Protein 4M7W (pdb70)

Radius of gyration: 29.27 Å; Cα contacts (8 Å, |Δi|>4): 1575; chains: 3; bounding box: 84×64×67 Å

B-factor: mean 34.67, std 13.36, range [18.07, 213.25]

Structure (mmCIF, N/CA/C/O backbone):
data_4M7W
#
_entry.id   4M7W
#
_cell.length_a   164.877
_cell.length_b   164.877
_cell.length_c   45.527
_cell.angle_alpha   90.000
_cell.angle_beta   90.000
_cell.angle_gamma   120.000
#
_symmetry.space_group_name_H-M   'P 3 2 1'
#
loop_
_entity.id
_entity.type
_entity.pdbx_description
1 polymer 'Purine nucleoside phosphorylase DeoD-type'
2 non-polymer 'PHOSPHATE ION'
3 water water
#
loop_
_atom_site.group_PDB
_atom_site.id
_atom_site.type_symbol
_atom_site.label_atom_id
_atom_site.label_alt_id
_atom_site.label_comp_id
_atom_site.label_asym_id
_atom_site.label_entity_id
_atom_site.label_seq_id
_atom_site.pdbx_PDB_ins_code
_atom_site.Cartn_x
_atom_site.Cartn_y
_atom_site.Cartn_z
_atom_site.occupancy
_atom_site.B_iso_or_equiv
_atom_site.auth_seq_id
_atom_site.auth_comp_id
_atom_site.auth_asym_id
_atom_site.auth_atom_id
_atom_site.pdbx_PDB_model_num
ATOM 9 N N . GLY A 1 24 ? 29.684 113.019 -0.825 1.00 66.81 2 GLY A N 1
ATOM 10 C CA . GLY A 1 24 ? 29.336 112.135 0.290 1.00 59.48 2 GLY A CA 1
ATOM 11 C C . GLY A 1 24 ? 27.853 111.856 0.454 1.00 56.27 2 GLY A C 1
ATOM 12 O O . GLY A 1 24 ? 27.126 111.692 -0.529 1.00 59.67 2 GLY A O 1
ATOM 13 N N . THR A 1 25 ? 27.415 111.774 1.707 1.00 47.48 3 THR A N 1
ATOM 14 C CA . THR A 1 25 ? 26.003 111.612 2.055 1.00 44.60 3 THR A CA 1
ATOM 15 C C . THR A 1 25 ? 25.619 112.753 2.994 1.00 41.20 3 THR A C 1
ATOM 16 O O . THR A 1 25 ? 26.494 113.489 3.452 1.00 39.61 3 THR A O 1
ATOM 20 N N . PRO A 1 26 ? 24.315 112.919 3.307 1.00 40.25 4 PRO A N 1
ATOM 21 C CA . PRO A 1 26 ? 24.044 114.069 4.176 1.00 39.46 4 PRO A CA 1
ATOM 22 C C . PRO A 1 26 ? 24.629 113.919 5.600 1.00 36.59 4 PRO A C 1
ATOM 23 O O . PRO A 1 26 ? 24.654 114.896 6.356 1.00 38.51 4 PRO A O 1
ATOM 27 N N . HIS A 1 27 ? 25.117 112.723 5.944 1.00 32.17 5 HIS A N 1
ATOM 28 C CA . HIS A 1 27 ? 25.638 112.452 7.296 1.00 29.77 5 HIS A CA 1
ATOM 29 C C . HIS A 1 27 ? 27.109 112.022 7.325 1.00 27.98 5 HIS A C 1
ATOM 30 O O . HIS A 1 27 ? 27.725 111.984 8.402 1.00 25.69 5 HIS A O 1
ATOM 37 N N . ILE A 1 28 ? 27.667 111.679 6.156 1.00 25.97 6 ILE A N 1
ATOM 38 C CA . ILE A 1 28 ? 29.104 111.378 6.085 1.00 26.35 6 ILE A CA 1
ATOM 39 C C . ILE A 1 28 ? 29.755 112.148 4.927 1.00 28.35 6 ILE A C 1
ATOM 40 O O . ILE A 1 28 ? 29.444 111.924 3.751 1.00 30.54 6 ILE A O 1
ATOM 45 N N . GLY A 1 29 ? 30.617 113.090 5.280 1.00 28.32 7 GLY A N 1
ATOM 46 C CA . GLY A 1 29 ? 31.224 113.975 4.302 1.00 30.69 7 GLY A CA 1
ATOM 47 C C . GLY A 1 29 ? 32.548 113.405 3.841 1.00 30.81 7 GLY A C 1
ATOM 48 O O . GLY A 1 29 ? 33.604 113.898 4.216 1.00 31.47 7 GLY A O 1
ATOM 49 N N . ALA A 1 30 ? 32.490 112.347 3.041 1.00 30.86 8 ALA A N 1
ATOM 50 C CA . ALA A 1 30 ? 33.700 111.696 2.523 1.00 30.87 8 ALA A CA 1
ATOM 51 C C . ALA A 1 30 ? 33.410 111.071 1.168 1.00 32.29 8 ALA A C 1
ATOM 52 O O . ALA A 1 30 ? 32.245 110.952 0.765 1.00 33.27 8 ALA A O 1
ATOM 54 N N . ASN A 1 31 ? 34.473 110.643 0.495 1.00 33.71 9 ASN A N 1
ATOM 55 C CA . ASN A 1 31 ? 34.364 109.980 -0.801 1.00 37.01 9 ASN A CA 1
ATOM 56 C C . ASN A 1 31 ? 34.475 108.465 -0.685 1.00 35.59 9 ASN A C 1
ATOM 57 O O . ASN A 1 31 ? 35.142 107.967 0.213 1.00 34.30 9 ASN A O 1
ATOM 62 N N . ARG A 1 32 ? 33.813 107.739 -1.582 1.00 36.96 10 ARG A N 1
ATOM 63 C CA . ARG A 1 32 ? 34.042 106.292 -1.736 1.00 39.70 10 ARG A CA 1
ATOM 64 C C . ARG A 1 32 ? 35.545 106.010 -1.838 1.00 36.93 10 ARG A C 1
ATOM 65 O O . ARG A 1 32 ? 36.262 106.685 -2.575 1.00 37.33 10 ARG A O 1
ATOM 73 N N . GLY A 1 33 ? 36.016 105.028 -1.080 1.00 34.51 11 GLY A N 1
ATOM 74 C CA . GLY A 1 33 ? 37.436 104.736 -0.985 1.00 33.66 11 GLY A CA 1
ATOM 75 C C . GLY A 1 33 ? 38.040 105.242 0.320 1.00 33.83 11 GLY A C 1
ATOM 76 O O . GLY A 1 33 ? 39.042 104.703 0.781 1.00 34.59 11 GLY A O 1
ATOM 77 N N . ASP A 1 34 ? 37.443 106.279 0.916 1.00 32.78 12 ASP A N 1
ATOM 78 C CA . ASP A 1 34 ? 37.952 106.863 2.183 1.00 31.10 12 ASP A CA 1
ATOM 79 C C . ASP A 1 34 ? 37.769 105.969 3.401 1.00 30.26 12 ASP A C 1
ATOM 80 O O . ASP A 1 34 ? 38.455 106.143 4.421 1.00 29.61 12 ASP A O 1
ATOM 85 N N . VAL A 1 35 ? 36.822 105.041 3.302 1.00 29.01 13 VAL A N 1
ATOM 86 C CA . VAL A 1 35 ? 36.474 104.146 4.412 1.00 28.29 13 VAL A CA 1
ATOM 87 C C . VAL A 1 35 ? 36.944 102.723 4.066 1.00 28.46 13 VAL A C 1
ATOM 88 O O . VAL A 1 35 ? 36.750 102.257 2.944 1.00 29.20 13 VAL A O 1
ATOM 92 N N . ALA A 1 36 ? 37.625 102.065 5.001 1.00 27.43 14 ALA A N 1
ATOM 93 C CA . ALA A 1 36 ? 38.064 100.677 4.796 1.00 28.16 14 ALA A CA 1
ATOM 94 C C .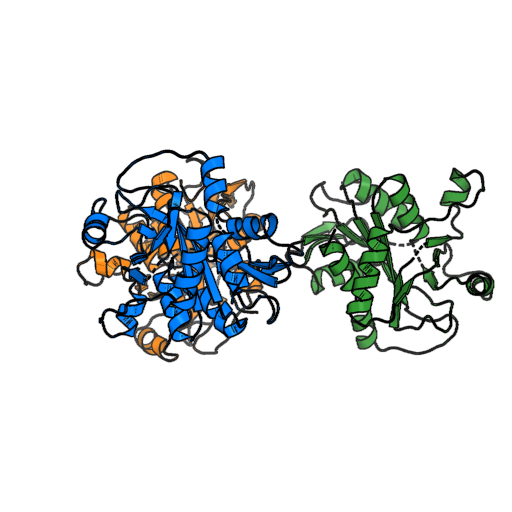 ALA A 1 36 ? 36.866 99.701 4.776 1.00 27.63 14 ALA A C 1
ATOM 95 O O . ALA A 1 36 ? 35.747 100.082 5.163 1.00 26.86 14 ALA A O 1
ATOM 97 N N . GLU A 1 37 ? 37.096 98.453 4.335 1.00 27.87 15 GLU A N 1
ATOM 98 C CA . GLU A 1 37 ? 36.007 97.466 4.206 1.00 29.22 15 GLU A CA 1
ATOM 99 C C . GLU A 1 37 ? 35.546 96.929 5.564 1.00 26.64 15 GLU A C 1
ATOM 100 O O . GLU A 1 37 ? 34.451 96.384 5.677 1.00 26.10 15 GLU A O 1
ATOM 106 N N . THR A 1 38 ? 36.399 97.063 6.573 1.00 25.34 16 THR A N 1
ATOM 107 C CA . THR A 1 38 ? 36.034 96.712 7.945 1.00 25.06 16 THR A CA 1
ATOM 108 C C . THR A 1 38 ? 36.076 97.958 8.801 1.00 23.68 16 THR A C 1
ATOM 109 O O . THR A 1 38 ? 37.023 98.746 8.719 1.00 23.58 16 THR A O 1
ATOM 113 N N . ILE A 1 39 ? 35.054 98.132 9.641 1.00 23.27 17 ILE A N 1
ATOM 114 C CA . ILE A 1 39 ? 34.951 99.331 10.456 1.00 22.58 17 ILE A CA 1
ATOM 115 C C . ILE A 1 39 ? 34.606 98.949 11.891 1.00 23.09 17 ILE A C 1
ATOM 116 O O . ILE A 1 39 ? 33.809 98.023 12.116 1.00 24.05 17 ILE A O 1
ATOM 121 N N . LEU A 1 40 ? 35.234 99.636 12.845 1.00 22.56 18 LEU A N 1
ATOM 122 C CA . LEU A 1 40 ? 34.839 99.538 14.256 1.00 21.90 18 LEU A CA 1
ATOM 123 C C . LEU A 1 40 ? 33.876 100.670 14.579 1.00 20.92 18 LEU A C 1
ATOM 124 O O . LEU A 1 40 ? 34.067 101.814 14.110 1.00 19.64 18 LEU A O 1
ATOM 129 N N . LEU A 1 41 ? 32.869 100.378 15.415 1.00 20.87 19 LEU A N 1
ATOM 130 C CA . LEU A 1 41 ? 31.786 101.328 15.669 1.00 20.26 19 LEU A CA 1
ATOM 131 C C . LEU A 1 41 ? 31.498 101.546 17.149 1.00 22.28 19 LEU A C 1
ATOM 132 O O . LEU A 1 41 ? 30.536 100.996 17.684 1.00 23.35 19 LEU A O 1
ATOM 137 N N . PRO A 1 42 ? 32.305 102.385 17.796 1.00 23.65 20 PRO A N 1
ATOM 138 C CA . PRO A 1 42 ? 31.969 102.890 19.118 1.00 23.58 20 PRO A CA 1
ATOM 139 C C . PRO A 1 42 ? 30.743 103.786 18.985 1.00 24.26 20 PRO A C 1
ATOM 140 O O . PRO A 1 42 ? 30.494 104.343 17.910 1.00 24.21 20 PRO A O 1
ATOM 144 N N . GLY A 1 43 ? 29.968 103.916 20.058 1.00 24.57 21 GLY A N 1
ATOM 145 C CA . GLY A 1 43 ? 28.859 104.881 20.068 1.00 24.79 21 GLY A CA 1
ATOM 146 C C . GLY A 1 43 ? 29.376 106.318 20.084 1.00 26.33 21 GLY A C 1
ATOM 147 O O . GLY A 1 43 ? 28.865 107.178 19.371 1.00 27.50 21 GLY A O 1
ATOM 148 N N . ASP A 1 44 ? 30.417 106.550 20.874 1.00 24.96 22 ASP A N 1
ATOM 149 C CA . ASP A 1 44 ? 30.975 107.882 21.134 1.00 24.90 22 ASP A CA 1
ATOM 150 C C . ASP A 1 44 ? 32.048 108.247 20.096 1.00 24.65 22 ASP A C 1
ATOM 151 O O . ASP A 1 44 ? 33.033 107.537 19.963 1.00 24.53 22 ASP A O 1
ATOM 156 N N . PRO A 1 45 ? 31.863 109.357 19.360 1.00 25.12 23 PRO A N 1
ATOM 157 C CA . PRO A 1 45 ? 32.892 109.713 18.379 1.00 25.64 23 PRO A CA 1
ATOM 158 C C . PRO A 1 45 ? 34.254 110.062 19.035 1.00 24.94 23 PRO A C 1
ATOM 159 O O . PRO A 1 45 ? 35.285 109.911 18.395 1.00 24.60 23 PRO A O 1
ATOM 163 N N . LEU A 1 46 ? 34.272 110.486 20.303 1.00 24.95 24 LEU A N 1
ATOM 164 C CA . LEU A 1 46 ? 35.563 110.697 20.991 1.00 25.18 24 LEU A CA 1
ATOM 165 C C . LEU A 1 46 ? 36.268 109.377 21.260 1.00 25.20 24 LEU A C 1
ATOM 166 O O . LEU A 1 46 ? 37.498 109.329 21.281 1.00 25.69 24 LEU A O 1
ATOM 171 N N . ARG A 1 47 ? 35.500 108.300 21.452 1.00 24.94 25 ARG A N 1
ATOM 172 C CA . ARG A 1 47 ? 36.098 106.957 21.531 1.00 26.29 25 ARG A CA 1
ATOM 173 C C . ARG A 1 47 ? 36.663 106.485 20.187 1.00 24.53 25 ARG A C 1
ATOM 174 O O . ARG A 1 47 ? 37.667 105.784 20.149 1.00 25.36 25 ARG A O 1
ATOM 182 N N . ALA A 1 48 ? 36.032 106.868 19.087 1.00 23.62 26 ALA A N 1
ATOM 183 C CA . ALA A 1 48 ? 36.620 106.604 17.774 1.00 23.59 26 ALA A CA 1
ATOM 184 C C . ALA A 1 48 ? 37.997 107.286 17.629 1.00 23.83 26 ALA A C 1
ATOM 185 O O . ALA A 1 48 ? 38.936 106.712 17.074 1.00 24.20 26 ALA A O 1
ATOM 187 N N . LYS A 1 49 ? 38.103 108.510 18.129 1.00 25.16 27 LYS A N 1
ATOM 188 C CA . LYS A 1 49 ? 39.340 109.273 18.050 1.00 27.00 27 LYS A CA 1
ATOM 189 C C . LYS A 1 49 ? 40.418 108.603 18.875 1.00 27.34 27 LYS A C 1
ATOM 190 O O . LYS A 1 49 ? 41.574 108.506 18.449 1.00 27.90 27 LYS A O 1
ATOM 196 N N . TYR A 1 50 ? 40.036 108.163 20.073 1.00 27.34 28 TYR A N 1
ATOM 197 C CA . TYR A 1 50 ? 40.931 107.438 20.953 1.00 28.31 28 TYR A CA 1
ATOM 198 C C . TYR A 1 50 ? 41.441 106.129 20.309 1.00 26.63 28 TYR A C 1
ATOM 199 O O . TYR A 1 50 ? 42.638 105.876 20.283 1.00 25.85 28 TYR A O 1
ATOM 208 N N . ILE A 1 51 ? 40.527 105.295 19.803 1.00 25.49 29 ILE A N 1
ATOM 209 C CA . ILE A 1 51 ? 40.921 104.049 19.135 1.00 25.60 29 ILE A CA 1
ATOM 210 C C . ILE A 1 51 ? 41.926 104.300 17.997 1.00 26.46 29 ILE A C 1
ATOM 211 O O . ILE A 1 51 ? 42.953 103.605 17.880 1.00 26.52 29 ILE A O 1
ATOM 216 N N . ALA A 1 52 ? 41.612 105.283 17.162 1.00 28.21 30 ALA A N 1
ATOM 217 C CA . ALA A 1 52 ? 42.452 105.643 16.019 1.00 30.53 30 ALA A CA 1
ATOM 218 C C . ALA A 1 52 ? 43.850 106.070 16.461 1.00 32.16 30 ALA A C 1
ATOM 219 O O . ALA A 1 52 ? 44.856 105.560 15.943 1.00 32.50 30 ALA A O 1
ATOM 221 N N . GLU A 1 53 ? 43.909 106.990 17.429 1.00 32.34 31 GLU A N 1
ATOM 222 C CA . GLU A 1 53 ? 45.188 107.455 17.979 1.00 33.30 31 GLU A CA 1
ATOM 223 C C . GLU A 1 53 ? 45.971 106.336 18.642 1.00 32.88 31 GLU A C 1
ATOM 224 O O . GLU A 1 53 ? 47.190 106.271 18.513 1.00 33.42 31 GLU A O 1
ATOM 230 N N . THR A 1 54 ? 45.277 105.451 19.346 1.00 32.69 32 THR A N 1
ATOM 231 C CA . THR A 1 54 ? 45.942 104.449 20.172 1.00 34.01 32 THR A CA 1
ATOM 232 C C . THR A 1 54 ? 46.417 103.213 19.399 1.00 33.72 32 THR A C 1
ATOM 233 O O . THR A 1 54 ? 47.461 102.657 19.712 1.00 35.44 32 THR A O 1
ATOM 237 N N . PHE A 1 55 ? 45.664 102.788 18.391 1.00 31.90 33 PHE A N 1
ATOM 238 C CA . PHE A 1 55 ? 45.912 101.483 17.776 1.00 31.50 33 PHE A CA 1
ATOM 239 C C . PHE A 1 55 ? 46.245 101.534 16.300 1.00 31.58 33 PHE A C 1
ATOM 240 O O . PHE A 1 55 ? 46.741 100.555 15.752 1.00 31.73 33 PHE A O 1
ATOM 248 N N . LEU A 1 56 ? 45.954 102.652 15.651 1.00 30.71 34 LEU A N 1
ATOM 249 C CA . LEU A 1 56 ? 46.126 102.714 14.195 1.00 31.51 34 LEU A CA 1
ATOM 250 C C . LEU A 1 56 ? 47.305 103.584 13.777 1.00 34.61 34 LEU A C 1
ATOM 251 O O . LEU A 1 56 ? 47.679 104.511 14.498 1.00 33.84 34 LEU A O 1
ATOM 256 N N . GLU A 1 57 ? 47.883 103.248 12.623 1.00 37.05 35 GLU A N 1
ATOM 257 C CA . GLU A 1 57 ? 48.976 104.000 12.015 1.00 40.21 35 GLU A CA 1
ATOM 258 C C . GLU A 1 57 ? 48.451 104.781 10.823 1.00 38.19 35 GLU A C 1
ATOM 259 O O . GLU A 1 57 ? 47.425 104.421 10.244 1.00 35.38 35 GLU A O 1
ATOM 265 N N . ASP A 1 58 ? 49.164 105.844 10.460 1.00 39.57 36 ASP A N 1
ATOM 266 C CA . ASP A 1 58 ? 48.865 106.649 9.268 1.00 39.94 36 ASP A CA 1
ATOM 267 C C . ASP A 1 58 ? 47.377 106.985 9.185 1.00 37.40 36 ASP A C 1
ATOM 268 O O . ASP A 1 58 ? 46.696 106.687 8.197 1.00 36.33 36 ASP A O 1
ATOM 273 N N . VAL A 1 59 ? 46.884 107.614 10.245 1.00 35.02 37 VAL A N 1
ATOM 274 C CA . VAL A 1 59 ? 45.462 107.893 10.399 1.00 33.42 37 VAL A CA 1
ATOM 275 C C . VAL A 1 59 ? 45.053 109.115 9.599 1.00 33.43 37 VAL A C 1
ATOM 276 O O . VAL A 1 59 ? 45.743 110.131 9.623 1.00 34.39 37 VAL A O 1
ATOM 280 N N . VAL A 1 60 ? 43.923 109.000 8.908 1.00 31.75 38 VAL A N 1
ATOM 281 C CA . VAL A 1 60 ? 43.299 110.088 8.172 1.00 33.07 38 VAL A CA 1
ATOM 282 C C . VAL A 1 60 ? 41.899 110.194 8.743 1.00 32.64 38 VAL A C 1
ATOM 283 O O . VAL A 1 60 ? 41.260 109.167 8.964 1.00 32.74 38 VAL A O 1
ATOM 287 N N . GLN A 1 61 ? 41.436 111.418 9.014 1.00 31.77 39 GLN A N 1
ATOM 288 C CA . GLN A 1 61 ? 40.036 111.653 9.388 1.00 30.12 39 GLN A CA 1
ATOM 289 C C . GLN A 1 61 ? 39.224 111.870 8.118 1.00 30.76 39 GLN A C 1
ATOM 290 O O . GLN A 1 61 ? 39.537 112.769 7.346 1.00 33.22 39 GLN A O 1
ATOM 296 N N . TYR A 1 62 ? 38.186 111.056 7.897 1.00 28.78 40 TYR A N 1
ATOM 297 C CA . TYR A 1 62 ? 37.326 111.223 6.710 1.00 27.22 40 TYR A CA 1
ATOM 298 C C . TYR A 1 62 ? 35.975 111.888 7.005 1.00 27.27 40 TYR A C 1
ATOM 299 O O . TYR A 1 62 ? 35.278 112.305 6.076 1.00 28.83 40 TYR A O 1
ATOM 308 N N . ASN A 1 63 ? 35.568 111.930 8.277 1.00 25.77 41 ASN A N 1
ATOM 309 C CA . ASN A 1 63 ? 34.284 112.559 8.621 1.00 25.26 41 ASN A CA 1
ATOM 310 C C . ASN A 1 63 ? 34.297 113.457 9.837 1.00 26.10 41 ASN A C 1
ATOM 311 O O . ASN A 1 63 ? 34.880 113.098 10.885 1.00 25.73 41 ASN A O 1
ATOM 316 N N . ASN A 1 64 ? 33.621 114.602 9.685 1.00 27.00 42 ASN A N 1
ATOM 317 C CA A ASN A 1 64 ? 33.390 115.555 10.752 0.50 29.21 42 ASN A CA 1
ATOM 318 C CA B ASN A 1 64 ? 33.368 115.508 10.797 0.50 28.65 42 ASN A CA 1
ATOM 319 C C . ASN A 1 64 ? 31.950 116.062 10.719 1.00 28.71 42 ASN A C 1
ATOM 320 O O . ASN A 1 64 ? 31.572 116.919 11.516 1.00 30.29 42 ASN A O 1
ATOM 329 N N . VAL A 1 65 ? 31.153 115.554 9.779 1.00 25.92 43 VAL A N 1
ATOM 330 C CA . VAL A 1 65 ? 29.746 115.976 9.685 1.00 24.89 43 VAL A CA 1
ATOM 331 C C . VAL A 1 65 ? 29.028 115.667 11.009 1.00 23.53 43 VAL A C 1
ATOM 332 O O . VAL A 1 65 ? 29.121 114.554 11.531 1.00 22.05 43 VAL A O 1
ATOM 336 N N . ARG A 1 66 ? 28.339 116.674 11.551 1.00 24.99 44 ARG A N 1
ATOM 337 C CA . ARG A 1 66 ? 27.649 116.554 12.858 1.00 25.29 44 ARG A CA 1
ATOM 338 C C . ARG A 1 66 ? 28.599 116.140 13.995 1.00 26.27 44 ARG A C 1
ATOM 339 O O . ARG A 1 66 ? 28.166 115.640 15.041 1.00 25.89 44 ARG A O 1
ATOM 347 N N . GLY A 1 67 ? 29.902 116.376 13.802 1.00 27.15 45 GLY A N 1
ATOM 348 C CA . GLY A 1 67 ? 30.909 115.950 14.783 1.00 26.21 45 GLY A CA 1
ATOM 349 C C . GLY A 1 67 ? 31.080 114.441 14.885 1.00 26.57 45 GLY A C 1
ATOM 350 O O . GLY A 1 67 ? 31.714 113.956 15.821 1.00 25.29 45 GLY A O 1
ATOM 359 N N . LEU A 1 69 ? 32.919 111.864 14.243 1.00 26.10 47 LEU A N 1
ATOM 360 C CA . LEU A 1 69 ? 34.288 111.556 13.832 1.00 26.48 47 LEU A CA 1
ATOM 361 C C . LEU A 1 69 ? 34.454 110.138 13.303 1.00 25.04 47 LEU A C 1
ATOM 362 O O . LEU A 1 69 ? 34.036 109.164 13.958 1.00 23.70 47 LEU A O 1
ATOM 367 N N . GLY A 1 70 ? 35.053 110.052 12.108 1.00 23.91 48 GLY A N 1
ATOM 368 C CA . GLY A 1 70 ? 35.420 108.786 11.467 1.00 24.12 48 GLY A CA 1
ATOM 369 C C . GLY A 1 70 ? 36.857 108.842 10.951 1.00 24.60 48 GLY A C 1
ATOM 370 O O . GLY A 1 70 ? 37.298 109.866 10.433 1.00 25.31 48 GLY A O 1
ATOM 371 N N . PHE A 1 71 ? 37.579 107.738 11.110 1.00 23.79 49 PHE A N 1
ATOM 372 C CA . PHE A 1 71 ? 39.001 107.680 10.814 1.00 25.57 49 PHE A CA 1
ATOM 373 C C . PHE A 1 71 ? 39.300 106.412 10.038 1.00 26.35 49 PHE A C 1
ATOM 374 O O . PHE A 1 71 ? 38.564 105.424 10.134 1.00 25.80 49 PHE A O 1
ATOM 382 N N . THR A 1 72 ? 40.385 106.451 9.271 1.00 27.34 50 THR A N 1
ATOM 383 C CA . THR A 1 72 ? 40.901 105.295 8.550 1.00 28.01 50 THR A CA 1
ATOM 384 C C . THR A 1 72 ? 42.408 105.245 8.762 1.00 28.70 50 THR A C 1
ATOM 385 O O . THR A 1 72 ? 43.097 106.248 8.604 1.00 27.63 50 THR A O 1
ATOM 389 N N . GLY A 1 73 ? 42.898 104.084 9.175 1.00 29.31 51 GLY A N 1
ATOM 390 C CA . GLY A 1 73 ? 44.332 103.866 9.324 1.00 31.00 51 GLY A CA 1
ATOM 391 C C . GLY A 1 73 ? 44.636 102.400 9.085 1.00 32.64 51 GLY A C 1
ATOM 392 O O . GLY A 1 73 ? 43.782 101.638 8.602 1.00 31.73 51 GLY A O 1
ATOM 393 N N . THR A 1 74 ? 45.862 101.998 9.395 1.00 33.44 52 THR A N 1
ATOM 394 C CA . THR A 1 74 ? 46.206 100.593 9.290 1.00 33.73 52 THR A CA 1
ATOM 395 C C . THR A 1 74 ? 46.457 99.975 10.661 1.00 33.09 52 THR A C 1
ATOM 396 O O . THR A 1 74 ? 46.942 100.635 11.571 1.00 32.88 52 THR A O 1
ATOM 400 N N . TYR A 1 75 ? 46.090 98.706 10.786 1.00 33.89 53 TYR A N 1
ATOM 401 C CA . TYR A 1 75 ? 46.414 97.903 11.948 1.00 36.20 53 TYR A CA 1
ATOM 402 C C . TYR A 1 75 ? 47.190 96.688 11.445 1.00 38.04 53 TYR A C 1
ATOM 403 O O . TYR A 1 75 ? 46.665 95.889 10.645 1.00 38.15 53 TYR A O 1
ATOM 412 N N . LYS A 1 76 ? 48.435 96.562 11.908 1.00 38.98 54 LYS A N 1
ATOM 413 C CA . LYS A 1 76 ? 49.378 95.548 11.410 1.00 40.93 54 LYS A CA 1
ATOM 414 C C . LYS A 1 76 ? 49.378 95.500 9.881 1.00 41.77 54 LYS A C 1
ATOM 415 O O . LYS A 1 76 ? 49.315 94.428 9.272 1.00 42.97 54 LYS A O 1
ATOM 421 N N . GLY A 1 77 ? 49.445 96.680 9.271 1.00 42.38 55 GLY A N 1
ATOM 422 C CA . GLY A 1 77 ? 49.542 96.801 7.815 1.00 44.63 55 GLY A CA 1
ATOM 423 C C . GLY A 1 77 ? 48.230 96.742 7.053 1.00 45.33 55 GLY A C 1
ATOM 424 O O . GLY A 1 77 ? 48.215 97.007 5.852 1.00 45.94 55 GLY A O 1
ATOM 425 N N . LYS A 1 78 ? 47.129 96.410 7.737 1.00 42.32 56 LYS A N 1
ATOM 426 C CA . LYS A 1 78 ? 45.815 96.296 7.083 1.00 41.90 56 LYS A CA 1
ATOM 427 C C . LYS A 1 78 ? 44.934 97.525 7.345 1.00 39.16 56 LYS A C 1
ATOM 428 O O . LYS A 1 78 ? 44.860 98.030 8.469 1.00 38.02 56 LYS A O 1
ATOM 434 N N . LYS A 1 79 ? 44.288 98.002 6.289 1.00 37.55 57 LYS A N 1
ATOM 435 C CA . LYS A 1 79 ? 43.410 99.153 6.352 1.00 35.16 57 LYS A CA 1
ATOM 436 C C . LYS A 1 79 ? 42.200 98.812 7.202 1.00 33.17 57 LYS A C 1
ATOM 437 O O . LYS A 1 79 ? 41.613 97.751 7.032 1.00 31.13 57 LYS A O 1
ATOM 443 N N . VAL A 1 80 ? 41.875 99.690 8.152 1.00 31.53 58 VAL A N 1
ATOM 444 C CA . VAL A 1 80 ? 40.702 99.526 9.012 1.00 29.81 58 VAL A CA 1
ATOM 445 C C . VAL A 1 80 ? 40.140 100.919 9.310 1.00 28.20 58 VAL A C 1
ATOM 446 O O . VAL A 1 80 ? 40.905 101.879 9.453 1.00 31.12 58 VAL A O 1
ATOM 450 N N . SER A 1 81 ? 38.817 101.045 9.389 1.00 24.33 59 SER A N 1
ATOM 451 C CA . SER A 1 81 ? 38.217 102.302 9.792 1.00 23.47 59 SER A CA 1
ATOM 452 C C . SER A 1 81 ? 37.582 102.222 11.185 1.00 23.78 59 SER A C 1
ATOM 453 O O . SER A 1 81 ? 37.391 101.140 11.742 1.00 24.88 59 SER A O 1
ATOM 456 N N . VAL A 1 82 ? 37.269 103.381 11.736 1.00 24.18 60 VAL A N 1
ATOM 457 C CA . VAL A 1 82 ? 36.607 103.487 13.030 1.00 23.34 60 VAL A CA 1
ATOM 458 C C . VAL A 1 82 ? 35.807 104.783 13.068 1.00 24.63 60 VAL A C 1
ATOM 459 O O . VAL A 1 82 ? 36.303 105.858 12.708 1.00 25.56 60 VAL A O 1
ATOM 463 N N . GLN A 1 83 ? 34.558 104.684 13.506 1.00 24.18 61 GLN A N 1
ATOM 464 C CA . GLN A 1 83 ? 33.651 105.811 13.444 1.00 25.42 61 GLN A CA 1
ATOM 465 C C . GLN A 1 83 ? 32.629 105.730 14.561 1.00 23.78 61 GLN A C 1
ATOM 466 O O . GLN A 1 83 ? 32.071 104.659 14.792 1.00 22.60 61 GLN A O 1
ATOM 472 N N . GLY A 1 84 ? 32.352 106.872 15.189 1.00 23.57 62 GLY A N 1
ATOM 473 C CA . GLY A 1 84 ? 31.221 107.014 16.119 1.00 23.24 62 GLY A CA 1
ATOM 474 C C . GLY A 1 84 ? 29.873 106.762 15.447 1.00 23.85 62 GLY A C 1
ATOM 475 O O . GLY A 1 84 ? 29.702 107.052 14.259 1.00 24.34 62 GLY A O 1
ATOM 476 N N . THR A 1 85 ? 28.899 106.238 16.191 1.00 24.90 63 THR A N 1
ATOM 477 C CA . THR A 1 85 ? 27.556 106.017 15.612 1.00 24.03 63 THR A CA 1
ATOM 478 C C . THR A 1 85 ? 26.462 106.876 16.255 1.00 24.27 63 THR A C 1
ATOM 479 O O . THR A 1 85 ? 25.345 106.971 15.729 1.00 24.63 63 THR A O 1
ATOM 483 N N . GLY A 1 86 ? 26.758 107.493 17.391 1.00 23.89 64 GLY A N 1
ATOM 484 C CA . GLY A 1 86 ? 25.690 108.110 18.177 1.00 24.11 64 GLY A CA 1
ATOM 485 C C . GLY A 1 86 ? 24.966 107.041 18.979 1.00 23.47 64 GLY A C 1
ATOM 486 O O . GLY A 1 86 ? 25.284 105.844 18.873 1.00 21.48 64 GLY A O 1
ATOM 495 N N . GLY A 1 88 ? 21.593 104.976 20.134 1.00 23.84 66 GLY A N 1
ATOM 496 C CA . GLY A 1 88 ? 20.227 104.630 19.811 1.00 23.34 66 GLY A CA 1
ATOM 497 C C . GLY A 1 88 ? 20.080 104.019 18.446 1.00 21.45 66 GLY A C 1
ATOM 498 O O . GLY A 1 88 ? 20.891 104.259 17.544 1.00 21.86 66 GLY A O 1
ATOM 499 N N . VAL A 1 89 ? 19.022 103.228 18.312 1.00 20.67 67 VAL A N 1
ATOM 500 C CA . VAL A 1 89 ? 18.715 102.536 17.085 1.00 21.12 67 VAL A CA 1
ATOM 501 C C . VAL A 1 89 ? 18.610 103.458 15.862 1.00 22.12 67 VAL A C 1
ATOM 502 O O . VAL A 1 89 ? 19.137 103.129 14.772 1.00 22.06 67 VAL A O 1
ATOM 506 N N . PRO A 1 90 ? 17.932 104.616 16.002 1.00 21.79 68 PRO A N 1
ATOM 507 C CA . PRO A 1 90 ? 17.811 105.430 14.766 1.00 22.24 68 PRO A CA 1
ATOM 508 C C . PRO A 1 90 ? 19.156 106.004 14.285 1.00 22.69 68 PRO A C 1
ATOM 509 O O . PRO A 1 90 ? 19.424 106.106 13.069 1.00 23.26 68 PRO A O 1
ATOM 513 N N . SER A 1 91 ? 19.995 106.375 15.236 1.00 22.41 69 SER A N 1
ATOM 514 C CA . SER A 1 91 ? 21.280 106.976 14.897 1.00 23.05 69 SER A CA 1
ATOM 515 C C . SER A 1 91 ? 22.174 105.971 14.173 1.00 22.51 69 SER A C 1
ATOM 516 O O . SER A 1 91 ? 22.637 106.238 13.075 1.00 23.03 69 SER A O 1
ATOM 519 N N . ILE A 1 92 ? 22.418 104.816 14.779 1.00 22.31 70 ILE A N 1
ATOM 520 C CA . ILE A 1 92 ? 23.234 103.796 14.108 1.00 22.25 70 ILE A CA 1
ATOM 521 C C . ILE A 1 92 ? 22.573 103.309 12.804 1.00 22.26 70 ILE A C 1
ATOM 522 O O . ILE A 1 92 ? 23.278 102.876 11.898 1.00 23.03 70 ILE A O 1
ATOM 527 N N . GLY A 1 93 ? 21.236 103.381 12.723 1.00 20.89 71 GLY A N 1
ATOM 528 C CA . GLY A 1 93 ? 20.515 103.042 11.485 1.00 20.40 71 GLY A CA 1
ATOM 529 C C . GLY A 1 93 ? 20.952 103.890 10.303 1.00 21.22 71 GLY A C 1
ATOM 530 O O . GLY A 1 93 ? 21.184 103.369 9.207 1.00 22.20 71 GLY A O 1
ATOM 531 N N . ILE A 1 94 ? 21.093 105.194 10.534 1.00 21.40 72 ILE A N 1
ATOM 532 C CA . ILE A 1 94 ? 21.609 106.109 9.521 1.00 22.49 72 ILE A CA 1
ATOM 533 C C . ILE A 1 94 ? 23.055 105.767 9.128 1.00 22.36 72 ILE A C 1
ATOM 534 O O . ILE A 1 94 ? 23.340 105.555 7.946 1.00 21.97 72 ILE A O 1
ATOM 539 N N . TYR A 1 95 ? 23.954 105.693 10.114 1.00 22.05 73 TYR A N 1
ATOM 540 C CA . TYR A 1 95 ? 25.380 105.473 9.820 1.00 22.45 73 TYR A CA 1
ATOM 541 C C . TYR A 1 95 ? 25.670 104.117 9.193 1.00 22.72 73 TYR A C 1
ATOM 542 O O . TYR A 1 95 ? 26.359 104.054 8.178 1.00 22.74 73 TYR A O 1
ATOM 551 N N . SER A 1 96 ? 25.096 103.047 9.732 1.00 22.59 74 SER A N 1
ATOM 552 C CA . SER A 1 96 ? 25.369 101.729 9.172 1.00 23.48 74 SER A CA 1
ATOM 553 C C . SER A 1 96 ? 24.863 101.634 7.732 1.00 25.00 74 SER A C 1
ATOM 554 O O . SER A 1 96 ? 25.590 101.156 6.862 1.00 26.18 74 SER A O 1
ATOM 557 N N . HIS A 1 97 ? 23.653 102.125 7.472 1.00 25.83 75 HIS A N 1
ATOM 558 C CA . HIS A 1 97 ? 23.099 102.129 6.097 1.00 26.45 75 HIS A CA 1
ATOM 559 C C . HIS A 1 97 ? 23.968 102.861 5.057 1.00 26.41 75 HIS A C 1
ATOM 560 O O . HIS A 1 97 ? 24.202 102.344 3.942 1.00 26.19 75 HIS A O 1
ATOM 567 N N . GLU A 1 98 ? 24.410 104.065 5.405 1.00 24.03 76 GLU A N 1
ATOM 568 C CA . GLU A 1 98 ? 25.272 104.862 4.521 1.00 24.41 76 GLU A CA 1
ATOM 569 C C . GLU A 1 98 ? 26.650 104.225 4.310 1.00 23.65 76 GLU A C 1
ATOM 570 O O . GLU A 1 98 ? 27.151 104.172 3.189 1.00 23.06 76 GLU A O 1
ATOM 576 N N . LEU A 1 99 ? 27.252 103.731 5.388 1.00 22.18 77 LEU A N 1
ATOM 577 C CA . LEU A 1 99 ? 28.558 103.071 5.317 1.00 22.72 77 LEU A CA 1
ATOM 578 C C . LEU A 1 99 ? 28.546 101.866 4.367 1.00 24.12 77 LEU A C 1
ATOM 579 O O . LEU A 1 99 ? 29.451 101.695 3.510 1.00 23.77 77 LEU A O 1
ATOM 584 N N . ILE A 1 100 ? 27.505 101.042 4.501 1.00 24.16 78 ILE A N 1
ATOM 585 C CA . ILE A 1 100 ? 27.353 99.854 3.665 1.00 23.20 78 ILE A CA 1
ATOM 586 C C . ILE A 1 100 ? 27.038 100.212 2.214 1.00 24.32 78 ILE A C 1
ATOM 587 O O . ILE A 1 100 ? 27.743 99.737 1.308 1.00 24.19 78 ILE A O 1
ATOM 592 N N . THR A 1 101 ? 25.999 101.030 1.993 1.00 24.29 79 THR A N 1
ATOM 593 C CA . THR A 1 101 ? 25.503 101.289 0.630 1.00 27.59 79 THR A CA 1
ATOM 594 C C . THR A 1 101 ? 26.311 102.309 -0.173 1.00 29.87 79 THR A C 1
ATOM 595 O O . THR A 1 101 ? 26.373 102.227 -1.409 1.00 31.26 79 THR A O 1
ATOM 599 N N . GLU A 1 102 ? 26.915 103.270 0.515 1.00 30.03 80 GLU A N 1
ATOM 600 C CA . GLU A 1 102 ? 27.672 104.330 -0.154 1.00 34.24 80 GLU A CA 1
ATOM 601 C C . GLU A 1 102 ? 29.184 104.155 -0.113 1.00 33.31 80 GLU A C 1
ATOM 602 O O . GLU A 1 102 ? 29.887 104.622 -1.015 1.00 35.10 80 GLU A O 1
ATOM 608 N N . PHE A 1 103 ? 29.688 103.511 0.937 1.00 30.08 81 PHE A N 1
ATOM 609 C CA . PHE A 1 103 ? 31.138 103.416 1.134 1.00 28.86 81 PHE A CA 1
ATOM 610 C C . PHE A 1 103 ? 31.664 101.995 1.048 1.00 27.87 81 PHE A C 1
ATOM 611 O O . PHE A 1 103 ? 32.844 101.756 1.246 1.00 29.30 81 PHE A O 1
ATOM 619 N N . GLY A 1 104 ? 30.783 101.062 0.721 1.00 27.34 82 GLY A N 1
ATOM 620 C CA . GLY A 1 104 ? 31.178 99.686 0.492 1.00 28.03 82 GLY A CA 1
ATOM 621 C C . GLY A 1 104 ? 31.707 98.904 1.673 1.00 27.79 82 GLY A C 1
ATOM 622 O O . GLY A 1 104 ? 32.477 97.969 1.482 1.00 28.84 82 GLY A O 1
ATOM 623 N N . VAL A 1 105 ? 31.305 99.270 2.895 1.00 26.65 83 VAL A N 1
ATOM 624 C CA . VAL A 1 105 ? 31.719 98.527 4.094 1.00 25.83 83 VAL A CA 1
ATOM 625 C C . VAL A 1 105 ? 31.094 97.127 4.111 1.00 25.20 83 VAL A C 1
ATOM 626 O O . VAL A 1 105 ? 29.899 96.983 3.877 1.00 24.61 83 VAL A O 1
ATOM 630 N N . LYS A 1 106 ? 31.915 96.117 4.389 1.00 26.52 84 LYS A N 1
ATOM 631 C CA . LYS A 1 106 ? 31.491 94.710 4.375 1.00 27.48 84 LYS A CA 1
ATOM 632 C C . LYS A 1 106 ? 31.387 94.085 5.755 1.00 25.80 84 LYS A C 1
ATOM 633 O O . LYS A 1 106 ? 30.588 93.162 5.943 1.00 24.76 84 LYS A O 1
ATOM 639 N N . ASN A 1 107 ? 32.211 94.565 6.690 1.00 24.74 85 ASN A N 1
ATOM 640 C CA . ASN A 1 107 ? 32.287 94.035 8.055 1.00 23.76 85 ASN A CA 1
ATOM 641 C C . ASN A 1 107 ? 32.194 95.164 9.050 1.00 23.53 85 ASN A C 1
ATOM 642 O O . ASN A 1 107 ? 32.984 96.120 9.004 1.00 23.32 85 ASN A O 1
ATOM 647 N N . LEU A 1 108 ? 31.202 95.069 9.924 1.00 22.12 86 LEU A N 1
ATOM 648 C CA . LEU A 1 108 ? 30.910 96.148 10.865 1.00 22.40 86 LEU A CA 1
ATOM 649 C C . LEU A 1 108 ? 31.000 95.563 12.266 1.00 22.27 86 LEU A C 1
ATOM 650 O O . LEU A 1 108 ? 30.297 94.617 12.581 1.00 22.76 86 LEU A O 1
ATOM 655 N N . ILE A 1 109 ? 31.888 96.101 13.100 1.00 21.99 87 ILE A N 1
ATOM 656 C CA . ILE A 1 109 ? 32.061 95.565 14.445 1.00 21.65 87 ILE A CA 1
ATOM 657 C C . ILE A 1 109 ? 31.793 96.679 15.458 1.00 20.98 87 ILE A C 1
ATOM 658 O O . ILE A 1 109 ? 32.614 97.598 15.621 1.00 21.51 87 ILE A O 1
ATOM 663 N N . ARG A 1 110 ? 30.648 96.622 16.133 1.00 20.21 88 ARG A N 1
ATOM 664 C CA . ARG A 1 110 ? 30.375 97.583 17.177 1.00 21.67 88 ARG A CA 1
ATOM 665 C C . ARG A 1 110 ? 31.263 97.249 18.369 1.00 22.57 88 ARG A C 1
ATOM 666 O O . ARG A 1 110 ? 31.466 96.084 18.696 1.00 23.04 88 ARG A O 1
ATOM 674 N N . VAL A 1 111 ? 31.808 98.276 19.013 1.00 23.77 89 VAL A N 1
ATOM 675 C CA . VAL A 1 111 ? 32.596 98.069 20.229 1.00 23.21 89 VAL A CA 1
ATOM 676 C C . VAL A 1 111 ? 32.037 99.029 21.265 1.00 24.92 89 VAL A C 1
ATOM 677 O O . VAL A 1 111 ? 32.242 100.236 21.178 1.00 25.37 89 VAL A O 1
ATOM 681 N N . GLY A 1 112 ? 31.296 98.500 22.231 1.00 26.55 90 GLY A N 1
ATOM 682 C CA . GLY A 1 112 ? 30.555 99.387 23.154 1.00 27.77 90 GLY A CA 1
ATOM 683 C C . GLY A 1 112 ? 30.661 98.988 24.603 1.00 28.48 90 GLY A C 1
ATOM 684 O O . GLY A 1 112 ? 31.469 98.127 24.975 1.00 27.77 90 GLY A O 1
ATOM 685 N N . THR A 1 113 ? 29.824 99.629 25.408 1.00 31.44 91 THR A N 1
ATOM 686 C CA . THR A 1 113 ? 29.716 99.364 26.834 1.00 33.76 91 THR A CA 1
ATOM 687 C C . THR A 1 113 ? 28.296 98.898 27.038 1.00 31.02 91 THR A C 1
ATOM 688 O O . THR A 1 113 ? 27.417 99.182 26.207 1.00 29.24 91 THR A O 1
ATOM 692 N N . ALA A 1 114 ? 28.070 98.198 28.145 1.00 28.93 92 ALA A N 1
ATOM 693 C CA . ALA A 1 114 ? 26.741 97.680 28.474 1.00 26.60 92 ALA A CA 1
ATOM 694 C C . ALA A 1 114 ? 26.601 97.513 29.980 1.00 27.37 92 ALA A C 1
ATOM 695 O O . ALA A 1 114 ? 27.601 97.354 30.669 1.00 28.48 92 ALA A O 1
ATOM 697 N N . GLY A 1 115 ? 25.360 97.502 30.458 1.00 27.26 93 GLY A N 1
ATOM 698 C CA . GLY A 1 115 ? 25.054 97.203 31.866 1.00 29.24 93 GLY A CA 1
ATOM 699 C C . GLY A 1 115 ? 24.614 95.760 32.013 1.00 27.68 93 GLY A C 1
ATOM 700 O O . GLY A 1 115 ? 23.741 95.295 31.275 1.00 26.38 93 GLY A O 1
ATOM 701 N N . SER A 1 116 ? 25.244 95.047 32.942 1.00 28.06 94 SER A N 1
ATOM 702 C CA . SER A 1 116 ? 24.954 93.633 33.169 1.00 27.74 94 SER A CA 1
ATOM 703 C C . SER A 1 116 ? 23.596 93.400 33.825 1.00 27.38 94 SER A C 1
ATOM 704 O O . SER A 1 116 ? 23.198 94.123 34.739 1.00 29.34 94 SER A O 1
ATOM 707 N N . TYR A 1 117 ? 22.898 92.380 33.337 1.00 26.10 95 TYR A N 1
ATOM 708 C CA . TYR A 1 117 ? 21.644 91.918 33.905 1.00 27.20 95 TYR A CA 1
ATOM 709 C C . TYR A 1 117 ? 21.819 90.604 34.684 1.00 27.70 95 TYR A C 1
ATOM 710 O O . TYR A 1 117 ? 20.839 90.041 35.166 1.00 28.71 95 TYR A O 1
ATOM 719 N N . GLN A 1 118 ? 23.046 90.096 34.762 1.00 27.55 96 GLN A N 1
ATOM 720 C CA . GLN A 1 118 ? 23.303 88.741 35.289 1.00 29.40 96 GLN A CA 1
ATOM 721 C C . GLN A 1 118 ? 24.460 88.739 36.285 1.00 31.16 96 GLN A C 1
ATOM 722 O O . GLN A 1 118 ? 25.452 89.432 36.092 1.00 29.14 96 GLN A O 1
ATOM 728 N N . GLU A 1 119 ? 24.321 87.952 37.350 1.00 36.18 97 GLU A N 1
ATOM 729 C CA . GLU A 1 119 ? 25.355 87.880 38.380 1.00 40.84 97 GLU A CA 1
ATOM 730 C C . GLU A 1 119 ? 26.670 87.323 37.839 1.00 41.56 97 GLU A C 1
ATOM 731 O O . GLU A 1 119 ? 27.741 87.756 38.267 1.00 43.17 97 GLU A O 1
ATOM 737 N N . ASP A 1 120 ? 26.600 86.377 36.903 1.00 39.10 98 ASP A N 1
ATOM 738 C CA . ASP A 1 120 ? 27.829 85.803 36.339 1.00 40.83 98 ASP A CA 1
ATOM 739 C C . ASP A 1 120 ? 28.341 86.553 35.096 1.00 37.59 98 ASP A C 1
ATOM 740 O O . ASP A 1 120 ? 29.301 86.124 34.452 1.00 36.93 98 ASP A O 1
ATOM 745 N N . VAL A 1 121 ? 27.705 87.681 34.790 1.00 34.77 99 VAL A N 1
ATOM 746 C CA . VAL A 1 121 ? 28.209 88.635 33.806 1.00 33.45 99 VAL A CA 1
ATOM 747 C C . VAL A 1 121 ? 28.785 89.817 34.595 1.00 33.52 99 VAL A C 1
ATOM 748 O O . VAL A 1 121 ? 28.078 90.766 34.933 1.00 32.15 99 VAL A O 1
ATOM 752 N N . LYS A 1 122 ? 30.074 89.735 34.918 1.00 36.24 100 LYS A N 1
ATOM 753 C CA . LYS A 1 122 ? 30.700 90.670 35.864 1.00 38.34 100 LYS A CA 1
ATOM 754 C C . LYS A 1 122 ? 31.295 91.884 35.173 1.00 39.65 100 LYS A C 1
ATOM 755 O O . LYS A 1 122 ? 31.664 91.824 33.994 1.00 39.49 100 LYS A O 1
ATOM 761 N N . VAL A 1 123 ? 31.402 92.988 35.909 1.00 39.85 101 VAL A N 1
ATOM 762 C CA . VAL A 1 123 ? 32.028 94.197 35.369 1.00 43.42 101 VAL A CA 1
ATOM 763 C C . VAL A 1 123 ? 33.418 93.834 34.818 1.00 43.08 101 VAL A C 1
ATOM 764 O O . VAL A 1 123 ? 34.132 93.024 35.409 1.00 42.66 101 VAL A O 1
ATOM 768 N N . ARG A 1 124 ? 33.764 94.398 33.664 1.00 43.82 102 ARG A N 1
ATOM 769 C CA . ARG A 1 124 ? 35.042 94.126 32.984 1.00 44.49 102 ARG A CA 1
ATOM 770 C C . ARG A 1 124 ? 35.066 92.813 32.185 1.00 42.98 102 ARG A C 1
ATOM 771 O O . ARG A 1 124 ? 36.086 92.483 31.571 1.00 43.86 102 ARG A O 1
ATOM 779 N N . ASP A 1 125 ? 33.962 92.063 32.206 1.00 39.48 103 ASP A N 1
ATOM 780 C CA . ASP A 1 125 ? 33.779 90.927 31.298 1.00 37.35 103 ASP A CA 1
ATOM 781 C C . ASP A 1 125 ? 33.570 91.471 29.883 1.00 33.72 103 ASP A C 1
ATOM 782 O O . ASP A 1 125 ? 33.202 92.628 29.712 1.00 31.43 103 ASP A O 1
ATOM 787 N N . VAL A 1 126 ? 33.780 90.626 28.878 1.00 33.35 104 VAL A N 1
ATOM 788 C CA . VAL A 1 126 ? 33.472 90.995 27.492 1.00 32.79 104 VAL A CA 1
ATOM 789 C C . VAL A 1 126 ? 32.295 90.132 27.032 1.00 31.50 104 VAL A C 1
ATOM 790 O O . VAL A 1 126 ? 32.281 88.918 27.261 1.00 33.79 104 VAL A O 1
ATOM 794 N N . VAL A 1 127 ? 31.294 90.771 26.429 1.00 28.53 105 VAL A N 1
ATOM 795 C CA . VAL A 1 127 ? 30.108 90.078 25.939 1.00 26.89 105 VAL A CA 1
ATOM 796 C C . VAL A 1 127 ? 30.134 90.159 24.427 1.00 26.52 105 VAL A C 1
ATOM 797 O O . VAL A 1 127 ? 30.389 91.228 23.864 1.00 25.15 105 VAL A O 1
ATOM 801 N N . ILE A 1 128 ? 29.923 89.010 23.791 1.00 25.84 106 ILE A N 1
ATOM 802 C CA . ILE A 1 128 ? 29.705 88.945 22.351 1.00 25.22 106 ILE A CA 1
ATOM 803 C C . ILE A 1 128 ? 28.207 88.767 22.143 1.00 22.99 106 ILE A C 1
ATOM 804 O O . ILE A 1 128 ? 27.622 87.796 22.617 1.00 23.98 106 ILE A O 1
ATOM 809 N N . ALA A 1 129 ? 27.581 89.714 21.457 1.00 21.95 107 ALA A N 1
ATOM 810 C CA . ALA A 1 129 ? 26.152 89.595 21.134 1.00 20.92 107 ALA A CA 1
ATOM 811 C C . ALA A 1 129 ? 25.876 88.581 20.042 1.00 21.09 107 ALA A C 1
ATOM 812 O O . ALA A 1 129 ? 26.136 88.854 18.874 1.00 22.56 107 ALA A O 1
ATOM 822 N N . SER A 1 131 ? 22.832 87.730 19.425 1.00 22.55 109 SER A N 1
ATOM 823 C CA . SER A 1 131 ? 21.543 88.242 18.954 1.00 21.24 109 SER A CA 1
ATOM 824 C C . SER A 1 131 ? 21.132 89.437 19.810 1.00 22.21 109 SER A C 1
ATOM 825 O O . SER A 1 131 ? 21.736 89.669 20.853 1.00 23.16 109 SER A O 1
ATOM 828 N N . ALA A 1 132 ? 20.083 90.162 19.404 1.00 21.48 110 ALA A N 1
ATOM 829 C CA . ALA A 1 132 ? 19.638 91.333 20.154 1.00 21.90 110 ALA A CA 1
ATOM 830 C C . ALA A 1 132 ? 18.127 91.332 20.248 1.00 21.83 110 ALA A C 1
ATOM 831 O O . ALA A 1 132 ? 17.428 91.293 19.236 1.00 22.52 110 ALA A O 1
ATOM 833 N N . SER A 1 133 ? 17.645 91.317 21.480 1.00 20.65 111 SER A N 1
ATOM 834 C CA . SER A 1 133 ? 16.259 91.592 21.809 1.00 19.79 111 SER A CA 1
ATOM 835 C C . SER A 1 133 ? 16.122 93.107 21.750 1.00 20.18 111 SER A C 1
ATOM 836 O O . SER A 1 133 ? 17.121 93.819 21.911 1.00 19.87 111 SER A O 1
ATOM 839 N N . THR A 1 134 ? 14.899 93.616 21.592 1.00 20.58 112 THR A N 1
ATOM 840 C CA . THR A 1 134 ? 14.701 95.079 21.579 1.00 20.84 112 THR A CA 1
ATOM 841 C C . THR A 1 134 ? 13.275 95.508 21.926 1.00 21.14 112 THR A C 1
ATOM 842 O O . THR A 1 134 ? 12.325 94.742 21.744 1.00 22.77 112 THR A O 1
ATOM 846 N N . ASP A 1 135 ? 13.130 96.734 22.427 1.00 21.21 113 ASP A N 1
ATOM 847 C CA . ASP A 1 135 ? 11.819 97.359 22.489 1.00 22.76 113 ASP A CA 1
ATOM 848 C C . ASP A 1 135 ? 11.628 98.438 21.410 1.00 21.97 113 ASP A C 1
ATOM 849 O O . ASP A 1 135 ? 10.636 99.164 21.394 1.00 22.64 113 ASP A O 1
ATOM 854 N N . SER A 1 136 ? 12.576 98.537 20.492 1.00 22.19 114 SER A N 1
ATOM 855 C CA . SER A 1 136 ? 12.378 99.396 19.328 1.00 23.03 114 SER A CA 1
ATOM 856 C C . SER A 1 136 ? 11.300 98.766 18.446 1.00 24.02 114 SER A C 1
ATOM 857 O O . SER A 1 136 ? 11.163 97.550 18.410 1.00 24.66 114 SER A O 1
ATOM 860 N N . ALA A 1 137 ? 10.557 99.592 17.720 1.00 23.39 115 ALA A N 1
ATOM 861 C CA . ALA A 1 137 ? 9.505 99.078 16.850 1.00 23.59 115 ALA A CA 1
ATOM 862 C C . ALA A 1 137 ? 9.972 98.836 15.414 1.00 23.86 115 ALA A C 1
ATOM 863 O O . ALA A 1 137 ? 9.159 98.465 14.566 1.00 24.71 115 ALA A O 1
ATOM 865 N N . ILE A 1 138 ? 11.265 99.008 15.138 1.00 22.80 116 ILE A N 1
ATOM 866 C CA . ILE A 1 138 ? 11.730 98.903 13.744 1.00 24.03 116 ILE A CA 1
ATOM 867 C C . ILE A 1 138 ? 11.324 97.622 12.999 1.00 24.76 116 ILE A C 1
ATOM 868 O O . ILE A 1 138 ? 10.977 97.682 11.828 1.00 25.37 116 ILE A O 1
ATOM 873 N N . ASN A 1 139 ? 11.374 96.474 13.662 1.00 23.01 117 ASN A N 1
ATOM 874 C CA . ASN A 1 139 ? 11.039 95.231 12.978 1.00 24.47 117 ASN A CA 1
ATOM 875 C C . ASN A 1 139 ? 9.586 94.810 13.144 1.00 27.02 117 ASN A C 1
ATOM 876 O O . ASN A 1 139 ? 9.032 94.119 12.275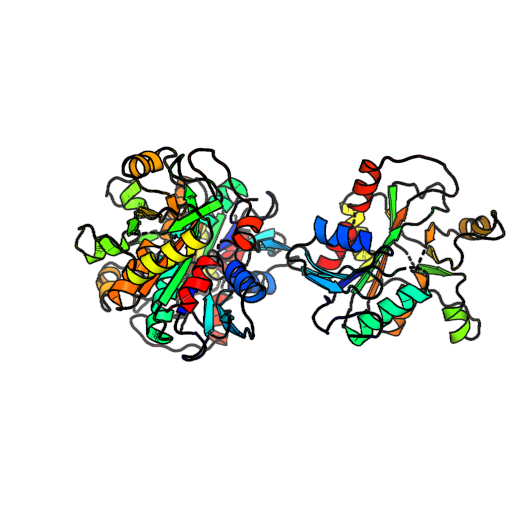 1.00 27.34 117 ASN A O 1
ATOM 881 N N . LYS A 1 140 ? 8.966 95.249 14.239 1.00 27.12 118 LYS A N 1
ATOM 882 C CA . LYS A 1 140 ? 7.540 95.017 14.477 1.00 31.88 118 LYS A CA 1
ATOM 883 C C . LYS A 1 140 ? 6.766 95.602 13.291 1.00 33.25 118 LYS A C 1
ATOM 884 O O . LYS A 1 140 ? 5.820 94.997 12.779 1.00 34.24 118 LYS A O 1
ATOM 890 N N . LEU A 1 141 ? 7.186 96.779 12.850 1.00 33.21 119 LEU A N 1
ATOM 891 C CA . LEU A 1 141 ? 6.594 97.415 11.680 1.00 32.80 119 LEU A CA 1
ATOM 892 C C . LEU A 1 141 ? 6.864 96.631 10.396 1.00 31.70 119 LEU A C 1
ATOM 893 O O . LEU A 1 141 ? 5.967 96.385 9.611 1.00 31.62 119 LEU A O 1
ATOM 898 N N . ARG A 1 142 ? 8.116 96.250 10.190 1.00 32.28 120 ARG A N 1
ATOM 899 C CA . ARG A 1 142 ? 8.542 95.510 8.995 1.00 32.87 120 ARG A CA 1
ATOM 900 C C . ARG A 1 142 ? 7.860 94.142 8.796 1.00 31.75 120 ARG A C 1
ATOM 901 O O . ARG A 1 142 ? 7.449 93.810 7.679 1.00 34.52 120 ARG A O 1
ATOM 909 N N . PHE A 1 143 ? 7.747 93.357 9.868 1.00 27.23 121 PHE A N 1
ATOM 910 C CA . PHE A 1 143 ? 7.192 91.991 9.799 1.00 27.84 121 PHE A CA 1
ATOM 911 C C . PHE A 1 143 ? 5.741 91.836 10.302 1.00 28.27 121 PHE A C 1
ATOM 912 O O . PHE A 1 143 ? 5.353 90.779 10.829 1.00 28.21 121 PHE A O 1
ATOM 920 N N . ASN A 1 144 ? 4.952 92.899 10.162 1.00 29.08 122 ASN A N 1
ATOM 921 C CA . ASN A 1 144 ? 3.523 92.868 10.466 1.00 30.84 122 ASN A CA 1
ATOM 922 C C . ASN A 1 144 ? 3.241 92.415 11.901 1.00 29.23 122 ASN A C 1
ATOM 923 O O . ASN A 1 144 ? 2.317 91.650 12.139 1.00 29.96 122 ASN A O 1
ATOM 928 N N . GLY A 1 145 ? 4.049 92.869 12.854 1.00 26.48 123 GLY A N 1
ATOM 929 C CA . GLY A 1 145 ? 3.851 92.463 14.261 1.00 26.39 123 GLY A CA 1
ATOM 930 C C . GLY A 1 145 ? 4.483 91.152 14.725 1.00 26.23 123 GLY A C 1
ATOM 931 O O . GLY A 1 145 ? 4.413 90.808 15.909 1.00 25.55 123 GLY A O 1
ATOM 932 N N . ALA A 1 146 ? 5.112 90.411 13.813 1.00 23.98 124 ALA A N 1
ATOM 933 C CA . ALA A 1 146 ? 5.890 89.224 14.203 1.00 23.04 124 ALA A CA 1
ATOM 934 C C . ALA A 1 146 ? 7.230 89.606 14.855 1.00 23.07 124 ALA A C 1
ATOM 935 O O . ALA A 1 146 ? 7.594 90.803 14.872 1.00 23.21 124 ALA A O 1
ATOM 937 N N . ASP A 1 147 ? 7.938 88.603 15.400 1.00 22.16 125 ASP A N 1
ATOM 938 C CA . ASP A 1 147 ? 9.218 88.785 16.105 1.00 22.35 125 ASP A CA 1
ATOM 939 C C . ASP A 1 147 ? 10.414 88.333 15.311 1.00 22.49 125 ASP A C 1
ATOM 940 O O . ASP A 1 147 ? 10.712 87.132 15.307 1.00 22.45 125 ASP A O 1
ATOM 945 N N . TYR A 1 148 ? 11.109 89.281 14.675 1.00 22.54 126 TYR A N 1
ATOM 946 C CA . TYR A 1 148 ? 12.382 89.024 14.009 1.00 22.29 126 TYR A CA 1
ATOM 947 C C . TYR A 1 148 ? 13.498 89.071 15.051 1.00 22.26 126 TYR A C 1
ATOM 948 O O . TYR A 1 148 ? 13.529 89.983 15.872 1.00 22.80 126 TYR A O 1
ATOM 957 N N . ALA A 1 149 ? 14.405 88.094 15.012 1.00 21.13 127 ALA A N 1
ATOM 958 C CA . ALA A 1 149 ? 15.541 88.061 15.929 1.00 20.47 127 ALA A CA 1
ATOM 959 C C . ALA A 1 149 ? 16.830 88.520 15.219 1.00 20.96 127 ALA A C 1
ATOM 960 O O . ALA A 1 149 ? 17.426 87.740 14.455 1.00 22.74 127 ALA A O 1
ATOM 962 N N . PRO A 1 150 ? 17.241 89.787 15.432 1.00 20.08 128 PRO A N 1
ATOM 963 C CA . PRO A 1 150 ? 18.482 90.257 14.809 1.00 20.40 128 PRO A CA 1
ATOM 964 C C . PRO A 1 150 ? 19.658 89.436 15.307 1.00 20.45 128 PRO A C 1
ATOM 965 O O . PRO A 1 150 ? 19.870 89.301 16.527 1.00 20.37 128 PRO A O 1
ATOM 969 N N . THR A 1 151 ? 20.442 88.911 14.364 1.00 20.12 129 THR A N 1
ATOM 970 C CA . THR A 1 151 ? 21.457 87.904 14.681 1.00 20.62 129 THR A CA 1
ATOM 971 C C . THR A 1 151 ? 22.831 88.254 14.099 1.00 21.30 129 THR A C 1
ATOM 972 O O . THR A 1 151 ? 22.921 88.743 12.978 1.00 21.80 129 THR A O 1
ATOM 976 N N . ALA A 1 152 ? 23.887 87.974 14.861 1.00 20.40 130 ALA A N 1
ATOM 977 C CA . ALA A 1 152 ? 25.279 88.264 14.462 1.00 20.04 130 ALA A CA 1
ATOM 978 C C . ALA A 1 152 ? 25.714 87.314 13.342 1.00 21.72 130 ALA A C 1
ATOM 979 O O . ALA A 1 152 ? 25.169 86.214 13.218 1.00 21.48 130 ALA A O 1
ATOM 981 N N . SER A 1 153 ? 26.709 87.729 12.558 1.00 22.49 131 SER A N 1
ATOM 982 C CA . SER A 1 153 ? 27.383 86.847 11.604 1.00 24.34 131 SER A CA 1
ATOM 983 C C . SER A 1 153 ? 28.191 85.801 12.370 1.00 24.68 131 SER A C 1
ATOM 984 O O . SER A 1 153 ? 29.115 86.153 13.112 1.00 24.74 131 SER A O 1
ATOM 987 N N . SER A 1 154 ? 27.868 84.525 12.180 1.00 24.58 132 SER A N 1
ATOM 988 C CA . SER A 1 154 ? 28.574 83.465 12.913 1.00 25.74 132 SER A CA 1
ATOM 989 C C . SER A 1 154 ? 30.086 83.443 12.706 1.00 27.29 132 SER A C 1
ATOM 990 O O . SER A 1 154 ? 30.835 83.207 13.656 1.00 27.73 132 SER A O 1
ATOM 993 N N . ASP A 1 155 ? 30.548 83.684 11.478 1.00 28.04 133 ASP A N 1
ATOM 994 C CA . ASP A 1 155 ? 31.992 83.709 11.240 1.00 30.28 133 ASP A CA 1
ATOM 995 C C . ASP A 1 155 ? 32.706 84.698 12.174 1.00 28.67 133 ASP A C 1
ATOM 996 O O . ASP A 1 155 ? 33.810 84.413 12.674 1.00 28.57 133 ASP A O 1
ATOM 1001 N N . LEU A 1 156 ? 32.088 85.861 12.382 1.00 25.94 134 LEU A N 1
ATOM 1002 C CA . LEU A 1 156 ? 32.651 86.883 13.260 1.00 25.35 134 LEU A CA 1
ATOM 1003 C C . LEU A 1 156 ? 32.531 86.505 14.739 1.00 25.12 134 LEU A C 1
ATOM 1004 O O . LEU A 1 156 ? 33.458 86.750 15.496 1.00 26.43 134 LEU A O 1
ATOM 1009 N N . VAL A 1 157 ? 31.405 85.909 15.130 1.00 23.66 135 VAL A N 1
ATOM 1010 C CA . VAL A 1 157 ? 31.223 85.424 16.502 1.00 24.21 135 VAL A CA 1
ATOM 1011 C C . VAL A 1 157 ? 32.339 84.413 16.826 1.00 26.53 135 VAL A C 1
ATOM 1012 O O . VAL A 1 157 ? 33.035 84.555 17.845 1.00 25.52 135 VAL A O 1
ATOM 1016 N N . PHE A 1 158 ? 32.526 83.428 15.941 1.00 27.40 136 PHE A N 1
ATOM 1017 C CA . PHE A 1 158 ? 33.500 82.354 16.173 1.00 28.80 136 PHE A CA 1
ATOM 1018 C C . PHE A 1 158 ? 34.929 82.865 16.222 1.00 29.67 136 PHE A C 1
ATOM 1019 O O . PHE A 1 158 ? 35.688 82.439 17.068 1.00 31.75 136 PHE A O 1
ATOM 1027 N N . LYS A 1 159 ? 35.289 83.782 15.323 1.00 28.79 137 LYS A N 1
ATOM 1028 C CA . LYS A 1 159 ? 36.638 84.323 15.309 1.00 29.54 137 LYS A CA 1
ATOM 1029 C C . LYS A 1 159 ? 36.910 85.143 16.568 1.00 28.40 137 LYS A C 1
ATOM 1030 O O . LYS A 1 159 ? 37.969 84.992 17.193 1.00 26.38 137 LYS A O 1
ATOM 1036 N N . ALA A 1 160 ? 35.952 85.997 16.935 1.00 27.66 138 ALA A N 1
ATOM 1037 C CA . ALA A 1 160 ? 36.103 86.851 18.111 1.00 29.06 138 ALA A CA 1
ATOM 1038 C C . ALA A 1 160 ? 36.196 86.032 19.411 1.00 29.68 138 ALA A C 1
ATOM 1039 O O . ALA A 1 160 ? 37.015 86.331 20.266 1.00 32.52 138 ALA A O 1
ATOM 1041 N N . TYR A 1 161 ? 35.345 85.022 19.558 1.00 28.78 139 TYR A N 1
ATOM 1042 C CA . TYR A 1 161 ? 35.383 84.145 20.731 1.00 31.17 139 TYR A CA 1
ATOM 1043 C C . TYR A 1 161 ? 36.740 83.461 20.941 1.00 33.66 139 TYR A C 1
ATOM 1044 O O . TYR A 1 161 ? 37.265 83.452 22.051 1.00 33.80 139 TYR A O 1
ATOM 1053 N N . GLU A 1 162 ? 37.284 82.891 19.872 1.00 33.76 140 GLU A N 1
ATOM 1054 C CA . GLU A 1 162 ? 38.555 82.176 19.919 1.00 37.42 140 GLU A CA 1
ATOM 1055 C C . GLU A 1 162 ? 39.701 83.131 20.247 1.00 37.24 140 GLU A C 1
ATOM 1056 O O . GLU A 1 162 ? 40.633 82.760 20.956 1.00 38.08 140 GLU A O 1
ATOM 1062 N N . ILE A 1 163 ? 39.630 84.356 19.729 1.00 34.96 141 ILE A N 1
ATOM 1063 C CA . ILE A 1 163 ? 40.658 85.359 20.013 1.00 34.35 141 ILE A CA 1
ATOM 1064 C C . ILE A 1 163 ? 40.564 85.737 21.492 1.00 32.82 141 ILE A C 1
ATOM 1065 O O . ILE A 1 163 ? 41.543 85.611 22.216 1.00 32.55 141 ILE A O 1
ATOM 1070 N N . ALA A 1 164 ? 39.378 86.153 21.935 1.00 32.28 142 ALA A N 1
ATOM 1071 C CA . ALA A 1 164 ? 39.151 86.538 23.335 1.00 33.66 142 ALA A CA 1
ATOM 1072 C C . ALA A 1 164 ? 39.580 85.439 24.316 1.00 36.50 142 ALA A C 1
ATOM 1073 O O . ALA A 1 164 ? 40.262 85.720 25.302 1.00 39.17 142 ALA A O 1
ATOM 1075 N N . LYS A 1 165 ? 39.183 84.195 24.040 1.00 37.25 143 LYS A N 1
ATOM 1076 C CA . LYS A 1 165 ? 39.587 83.048 24.872 1.00 40.13 143 LYS A CA 1
ATOM 1077 C C . LYS A 1 165 ? 41.103 82.903 24.955 1.00 41.47 143 LYS A C 1
ATOM 1078 O O . LYS A 1 165 ? 41.658 82.814 26.054 1.00 42.29 143 LYS A O 1
ATOM 1084 N N . ALA A 1 166 ? 41.766 82.892 23.798 1.00 40.39 144 ALA A N 1
ATOM 1085 C CA . ALA A 1 166 ? 43.230 82.781 23.753 1.00 42.85 144 ALA A CA 1
ATOM 1086 C C . ALA A 1 166 ? 43.927 83.979 24.391 1.00 43.47 144 ALA A C 1
ATOM 1087 O O . ALA A 1 166 ? 45.083 83.885 24.799 1.00 44.26 144 ALA A O 1
ATOM 1089 N N . LYS A 1 167 ? 43.225 85.105 24.471 1.00 42.30 145 LYS A N 1
ATOM 1090 C CA . LYS A 1 167 ? 43.726 86.289 25.169 1.00 44.26 145 LYS A CA 1
ATOM 1091 C C . LYS A 1 167 ? 43.554 86.102 26.686 1.00 43.49 145 LYS A C 1
ATOM 1092 O O . LYS A 1 167 ? 43.959 86.951 27.479 1.00 43.52 145 LYS A O 1
ATOM 1098 N N . GLY A 1 168 ? 42.934 84.995 27.084 1.00 41.92 146 GLY A N 1
ATOM 1099 C CA . GLY A 1 168 ? 42.648 84.739 28.491 1.00 42.95 146 GLY A CA 1
ATOM 1100 C C . GLY A 1 168 ? 41.472 85.520 29.051 1.00 41.85 146 GLY A C 1
ATOM 1101 O O . GLY A 1 168 ? 41.259 85.518 30.258 1.00 42.86 146 GLY A O 1
ATOM 1102 N N . LEU A 1 169 ? 40.706 86.194 28.188 1.00 40.00 147 LEU A N 1
ATOM 1103 C CA . LEU A 1 169 ? 39.582 87.029 28.649 1.00 40.40 147 LEU A CA 1
ATOM 1104 C C . LEU A 1 169 ? 38.361 86.245 29.115 1.00 39.76 147 LEU A C 1
ATOM 1105 O O . LEU A 1 169 ? 38.078 85.153 28.623 1.00 39.06 147 LEU A O 1
ATOM 1110 N N . ASN A 1 170 ? 37.639 86.828 30.067 1.00 41.98 148 ASN A N 1
ATOM 1111 C CA . ASN A 1 170 ? 36.372 86.290 30.529 1.00 43.69 148 ASN A CA 1
ATOM 1112 C C . ASN A 1 170 ? 35.283 86.697 29.550 1.00 41.83 148 ASN A C 1
ATOM 1113 O O . ASN A 1 170 ? 34.740 87.801 29.644 1.00 43.34 148 ASN A O 1
ATOM 1118 N N . VAL A 1 171 ? 34.972 85.800 28.619 1.00 38.06 149 VAL A N 1
ATOM 1119 C CA . VAL A 1 171 ? 34.063 86.105 27.521 1.00 36.64 149 VAL A CA 1
ATOM 1120 C C . VAL A 1 171 ? 32.739 85.329 27.664 1.00 35.35 149 VAL A C 1
ATOM 1121 O O . VAL A 1 171 ? 32.724 84.163 28.077 1.00 37.10 149 VAL A O 1
ATOM 1125 N N . LYS A 1 172 ? 31.631 86.011 27.392 1.00 31.28 150 LYS A N 1
ATOM 1126 C CA . LYS A 1 172 ? 30.305 85.394 27.347 1.00 32.07 150 LYS A CA 1
ATOM 1127 C C . LYS A 1 172 ? 29.710 85.702 25.994 1.00 29.89 150 LYS A C 1
ATOM 1128 O O . LYS A 1 172 ? 30.024 86.731 25.399 1.00 30.33 150 LYS A O 1
ATOM 1134 N N . ALA A 1 173 ? 28.867 84.808 25.500 1.00 28.26 151 ALA A N 1
ATOM 1135 C CA . ALA A 1 173 ? 28.249 84.986 24.199 1.00 25.26 151 ALA A CA 1
ATOM 1136 C C . ALA A 1 173 ? 26.768 84.714 24.356 1.00 24.21 151 ALA A C 1
ATOM 1137 O O . ALA A 1 173 ? 26.383 83.637 24.818 1.00 24.04 151 ALA A O 1
ATOM 1139 N N . GLY A 1 174 ? 25.928 85.676 23.989 1.00 22.30 152 GLY A N 1
ATOM 1140 C CA . GLY A 1 174 ? 24.499 85.468 24.189 1.00 23.04 152 GLY A CA 1
ATOM 1141 C C . GLY A 1 174 ? 23.622 86.580 23.690 1.00 22.98 152 GLY A C 1
ATOM 1142 O O . GLY A 1 174 ? 24.016 87.349 22.802 1.00 22.92 152 GLY A O 1
ATOM 1143 N N . ASN A 1 175 ? 22.412 86.635 24.240 1.00 22.16 153 ASN A N 1
ATOM 1144 C CA . ASN A 1 175 ? 21.462 87.667 23.882 1.00 22.18 153 ASN A CA 1
ATOM 1145 C C . ASN A 1 175 ? 21.627 88.944 24.718 1.00 21.69 153 ASN A C 1
ATOM 1146 O O . ASN A 1 175 ? 21.752 88.885 25.945 1.00 22.74 153 ASN A O 1
ATOM 1151 N N . VAL A 1 176 ? 21.608 90.083 24.041 1.00 20.37 154 VAL A N 1
ATOM 1152 C CA . VAL A 1 176 ? 21.703 91.402 24.688 1.00 20.57 154 VAL A CA 1
ATOM 1153 C C . VAL A 1 176 ? 20.395 92.159 24.396 1.00 20.80 154 VAL A C 1
ATOM 1154 O O . VAL A 1 176 ? 19.671 91.832 23.433 1.00 21.17 154 VAL A O 1
ATOM 1158 N N . PHE A 1 177 ? 20.079 93.157 25.217 1.00 20.61 155 PHE A N 1
ATOM 1159 C CA . PHE A 1 177 ? 18.840 93.934 25.035 1.00 20.16 155 PHE A CA 1
ATOM 1160 C C . PHE A 1 177 ? 19.179 95.315 24.486 1.00 20.08 155 PHE A C 1
ATOM 1161 O O . PHE A 1 177 ? 19.938 96.069 25.128 1.00 22.00 155 PHE A O 1
ATOM 1169 N N . THR A 1 178 ? 18.663 95.622 23.280 1.00 18.17 156 THR A N 1
ATOM 1170 C CA . THR A 1 178 ? 18.780 96.938 22.634 1.00 18.31 156 THR A CA 1
ATOM 1171 C C . THR A 1 178 ? 17.618 97.795 23.112 1.00 21.06 156 THR A C 1
ATOM 1172 O O . THR A 1 178 ? 16.486 97.604 22.685 1.00 20.53 156 THR A O 1
ATOM 1176 N N . SER A 1 179 ? 17.906 98.706 24.047 1.00 22.34 157 SER A N 1
ATOM 1177 C CA . SER A 1 179 ? 16.898 99.552 24.656 1.00 23.44 157 SER A CA 1
ATOM 1178 C C . SER A 1 179 ? 16.673 100.838 23.865 1.00 23.44 157 SER A C 1
ATOM 1179 O O . SER A 1 179 ? 17.624 101.464 23.381 1.00 23.51 157 SER A O 1
ATOM 1182 N N . ASP A 1 180 ? 15.406 101.211 23.707 1.00 22.59 158 ASP A N 1
ATOM 1183 C CA . ASP A 1 180 ? 15.038 102.493 23.123 1.00 24.08 158 ASP A CA 1
ATOM 1184 C C . ASP A 1 180 ? 15.027 103.612 24.161 1.00 24.85 158 ASP A C 1
ATOM 1185 O O . ASP A 1 180 ? 15.054 104.787 23.812 1.00 26.60 158 ASP A O 1
ATOM 1190 N N . THR A 1 181 ? 14.953 103.259 25.440 1.00 24.98 159 THR A N 1
ATOM 1191 C CA . THR A 1 181 ? 14.713 104.266 26.484 1.00 26.95 159 THR A CA 1
ATOM 1192 C C . THR A 1 181 ? 15.724 104.109 27.615 1.00 29.41 159 THR A C 1
ATOM 1193 O O . THR A 1 181 ? 15.677 103.126 28.350 1.00 30.15 159 THR A O 1
ATOM 1197 N N . PHE A 1 182 ? 16.630 105.077 27.746 1.00 30.34 160 PHE A N 1
ATOM 1198 C CA . PHE A 1 182 ? 17.589 105.087 28.857 1.00 29.69 160 PHE A CA 1
ATOM 1199 C C . PHE A 1 182 ? 16.898 105.379 30.201 1.00 31.17 160 PHE A C 1
ATOM 1200 O O . PHE A 1 182 ? 17.114 104.652 31.167 1.00 33.72 160 PHE A O 1
ATOM 1208 N N . TYR A 1 183 ? 16.064 106.416 30.255 1.00 29.89 161 TYR A N 1
ATOM 1209 C CA . TYR A 1 183 ? 15.340 106.759 31.473 1.00 31.02 161 TYR A CA 1
ATOM 1210 C C . TYR A 1 183 ? 13.889 106.270 31.443 1.00 34.19 161 TYR A C 1
ATOM 1211 O O . TYR A 1 183 ? 12.980 107.036 31.147 1.00 36.64 161 TYR A O 1
ATOM 1220 N N . GLY A 1 184 ? 13.675 104.988 31.743 1.00 37.35 162 GLY A N 1
ATOM 1221 C CA . GLY A 1 184 ? 12.332 104.395 31.699 1.00 39.41 162 GLY A CA 1
ATOM 1222 C C . GLY A 1 184 ? 11.476 104.675 32.930 1.00 43.18 162 GLY A C 1
ATOM 1223 O O . GLY A 1 184 ? 12.007 105.021 33.986 1.00 43.50 162 GLY A O 1
ATOM 1224 N N . ASP A 1 185 ? 10.156 104.518 32.776 1.00 43.19 163 ASP A N 1
ATOM 1225 C CA . ASP A 1 185 ? 9.171 104.725 33.850 1.00 46.89 163 ASP A CA 1
ATOM 1226 C C . ASP A 1 185 ? 9.367 103.760 35.037 1.00 46.19 163 ASP A C 1
ATOM 1227 O O . ASP A 1 185 ? 9.061 104.110 36.185 1.00 48.13 163 ASP A O 1
ATOM 1232 N N . ASP A 1 186 ? 9.859 102.553 34.758 1.00 42.66 164 ASP A N 1
ATOM 1233 C CA . ASP A 1 186 ? 9.841 101.446 35.727 1.00 42.28 164 ASP A CA 1
ATOM 1234 C C . ASP A 1 186 ? 11.237 100.922 36.054 1.00 41.27 164 ASP A C 1
ATOM 1235 O O . ASP A 1 186 ? 11.868 100.279 35.218 1.00 39.14 164 ASP A O 1
ATOM 1240 N N . PRO A 1 187 ? 11.701 101.164 37.294 1.00 42.24 165 PRO A N 1
ATOM 1241 C CA . PRO A 1 187 ? 13.001 100.715 37.801 1.00 42.14 165 PRO A CA 1
ATOM 1242 C C . PRO A 1 187 ? 13.223 99.208 37.720 1.00 40.59 165 PRO A C 1
ATOM 1243 O O . PRO A 1 187 ? 14.365 98.787 37.543 1.00 42.06 165 PRO A O 1
ATOM 1247 N N . ASN A 1 188 ? 12.157 98.415 37.833 1.00 38.57 166 ASN A N 1
ATOM 1248 C CA . ASN A 1 188 ? 12.269 96.952 37.856 1.00 37.89 166 ASN A CA 1
ATOM 1249 C C . ASN A 1 188 ? 12.067 96.244 36.513 1.00 36.22 166 ASN A C 1
ATOM 1250 O O . ASN A 1 188 ? 12.132 95.012 36.455 1.00 36.14 166 ASN A O 1
ATOM 1255 N N . ALA A 1 189 ? 11.836 97.013 35.452 1.00 33.78 167 ALA A N 1
ATOM 1256 C CA . ALA A 1 189 ? 11.421 96.447 34.168 1.00 31.84 167 ALA A CA 1
ATOM 1257 C C . ALA A 1 189 ? 12.486 95.530 33.537 1.00 31.74 167 ALA A C 1
ATOM 1258 O O . ALA A 1 189 ? 12.136 94.555 32.869 1.00 31.66 167 ALA A O 1
ATOM 1260 N N . TRP A 1 190 ? 13.767 95.826 33.778 1.00 29.64 168 TRP A N 1
ATOM 1261 C CA . TRP A 1 190 ? 14.874 94.967 33.311 1.00 30.01 168 TRP A CA 1
ATOM 1262 C C . TRP A 1 190 ? 14.781 93.513 33.785 1.00 28.94 168 TRP A C 1
ATOM 1263 O O . TRP A 1 190 ? 15.326 92.601 33.140 1.00 28.17 168 TRP A O 1
ATOM 1274 N N . LYS A 1 191 ? 14.113 93.293 34.916 1.00 28.19 169 LYS A N 1
ATOM 1275 C CA . LYS A 1 191 ? 14.100 91.979 35.547 1.00 27.75 169 LYS A CA 1
ATOM 1276 C C . LYS A 1 191 ? 13.454 90.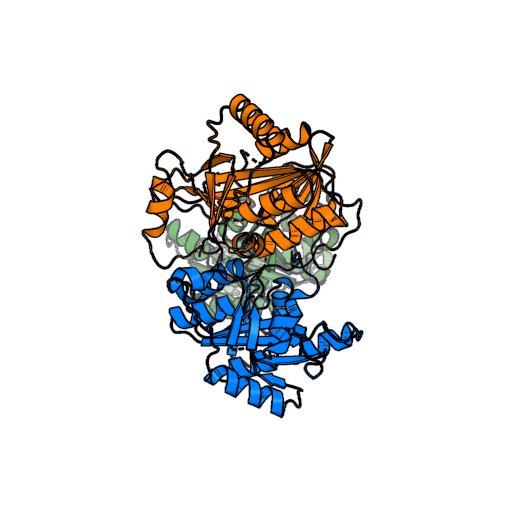883 34.729 1.00 27.89 169 LYS A C 1
ATOM 1277 O O . LYS A 1 191 ? 13.926 89.752 34.766 1.00 27.01 169 LYS A O 1
ATOM 1283 N N . LYS A 1 192 ? 12.364 91.222 34.042 1.00 28.73 170 LYS A N 1
ATOM 1284 C CA . LYS A 1 192 ? 11.676 90.339 33.107 1.00 30.92 170 LYS A CA 1
ATOM 1285 C C . LYS A 1 192 ? 12.676 89.823 32.082 1.00 26.82 170 LYS A C 1
ATOM 1286 O O . LYS A 1 192 ? 12.758 88.610 31.842 1.00 25.98 170 LYS A O 1
ATOM 1292 N N . TRP A 1 193 ? 13.444 90.739 31.496 1.00 25.42 171 TRP A N 1
ATOM 1293 C CA . TRP A 1 193 ? 14.474 90.368 30.493 1.00 25.22 171 TRP A CA 1
ATOM 1294 C C . TRP A 1 193 ? 15.570 89.506 31.114 1.00 25.11 171 TRP A C 1
ATOM 1295 O O . TRP A 1 193 ? 15.933 88.475 30.559 1.00 24.83 171 TRP A O 1
ATOM 1306 N N . ALA A 1 194 ? 16.070 89.913 32.286 1.00 25.37 172 ALA A N 1
ATOM 1307 C CA . ALA A 1 194 ? 17.024 89.096 33.045 1.00 25.18 172 ALA A CA 1
ATOM 1308 C C . ALA A 1 194 ? 16.538 87.660 33.347 1.00 25.40 172 ALA A C 1
ATOM 1309 O O . ALA A 1 194 ? 17.318 86.714 33.255 1.00 25.31 172 ALA A O 1
ATOM 1311 N N . GLU A 1 195 ? 15.270 87.488 33.702 1.00 27.13 173 GLU A N 1
ATOM 1312 C CA . GLU A 1 195 ? 14.699 86.146 33.923 1.00 28.97 173 GLU A CA 1
ATOM 1313 C C . GLU A 1 195 ? 14.769 85.272 32.672 1.00 27.19 173 GLU A C 1
ATOM 1314 O O . GLU A 1 195 ? 14.829 84.044 32.758 1.00 27.33 173 GLU A O 1
ATOM 1320 N N . PHE A 1 196 ? 14.724 85.905 31.507 1.00 25.69 174 PHE A N 1
ATOM 1321 C CA . PHE A 1 196 ? 14.773 85.152 30.257 1.00 24.92 174 PHE A CA 1
ATOM 1322 C C . PHE A 1 196 ? 16.181 85.115 29.636 1.00 25.05 174 PHE A C 1
ATOM 1323 O O . PHE A 1 196 ? 16.349 84.937 28.421 1.00 24.50 174 PHE A O 1
ATOM 1331 N N . GLY A 1 197 ? 17.186 85.290 30.492 1.00 25.20 175 GLY A N 1
ATOM 1332 C CA . GLY A 1 197 ? 18.582 85.058 30.107 1.00 24.64 175 GLY A CA 1
ATOM 1333 C C . GLY A 1 197 ? 19.335 86.189 29.425 1.00 23.54 175 GLY A C 1
ATOM 1334 O O . GLY A 1 197 ? 20.504 86.021 29.100 1.00 25.99 175 GLY A O 1
ATOM 1335 N N . VAL A 1 198 ? 18.704 87.338 29.226 1.00 21.56 176 VAL A N 1
ATOM 1336 C CA . VAL A 1 198 ? 19.382 88.479 28.596 1.00 21.47 176 VAL A CA 1
ATOM 1337 C C . VAL A 1 198 ? 20.615 88.900 29.418 1.00 22.73 176 VAL A C 1
ATOM 1338 O O . VAL A 1 198 ? 20.523 89.120 30.642 1.00 23.39 176 VAL A O 1
ATOM 1342 N N . LEU A 1 199 ? 21.751 89.033 28.744 1.00 22.93 177 LEU A N 1
ATOM 1343 C CA . LEU A 1 199 ? 23.028 89.252 29.411 1.00 23.46 177 LEU A CA 1
ATOM 1344 C C . LEU A 1 199 ? 23.211 90.664 29.930 1.00 23.32 177 LEU A C 1
ATOM 1345 O O . LEU A 1 199 ? 23.793 90.856 30.997 1.00 22.72 177 LEU A O 1
ATOM 1350 N N . CYS A 1 200 ? 22.748 91.643 29.147 1.00 22.33 178 CYS A N 1
ATOM 1351 C CA . CYS A 1 200 ? 23.065 93.044 29.373 1.00 22.63 178 CYS A CA 1
ATOM 1352 C C . CYS A 1 200 ? 22.294 93.935 28.426 1.00 22.17 178 CYS A C 1
ATOM 1353 O O . CYS A 1 200 ? 21.678 93.454 27.474 1.00 21.51 178 CYS A O 1
ATOM 1356 N N . VAL A 1 201 ? 22.340 95.236 28.711 1.00 22.73 179 VAL A N 1
ATOM 1357 C CA . VAL A 1 201 ? 21.572 96.240 27.981 1.00 22.73 179 VAL A CA 1
ATOM 1358 C C . VAL A 1 201 ? 22.515 97.232 27.305 1.00 22.90 179 VAL A C 1
ATOM 1359 O O . VAL A 1 201 ? 23.522 97.631 27.892 1.00 23.46 179 VAL A O 1
ATOM 1363 N N . GLU A 1 202 ? 22.213 97.574 26.053 1.00 23.06 180 GLU A N 1
ATOM 1364 C CA . GLU A 1 202 ? 22.943 98.589 25.307 1.00 23.73 180 GLU A CA 1
ATOM 1365 C C . GLU A 1 202 ? 21.915 99.250 24.385 1.00 24.37 180 GLU A C 1
ATOM 1366 O O . GLU A 1 202 ? 20.710 99.021 24.577 1.00 25.32 180 GLU A O 1
ATOM 1380 N N . GLU A 1 204 ? 22.189 99.827 20.556 1.00 21.87 182 GLU A N 1
ATOM 1381 C CA . GLU A 1 204 ? 22.428 99.925 19.108 1.00 22.25 182 GLU A CA 1
ATOM 1382 C C . GLU A 1 204 ? 22.295 98.627 18.327 1.00 22.08 182 GLU A C 1
ATOM 1383 O O . GLU A 1 204 ? 22.049 98.662 17.109 1.00 22.55 182 GLU A O 1
ATOM 1389 N N . THR A 1 205 ? 22.516 97.498 18.994 1.00 21.25 183 THR A N 1
ATOM 1390 C CA . THR A 1 205 ? 22.800 96.229 18.286 1.00 20.47 183 THR A CA 1
ATOM 1391 C C . THR A 1 205 ? 21.651 95.683 17.433 1.00 20.11 183 THR A C 1
ATOM 1392 O O . THR A 1 205 ? 21.906 95.152 16.349 1.00 21.41 183 THR A O 1
ATOM 1396 N N . ALA A 1 206 ? 20.403 95.790 17.887 1.00 18.29 184 ALA A N 1
ATOM 1397 C CA . ALA A 1 206 ? 19.325 95.211 17.083 1.00 19.17 184 ALA A CA 1
ATOM 1398 C C . ALA A 1 206 ? 19.287 95.871 15.706 1.00 19.54 184 ALA A C 1
ATOM 1399 O O . ALA A 1 206 ? 19.029 95.205 14.700 1.00 21.10 184 ALA A O 1
ATOM 1401 N N . GLN A 1 207 ? 19.556 97.178 15.664 1.00 19.16 185 GLN A N 1
ATOM 1402 C CA . GLN A 1 207 ? 19.589 97.895 14.389 1.00 20.19 185 GLN A CA 1
ATOM 1403 C C . GLN A 1 207 ? 20.779 97.465 13.535 1.00 20.76 185 GLN A C 1
ATOM 1404 O O . GLN A 1 207 ? 20.636 97.201 12.343 1.00 19.74 185 GLN A O 1
ATOM 1410 N N . LEU A 1 208 ? 21.959 97.398 14.151 1.00 20.81 186 LEU A N 1
ATOM 1411 C CA . LEU A 1 208 ? 23.159 96.990 13.418 1.00 20.84 186 LEU A CA 1
ATOM 1412 C C . LEU A 1 208 ? 22.979 95.642 12.740 1.00 20.81 186 LEU A C 1
ATOM 1413 O O . LEU A 1 208 ? 23.233 95.514 11.535 1.00 20.54 186 LEU A O 1
ATOM 1418 N N . TYR A 1 209 ? 22.523 94.646 13.507 1.00 20.00 187 TYR A N 1
ATOM 1419 C CA . TYR A 1 209 ? 22.328 93.280 12.985 1.00 19.65 187 TYR A CA 1
ATOM 1420 C C . TYR A 1 209 ? 21.233 93.192 11.916 1.00 20.12 187 TYR A C 1
ATOM 1421 O O . TYR A 1 209 ? 21.377 92.452 10.929 1.00 19.61 187 TYR A O 1
ATOM 1430 N N . THR A 1 210 ? 20.151 93.959 12.087 1.00 19.27 188 THR A N 1
ATOM 1431 C CA . THR A 1 210 ? 19.050 93.952 11.111 1.00 19.68 188 THR A CA 1
ATOM 1432 C C . THR A 1 210 ? 19.516 94.528 9.772 1.00 20.19 188 THR A C 1
ATOM 1433 O O . THR A 1 210 ? 19.277 93.913 8.726 1.00 18.42 188 THR A O 1
ATOM 1437 N N . THR A 1 211 ? 20.176 95.697 9.833 1.00 21.23 189 THR A N 1
ATOM 1438 C CA . THR A 1 211 ? 20.694 96.387 8.663 1.00 23.62 189 THR A CA 1
ATOM 1439 C C . THR A 1 211 ? 21.733 95.554 7.896 1.00 22.32 189 THR A C 1
ATOM 1440 O O . THR A 1 211 ? 21.650 95.450 6.675 1.00 23.48 189 THR A O 1
ATOM 1444 N N . ALA A 1 212 ? 22.678 94.940 8.612 1.00 21.40 190 ALA A N 1
ATOM 1445 C CA . ALA A 1 212 ? 23.693 94.094 7.978 1.00 21.99 190 ALA A CA 1
ATOM 1446 C C . ALA A 1 212 ? 23.051 92.882 7.301 1.00 22.26 190 ALA A C 1
ATOM 1447 O O . ALA A 1 212 ? 23.413 92.505 6.171 1.00 22.53 190 ALA A O 1
ATOM 1449 N N . ALA A 1 213 ? 22.069 92.294 7.970 1.00 22.08 191 ALA A N 1
ATOM 1450 C CA . ALA A 1 213 ? 21.340 91.168 7.385 1.00 24.36 191 ALA A CA 1
ATOM 1451 C C . ALA A 1 213 ? 20.617 91.583 6.109 1.00 24.90 191 ALA A C 1
ATOM 1452 O O . ALA A 1 213 ? 20.738 90.903 5.082 1.00 26.67 191 ALA A O 1
ATOM 1454 N N . LYS A 1 214 ? 19.895 92.697 6.163 1.00 24.68 192 LYS A N 1
ATOM 1455 C CA . LYS A 1 214 ? 19.158 93.196 4.990 1.00 27.25 192 LYS A CA 1
ATOM 1456 C C . LYS A 1 214 ? 20.065 93.441 3.793 1.00 27.35 192 LYS A C 1
ATOM 1457 O O . LYS A 1 214 ? 19.717 93.124 2.643 1.00 27.98 192 LYS A O 1
ATOM 1463 N N . LEU A 1 215 ? 21.237 94.008 4.071 1.00 25.84 193 LEU A N 1
ATOM 1464 C CA . LEU A 1 215 ? 22.155 94.410 3.025 1.00 25.52 193 LEU A CA 1
ATOM 1465 C C . LEU A 1 215 ? 23.214 93.340 2.697 1.00 26.68 193 LEU A C 1
ATOM 1466 O O . LEU A 1 215 ? 24.087 93.544 1.827 1.00 25.59 193 LEU A O 1
ATOM 1471 N N . GLY A 1 216 ? 23.124 92.184 3.358 1.00 26.11 194 GLY A N 1
ATOM 1472 C CA . GLY A 1 216 ? 23.951 91.029 2.978 1.00 26.13 194 GLY A CA 1
ATOM 1473 C C . GLY A 1 216 ? 25.413 91.154 3.391 1.00 24.09 194 GLY A C 1
ATOM 1474 O O . GLY A 1 216 ? 26.308 90.610 2.725 1.00 23.77 194 GLY A O 1
ATOM 1475 N N . VAL A 1 217 ? 25.661 91.861 4.488 1.00 22.14 195 VAL A N 1
ATOM 1476 C CA . VAL A 1 217 ? 27.020 92.045 4.987 1.00 22.18 195 VAL A CA 1
ATOM 1477 C C . VAL A 1 217 ? 27.159 91.483 6.423 1.00 22.67 195 VAL A C 1
ATOM 1478 O O . VAL A 1 217 ? 26.227 90.866 6.934 1.00 22.06 195 VAL A O 1
ATOM 1482 N N . ASN A 1 218 ? 28.328 91.683 7.033 1.00 22.75 196 ASN A N 1
ATOM 1483 C CA . ASN A 1 218 ? 28.717 90.994 8.257 1.00 23.61 196 ASN A CA 1
ATOM 1484 C C . ASN A 1 218 ? 28.806 91.939 9.444 1.00 22.88 196 ASN A C 1
ATOM 1485 O O . ASN A 1 218 ? 29.393 93.017 9.351 1.00 22.91 196 ASN A O 1
ATOM 1490 N N . ALA A 1 219 ? 28.258 91.514 10.574 1.00 21.21 197 ALA A N 1
ATOM 1491 C CA . ALA A 1 219 ? 28.215 92.398 11.727 1.00 20.93 197 ALA A CA 1
ATOM 1492 C C . ALA A 1 219 ? 28.426 91.627 13.028 1.00 20.80 197 ALA A C 1
ATOM 1493 O O . ALA A 1 219 ? 28.068 90.437 13.138 1.00 20.54 197 ALA A O 1
ATOM 1495 N N . LEU A 1 220 ? 28.990 92.319 14.006 1.00 21.01 198 LEU A N 1
ATOM 1496 C CA . LEU A 1 220 ? 29.304 91.727 15.293 1.00 21.11 198 LEU A CA 1
ATOM 1497 C C . LEU A 1 220 ? 29.293 92.851 16.310 1.00 20.64 198 LEU A C 1
ATOM 1498 O O . LEU A 1 220 ? 29.768 93.942 16.042 1.00 22.08 198 LEU A O 1
ATOM 1503 N N . THR A 1 221 ? 28.741 92.583 17.486 1.00 20.33 199 THR A N 1
ATOM 1504 C CA . THR A 1 221 ? 28.865 93.513 18.587 1.00 20.64 199 THR A CA 1
ATOM 1505 C C . THR A 1 221 ? 29.662 92.920 19.712 1.00 21.80 199 THR A C 1
ATOM 1506 O O . THR A 1 221 ? 29.369 91.813 20.157 1.00 23.23 199 THR A O 1
ATOM 1510 N N . LEU A 1 222 ? 30.678 93.667 20.157 1.00 22.52 200 LEU A N 1
ATOM 1511 C CA . LEU A 1 222 ? 31.438 93.342 21.348 1.00 24.01 200 LEU A CA 1
ATOM 1512 C C . LEU A 1 222 ? 31.139 94.415 22.386 1.00 25.31 200 LEU A C 1
ATOM 1513 O O . LEU A 1 222 ? 31.015 95.603 22.052 1.00 25.85 200 LEU A O 1
ATOM 1518 N N . LEU A 1 223 ? 31.036 94.003 23.643 1.00 27.09 201 LEU A N 1
ATOM 1519 C CA . LEU A 1 223 ? 30.639 94.909 24.713 1.00 26.15 201 LEU A CA 1
ATOM 1520 C C . LEU A 1 223 ? 31.464 94.647 25.955 1.00 30.15 201 LEU A C 1
ATOM 1521 O O . LEU A 1 223 ? 31.633 93.492 26.381 1.00 30.56 201 LEU A O 1
ATOM 1526 N N . THR A 1 224 ? 31.978 95.728 26.532 1.00 30.71 202 THR A N 1
ATOM 1527 C CA . THR A 1 224 ? 32.632 95.653 27.835 1.00 32.61 202 THR A CA 1
ATOM 1528 C C . THR A 1 224 ? 31.599 95.977 28.903 1.00 31.45 202 THR A C 1
ATOM 1529 O O . THR A 1 224 ? 30.815 96.899 28.748 1.00 30.85 202 THR A O 1
ATOM 1533 N N . ILE A 1 225 ? 31.572 95.207 29.981 1.00 32.06 203 ILE A N 1
ATOM 1534 C CA . ILE A 1 225 ? 30.560 95.463 31.005 1.00 32.21 203 ILE A CA 1
ATOM 1535 C C . ILE A 1 225 ? 31.037 96.571 31.940 1.00 35.33 203 ILE A C 1
ATOM 1536 O O . ILE A 1 225 ? 31.983 96.372 32.723 1.00 35.72 203 ILE A O 1
ATOM 1541 N N . SER A 1 226 ? 30.361 97.720 31.862 1.00 35.97 204 SER A N 1
ATOM 1542 C CA . SER A 1 226 ? 30.835 98.931 32.531 1.00 38.49 204 SER A CA 1
ATOM 1543 C C . SER A 1 226 ? 30.193 99.107 33.904 1.00 39.86 204 SER A C 1
ATOM 1544 O O . SER A 1 226 ? 30.807 99.685 34.806 1.00 40.16 204 SER A O 1
ATOM 1547 N N . ASP A 1 227 ? 28.971 98.591 34.050 1.00 39.72 205 ASP A N 1
ATOM 1548 C CA . ASP A 1 227 ? 28.265 98.550 35.330 1.00 44.14 205 ASP A CA 1
ATOM 1549 C C . ASP A 1 227 ? 27.340 97.324 35.437 1.00 41.46 205 ASP A C 1
ATOM 1550 O O . ASP A 1 227 ? 27.192 96.559 34.476 1.00 37.01 205 ASP A O 1
ATOM 1555 N N . SER A 1 228 ? 26.734 97.147 36.611 1.00 39.20 206 SER A N 1
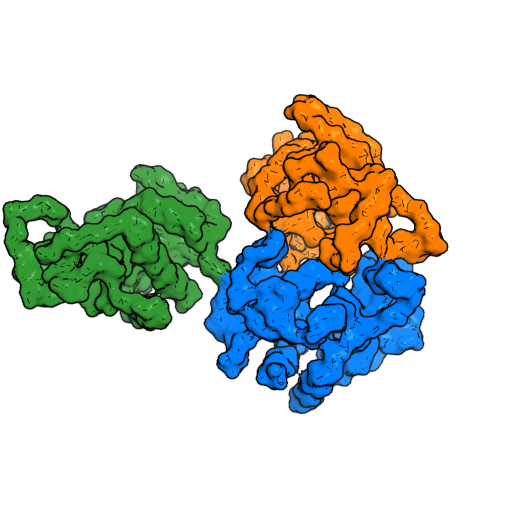ATOM 1556 C CA . SER A 1 228 ? 25.862 96.009 36.878 1.00 38.19 206 SER A CA 1
ATOM 1557 C C . SER A 1 228 ? 24.550 96.449 37.522 1.00 37.84 206 SER A C 1
ATOM 1558 O O . SER A 1 228 ? 24.561 97.245 38.456 1.00 39.26 206 SER A O 1
ATOM 1561 N N . PHE A 1 229 ? 23.428 95.924 37.028 1.00 36.36 207 PHE A N 1
ATOM 1562 C CA . PHE A 1 229 ? 22.131 96.097 37.683 1.00 36.15 207 PHE A CA 1
ATOM 1563 C C . PHE A 1 229 ? 22.015 95.254 38.944 1.00 37.81 207 PHE A C 1
ATOM 1564 O O . PHE A 1 229 ? 21.058 95.382 39.692 1.00 38.89 207 PHE A O 1
ATOM 1572 N N . ILE A 1 230 ? 22.993 94.391 39.176 1.00 38.40 208 ILE A N 1
ATOM 1573 C CA . ILE A 1 230 ? 22.926 93.475 40.285 1.00 41.44 208 ILE A CA 1
ATOM 1574 C C . ILE A 1 230 ? 23.921 93.829 41.378 1.00 43.22 208 ILE A C 1
ATOM 1575 O O . ILE A 1 230 ? 23.543 93.936 42.539 1.00 42.59 208 ILE A O 1
ATOM 1580 N N . THR A 1 231 ? 25.182 94.026 41.012 1.00 42.22 209 THR A N 1
ATOM 1581 C CA . THR A 1 231 ? 26.170 94.441 42.001 1.00 44.05 209 THR A CA 1
ATOM 1582 C C . THR A 1 231 ? 26.475 95.932 41.837 1.00 44.64 209 THR A C 1
ATOM 1583 O O . THR A 1 231 ? 25.990 96.579 40.912 1.00 43.42 209 THR A O 1
ATOM 1587 N N . HIS A 1 232 ? 27.274 96.489 42.734 1.00 45.96 210 HIS A N 1
ATOM 1588 C CA . HIS A 1 232 ? 27.607 97.899 42.601 1.00 48.86 210 HIS A CA 1
ATOM 1589 C C . HIS A 1 232 ? 29.105 98.113 42.716 1.00 51.52 210 HIS A C 1
ATOM 1590 O O . HIS A 1 232 ? 29.558 99.100 43.285 1.00 52.55 210 HIS A O 1
ATOM 1597 N N . GLU A 1 233 ? 29.855 97.168 42.152 1.00 56.60 211 GLU A N 1
ATOM 1598 C CA . GLU A 1 233 ? 31.313 97.196 42.126 1.00 64.28 211 GLU A CA 1
ATOM 1599 C C . GLU A 1 233 ? 31.847 98.466 41.444 1.00 59.18 211 GLU A C 1
ATOM 1600 O O . GLU A 1 233 ? 31.306 98.901 40.417 1.00 56.79 211 GLU A O 1
ATOM 1606 N N . VAL A 1 234 ? 32.894 99.044 42.037 1.00 55.81 212 VAL A N 1
ATOM 1607 C CA . VAL A 1 234 ? 33.583 100.232 41.509 1.00 55.63 212 VAL A CA 1
ATOM 1608 C C . VAL A 1 234 ? 34.917 99.844 40.845 1.00 54.10 212 VAL A C 1
ATOM 1609 O O . VAL A 1 234 ? 35.643 98.986 41.345 1.00 53.68 212 VAL A O 1
ATOM 1613 N N . THR A 1 235 ? 35.225 100.471 39.713 1.00 54.40 213 THR A N 1
ATOM 1614 C CA . THR A 1 235 ? 36.464 100.186 38.974 1.00 54.86 213 THR A CA 1
ATOM 1615 C C . THR A 1 235 ? 37.190 101.481 38.626 1.00 55.01 213 THR A C 1
ATOM 1616 O O . THR A 1 235 ? 36.554 102.470 38.259 1.00 57.04 213 THR A O 1
ATOM 1620 N N . SER A 1 236 ? 38.517 101.473 38.728 1.00 52.62 214 SER A N 1
ATOM 1621 C CA . SER A 1 236 ? 39.305 102.652 38.397 1.00 55.30 214 SER A CA 1
ATOM 1622 C C . SER A 1 236 ? 39.287 102.944 36.891 1.00 57.43 214 SER A C 1
ATOM 1623 O O . SER A 1 236 ? 38.971 102.069 36.082 1.00 54.38 214 SER A O 1
ATOM 1626 N N . ALA A 1 237 ? 39.620 104.181 36.528 1.00 60.31 215 ALA A N 1
ATOM 1627 C CA . ALA A 1 237 ? 39.721 104.575 35.122 1.00 59.23 215 ALA A CA 1
ATOM 1628 C C . ALA A 1 237 ? 40.832 103.798 34.404 1.00 60.19 215 ALA A C 1
ATOM 1629 O O . ALA A 1 237 ? 40.671 103.436 33.236 1.00 60.01 215 ALA A O 1
ATOM 1631 N N . GLU A 1 238 ? 41.942 103.536 35.103 1.00 60.29 216 GLU A N 1
ATOM 1632 C CA . GLU A 1 238 ? 43.023 102.691 34.565 1.00 62.99 216 GLU A CA 1
ATOM 1633 C C . GLU A 1 238 ? 42.549 101.251 34.284 1.00 60.64 216 GLU A C 1
ATOM 1634 O O . GLU A 1 238 ? 42.851 100.675 33.233 1.00 57.62 216 GLU A O 1
ATOM 1640 N N . GLU A 1 239 ? 41.798 100.696 35.235 1.00 60.20 217 GLU A N 1
ATOM 1641 C CA . GLU A 1 239 ? 41.162 99.384 35.126 1.00 57.72 217 GLU A CA 1
ATOM 1642 C C . GLU A 1 239 ? 40.211 99.332 33.928 1.00 50.88 217 GLU A C 1
ATOM 1643 O O . GLU A 1 239 ? 40.197 98.347 33.177 1.00 47.60 217 GLU A O 1
ATOM 1649 N N . ARG A 1 240 ? 39.414 100.393 33.770 1.00 49.01 218 ARG A N 1
ATOM 1650 C CA . ARG A 1 240 ? 38.417 100.502 32.697 1.00 47.53 218 ARG A CA 1
ATOM 1651 C C . ARG A 1 240 ? 39.085 100.656 31.335 1.00 42.98 218 ARG A C 1
ATOM 1652 O O . ARG A 1 240 ? 38.636 100.085 30.345 1.00 39.18 218 ARG A O 1
ATOM 1660 N N . GLN A 1 241 ? 40.159 101.437 31.301 1.00 44.22 219 GLN A N 1
ATOM 1661 C CA . GLN A 1 241 ? 40.948 101.621 30.088 1.00 44.67 219 GLN A CA 1
ATOM 1662 C C . GLN A 1 241 ? 41.577 100.303 29.609 1.00 43.10 219 GLN A C 1
ATOM 1663 O O . GLN A 1 241 ? 41.492 99.972 28.424 1.00 44.72 219 GLN A O 1
ATOM 1669 N N . THR A 1 242 ? 42.207 99.571 30.527 1.00 41.02 220 THR A N 1
ATOM 1670 C CA . THR A 1 242 ? 42.842 98.273 30.231 1.00 41.07 220 THR A CA 1
ATOM 1671 C C . THR A 1 242 ? 41.857 97.263 29.601 1.00 40.69 220 THR A C 1
ATOM 1672 O O . THR A 1 242 ? 42.173 96.613 28.591 1.00 42.14 220 THR A O 1
ATOM 1676 N N . THR A 1 243 ? 40.660 97.164 30.179 1.00 37.86 221 THR A N 1
ATOM 1677 C CA . THR A 1 243 ? 39.649 96.225 29.712 1.00 38.36 221 THR A CA 1
ATOM 1678 C C . THR A 1 243 ? 39.156 96.650 28.334 1.00 36.05 221 THR A C 1
ATOM 1679 O O . THR A 1 243 ? 39.066 95.826 27.437 1.00 36.13 221 THR A O 1
ATOM 1683 N N . PHE A 1 244 ? 38.896 97.948 28.174 1.00 35.53 222 PHE A N 1
ATOM 1684 C CA . PHE A 1 244 ? 38.476 98.505 26.900 1.00 35.81 222 PHE A CA 1
ATOM 1685 C C . PHE A 1 244 ? 39.506 98.234 25.790 1.00 34.39 222 PHE A C 1
ATOM 1686 O O . PHE A 1 244 ? 39.141 97.827 24.689 1.00 33.38 222 PHE A O 1
ATOM 1694 N N . ASN A 1 245 ? 40.780 98.438 26.102 1.00 34.02 223 ASN A N 1
ATOM 1695 C CA . ASN A 1 245 ? 41.864 98.145 25.159 1.00 34.89 223 ASN A CA 1
ATOM 1696 C C . ASN A 1 245 ? 41.910 96.678 24.728 1.00 35.00 223 ASN A C 1
ATOM 1697 O O . ASN A 1 245 ? 42.157 96.368 23.555 1.00 35.27 223 ASN A O 1
ATOM 1702 N N . GLU A 1 246 ? 41.669 95.786 25.680 1.00 35.65 224 GLU A N 1
ATOM 1703 C CA . GLU A 1 246 ? 41.567 94.353 25.412 1.00 37.14 224 GLU A CA 1
ATOM 1704 C C . GLU A 1 246 ? 40.473 94.060 24.379 1.00 35.58 224 GLU A C 1
ATOM 1705 O O . GLU A 1 246 ? 40.713 93.317 23.423 1.00 34.78 224 GLU A O 1
ATOM 1719 N N . ILE A 1 248 ? 39.186 96.136 22.185 1.00 32.25 226 ILE A N 1
ATOM 1720 C CA . ILE A 1 248 ? 39.537 96.732 20.913 1.00 29.24 226 ILE A CA 1
ATOM 1721 C C . ILE A 1 248 ? 40.515 95.803 20.202 1.00 29.41 226 ILE A C 1
ATOM 1722 O O . ILE A 1 248 ? 40.407 95.611 18.995 1.00 31.02 226 ILE A O 1
ATOM 1727 N N . GLU A 1 249 ? 41.456 95.232 20.954 1.00 28.85 227 GLU A N 1
ATOM 1728 C CA . GLU A 1 249 ? 42.413 94.277 20.408 1.00 32.57 227 GLU A CA 1
ATOM 1729 C C . GLU A 1 249 ? 41.710 93.070 19.803 1.00 31.37 227 GLU A C 1
ATOM 1730 O O . GLU A 1 249 ? 42.068 92.649 18.698 1.00 31.67 227 GLU A O 1
ATOM 1736 N N . VAL A 1 250 ? 40.714 92.541 20.517 1.00 29.99 228 VAL A N 1
ATOM 1737 C CA . VAL A 1 250 ? 39.879 91.438 20.014 1.00 29.15 228 VAL A CA 1
ATOM 1738 C C . VAL A 1 250 ? 39.213 91.862 18.712 1.00 28.12 228 VAL A C 1
ATOM 1739 O O . VAL A 1 250 ? 39.250 91.127 17.730 1.00 29.61 228 VAL A O 1
ATOM 1743 N N . ALA A 1 251 ? 38.602 93.044 18.708 1.00 28.08 229 ALA A N 1
ATOM 1744 C CA . ALA A 1 251 ? 37.943 93.555 17.505 1.00 27.03 229 ALA A CA 1
ATOM 1745 C C . ALA A 1 251 ? 38.943 93.716 16.345 1.00 28.38 229 ALA A C 1
ATOM 1746 O O . ALA A 1 251 ? 38.670 93.296 15.207 1.00 28.68 229 ALA A O 1
ATOM 1748 N N . LEU A 1 252 ? 40.114 94.297 16.631 1.00 29.18 230 LEU A N 1
ATOM 1749 C CA . LEU A 1 252 ? 41.134 94.485 15.586 1.00 30.41 230 LEU A CA 1
ATOM 1750 C C . LEU A 1 252 ? 41.805 93.188 15.099 1.00 30.88 230 LEU A C 1
ATOM 1751 O O . LEU A 1 252 ? 42.083 93.051 13.893 1.00 29.73 230 LEU A O 1
ATOM 1756 N N . GLU A 1 253 ? 42.064 92.244 16.010 1.00 31.43 231 GLU A N 1
ATOM 1757 C CA . GLU A 1 253 ? 42.574 90.923 15.611 1.00 33.48 231 GLU A CA 1
ATOM 1758 C C . GLU A 1 253 ? 41.512 90.148 14.823 1.00 33.28 231 GLU A C 1
ATOM 1759 O O . GLU A 1 253 ? 41.840 89.369 13.914 1.00 34.69 231 GLU A O 1
ATOM 1765 N N . THR A 1 254 ? 40.239 90.359 15.166 1.00 30.64 232 THR A N 1
ATOM 1766 C CA . THR A 1 254 ? 39.162 89.829 14.339 1.00 31.46 232 THR A CA 1
ATOM 1767 C C . THR A 1 254 ? 39.201 90.457 12.941 1.00 32.74 232 THR A C 1
ATOM 1768 O O . THR A 1 254 ? 39.255 89.726 11.930 1.00 34.24 232 THR A O 1
ATOM 1772 N N . ALA A 1 255 ? 39.221 91.791 12.889 1.00 32.47 233 ALA A N 1
ATOM 1773 C CA . ALA A 1 255 ? 39.341 92.529 11.624 1.00 34.14 233 ALA A CA 1
ATOM 1774 C C . ALA A 1 255 ? 40.438 91.964 10.711 1.00 36.96 233 ALA A C 1
ATOM 1775 O O . ALA A 1 255 ? 40.233 91.819 9.501 1.00 37.70 233 ALA A O 1
ATOM 1777 N N . LEU A 1 256 ? 41.598 91.663 11.298 1.00 38.79 234 LEU A N 1
ATOM 1778 C CA . LEU A 1 256 ? 42.737 91.096 10.581 1.00 40.97 234 LEU A CA 1
ATOM 1779 C C . LEU A 1 256 ? 42.422 89.830 9.787 1.00 43.14 234 LEU A C 1
ATOM 1780 O O . LEU A 1 256 ? 42.999 89.611 8.717 1.00 43.94 234 LEU A O 1
ATOM 1785 N N . GLN A 1 257 ? 41.505 89.009 10.301 1.00 42.88 235 GLN A N 1
ATOM 1786 C CA . GLN A 1 257 ? 41.216 87.699 9.706 1.00 43.09 235 GLN A CA 1
ATOM 1787 C C . GLN A 1 257 ? 40.032 87.683 8.736 1.00 44.40 235 GLN A C 1
ATOM 1788 O O . GLN A 1 257 ? 39.567 86.607 8.351 1.00 47.09 235 GLN A O 1
ATOM 1794 N N . LEU A 1 258 ? 39.551 88.856 8.331 1.00 42.66 236 LEU A N 1
ATOM 1795 C CA . LEU A 1 258 ? 38.389 88.941 7.430 1.00 42.77 236 LEU A CA 1
ATOM 1796 C C . LEU A 1 258 ? 38.780 89.316 5.999 1.00 46.78 236 LEU A C 1
ATOM 1797 O O . LEU A 1 258 ? 38.104 88.970 5.020 1.00 47.76 236 LEU A O 1
ATOM 1803 N N . THR B 1 25 ? 23.772 113.771 33.783 1.00 71.07 3 THR B N 1
ATOM 1804 C CA . THR B 1 25 ? 25.122 113.598 34.401 1.00 74.36 3 THR B CA 1
ATOM 1805 C C . THR B 1 25 ? 26.014 112.681 33.563 1.00 67.49 3 THR B C 1
ATOM 1806 O O . THR B 1 25 ? 27.043 113.135 33.064 1.00 70.56 3 THR B O 1
ATOM 1810 N N . PRO B 1 26 ? 25.637 111.394 33.397 1.00 60.76 4 PRO B N 1
ATOM 1811 C CA . PRO B 1 26 ? 26.504 110.586 32.542 1.00 57.56 4 PRO B CA 1
ATOM 1812 C C . PRO B 1 26 ? 26.700 111.204 31.165 1.00 51.58 4 PRO B C 1
ATOM 1813 O O . PRO B 1 26 ? 27.730 110.956 30.540 1.00 55.04 4 PRO B O 1
ATOM 1817 N N . HIS B 1 27 ? 25.744 112.012 30.700 1.00 41.58 5 HIS B N 1
ATOM 1818 C CA . HIS B 1 27 ? 25.860 112.533 29.335 1.00 34.59 5 HIS B CA 1
ATOM 1819 C C . HIS B 1 27 ? 26.153 114.024 29.191 1.00 31.12 5 HIS B C 1
ATOM 1820 O O . HIS B 1 27 ? 26.584 114.450 28.130 1.00 30.00 5 HIS B O 1
ATOM 1827 N N . ILE B 1 28 ? 25.910 114.821 30.230 1.00 29.99 6 ILE B N 1
ATOM 1828 C CA . ILE B 1 28 ? 26.227 116.245 30.165 1.00 29.47 6 ILE B CA 1
ATOM 1829 C C . ILE B 1 28 ? 27.190 116.552 31.287 1.00 33.02 6 ILE B C 1
ATOM 1830 O O . ILE B 1 28 ? 26.832 116.401 32.467 1.00 33.68 6 ILE B O 1
ATOM 1835 N N . GLY B 1 29 ? 28.414 116.955 30.917 1.00 33.82 7 GLY B N 1
ATOM 1836 C CA . GLY B 1 29 ? 29.503 117.194 31.872 1.00 34.08 7 GLY B CA 1
ATOM 1837 C C . GLY B 1 29 ? 29.517 118.617 32.404 1.00 34.91 7 GLY B C 1
ATOM 1838 O O . GLY B 1 29 ? 30.361 119.413 32.026 1.00 35.33 7 GLY B O 1
ATOM 1839 N N . ALA B 1 30 ? 28.558 118.937 33.270 1.00 34.55 8 ALA B N 1
ATOM 1840 C CA . ALA B 1 30 ? 28.374 120.294 33.775 1.00 33.56 8 ALA B CA 1
ATOM 1841 C C . ALA B 1 30 ? 27.559 120.266 35.062 1.00 35.06 8 ALA B C 1
ATOM 1842 O O . ALA B 1 30 ? 27.011 119.228 35.428 1.00 34.26 8 ALA B O 1
ATOM 1844 N N . ASN B 1 31 ? 27.476 121.412 35.732 1.00 36.41 9 ASN B N 1
ATOM 1845 C CA . ASN B 1 31 ? 26.734 121.544 36.982 1.00 38.86 9 ASN B CA 1
ATOM 1846 C C . ASN B 1 31 ? 25.442 122.335 36.789 1.00 39.18 9 ASN B C 1
ATOM 1847 O O . ASN B 1 31 ? 25.363 123.179 35.904 1.00 38.45 9 ASN B O 1
ATOM 1852 N N . ARG B 1 32 ? 24.429 122.060 37.608 1.00 39.71 10 ARG B N 1
ATOM 1853 C CA . ARG B 1 32 ? 23.244 122.915 37.657 1.00 39.62 10 ARG B CA 1
ATOM 1854 C C . ARG B 1 32 ? 23.710 124.354 37.803 1.00 39.49 10 ARG B C 1
ATOM 1855 O O . ARG B 1 32 ? 24.618 124.637 38.586 1.00 41.36 10 ARG B O 1
ATOM 1863 N N . GLY B 1 33 ? 23.102 125.259 37.047 1.00 36.35 11 GLY B N 1
ATOM 1864 C CA . GLY B 1 33 ? 23.553 126.647 37.017 1.00 35.09 11 GLY B CA 1
ATOM 1865 C C . GLY B 1 33 ? 24.251 126.995 35.708 1.00 33.23 11 GLY B C 1
ATOM 1866 O O . GLY B 1 33 ? 24.186 128.137 35.254 1.00 32.40 11 GLY B O 1
ATOM 1867 N N . ASP B 1 34 ? 24.919 126.009 35.107 1.00 32.64 12 ASP B N 1
ATOM 1868 C CA . ASP B 1 34 ? 25.676 126.223 33.862 1.00 32.71 12 ASP B CA 1
ATOM 1869 C C . ASP B 1 34 ? 24.750 126.367 32.639 1.00 31.47 12 ASP B C 1
ATOM 1870 O O . ASP B 1 34 ? 25.145 126.944 31.627 1.00 33.46 12 ASP B O 1
ATOM 1875 N N . VAL B 1 35 ? 23.536 125.828 32.737 1.00 28.34 13 VAL B N 1
ATOM 1876 C CA . VAL B 1 35 ? 22.580 125.829 31.634 1.00 28.35 13 VAL B CA 1
ATOM 1877 C C . VAL B 1 35 ? 21.444 126.784 31.991 1.00 29.51 13 VAL B C 1
ATOM 1878 O O . VAL B 1 35 ? 20.995 126.812 33.139 1.00 30.55 13 VAL B O 1
ATOM 1882 N N . ALA B 1 36 ? 20.981 127.562 31.015 1.00 28.65 14 ALA B N 1
ATOM 1883 C CA . ALA B 1 36 ? 19.864 128.481 31.226 1.00 28.80 14 ALA B CA 1
ATOM 1884 C C . ALA B 1 36 ? 18.529 127.744 31.291 1.00 29.52 14 ALA B C 1
ATOM 1885 O O . ALA B 1 36 ? 18.444 126.553 30.966 1.00 30.08 14 ALA B O 1
ATOM 1887 N N . GLU B 1 37 ? 17.488 128.476 31.680 1.00 29.21 15 GLU B N 1
ATOM 1888 C CA . GLU B 1 37 ? 16.127 127.951 31.825 1.00 31.78 15 GLU B CA 1
ATOM 1889 C C . GLU B 1 37 ? 15.476 127.641 30.489 1.00 29.75 15 GLU B C 1
ATOM 1890 O O . GLU B 1 37 ? 14.526 126.842 30.416 1.00 29.12 15 GLU B O 1
ATOM 1896 N N . THR B 1 38 ? 15.933 128.341 29.453 1.00 27.50 16 THR B N 1
ATOM 1897 C CA . THR B 1 38 ? 15.464 128.108 28.085 1.00 28.29 16 THR B CA 1
ATOM 1898 C C . THR B 1 38 ? 16.646 127.661 27.237 1.00 26.64 16 THR B C 1
ATOM 1899 O O . THR B 1 38 ? 17.729 128.277 27.284 1.00 25.42 16 THR B O 1
ATOM 1903 N N . ILE B 1 39 ? 16.427 126.602 26.450 1.00 24.80 17 ILE B N 1
ATOM 1904 C CA . ILE B 1 39 ? 17.468 126.010 25.635 1.00 23.20 17 ILE B CA 1
ATOM 1905 C C . ILE B 1 39 ? 16.974 125.725 24.221 1.00 22.15 17 ILE B C 1
ATOM 1906 O O . ILE B 1 39 ? 15.828 125.314 24.041 1.00 22.38 17 ILE B O 1
ATOM 1911 N N . LEU B 1 40 ? 17.820 126.004 23.236 1.00 21.55 18 LEU B N 1
ATOM 1912 C CA . LEU B 1 40 ? 17.582 125.595 21.848 1.00 22.64 18 LEU B CA 1
ATOM 1913 C C . LEU B 1 40 ? 18.259 124.260 21.581 1.00 22.88 18 LEU B C 1
ATOM 1914 O O . LEU B 1 40 ? 19.398 124.041 22.016 1.00 23.80 18 LEU B O 1
ATOM 1919 N N . LEU B 1 41 ? 17.568 123.373 20.871 1.00 23.20 19 LEU B N 1
ATOM 1920 C CA . LEU B 1 41 ? 18.054 122.005 20.701 1.00 22.52 19 LEU B CA 1
ATOM 1921 C C . LEU B 1 41 ? 18.122 121.579 19.235 1.00 23.53 19 LEU B C 1
ATOM 1922 O O . LEU B 1 41 ? 17.216 120.899 18.738 1.00 22.35 19 LEU B O 1
ATOM 1927 N N . PRO B 1 42 ? 19.217 121.936 18.542 1.00 23.77 20 PRO B N 1
ATOM 1928 C CA . PRO B 1 42 ? 19.433 121.308 17.245 1.00 24.10 20 PRO B CA 1
ATOM 1929 C C . PRO B 1 42 ? 19.855 119.867 17.451 1.00 22.66 20 PRO B C 1
ATOM 1930 O O . PRO B 1 42 ? 20.380 119.521 18.507 1.00 22.74 20 PRO B O 1
ATOM 1934 N N . GLY B 1 43 ? 19.641 119.019 16.453 1.00 21.28 21 GLY B N 1
ATOM 1935 C CA . GLY B 1 43 ? 20.157 117.643 16.543 1.00 21.52 21 GLY B CA 1
ATOM 1936 C C . GLY B 1 43 ? 21.674 117.636 16.411 1.00 22.40 21 GLY B C 1
ATOM 1937 O O . GLY B 1 43 ? 22.369 116.835 17.026 1.00 23.63 21 GLY B O 1
ATOM 1938 N N . ASP B 1 44 ? 22.185 118.576 15.638 1.00 22.82 22 ASP B N 1
ATOM 1939 C CA . ASP B 1 44 ? 23.616 118.628 15.272 1.00 23.62 22 ASP B CA 1
ATOM 1940 C C . ASP B 1 44 ? 24.394 119.525 16.246 1.00 24.23 22 ASP B C 1
ATOM 1941 O O . ASP B 1 44 ? 24.110 120.727 16.338 1.00 25.49 22 ASP B O 1
ATOM 1946 N N . PRO B 1 45 ? 25.386 118.958 16.972 1.00 23.85 23 PRO B N 1
ATOM 1947 C CA . PRO B 1 45 ? 26.143 119.775 17.918 1.00 25.21 23 PRO B CA 1
ATOM 1948 C C . PRO B 1 45 ? 26.938 120.897 17.216 1.00 25.47 23 PRO B C 1
ATOM 1949 O O . PRO B 1 45 ? 27.190 121.953 17.813 1.00 23.86 23 PRO B O 1
ATOM 1953 N N . LEU B 1 46 ? 27.306 120.673 15.956 1.00 25.03 24 LEU B N 1
ATOM 1954 C CA . LEU B 1 46 ? 28.029 121.704 15.202 1.00 25.97 24 LEU B CA 1
ATOM 1955 C C . LEU B 1 46 ? 27.092 122.858 14.831 1.00 25.58 24 LEU B C 1
ATOM 1956 O O . LEU B 1 46 ? 27.525 124.007 14.745 1.00 26.95 24 LEU B O 1
ATOM 1961 N N . ARG B 1 47 ? 25.804 122.565 14.674 1.00 23.72 25 ARG B N 1
ATOM 1962 C CA . ARG B 1 47 ? 24.822 123.632 14.533 1.00 24.63 25 ARG B CA 1
ATOM 1963 C C . ARG B 1 47 ? 24.626 124.421 15.849 1.00 24.99 25 ARG B C 1
ATOM 1964 O O . ARG B 1 47 ? 24.439 125.646 15.805 1.00 24.63 25 ARG B O 1
ATOM 1972 N N . ALA B 1 48 ? 24.700 123.748 17.011 1.00 24.11 26 ALA B N 1
ATOM 1973 C CA . ALA B 1 48 ? 24.686 124.468 18.294 1.00 23.68 26 ALA B CA 1
ATOM 1974 C C . ALA B 1 48 ? 25.856 125.469 18.366 1.00 25.33 26 ALA B C 1
ATOM 1975 O O . ALA B 1 48 ? 25.677 126.629 18.772 1.00 25.22 26 ALA B O 1
ATOM 1977 N N . LYS B 1 49 ? 27.033 125.010 17.946 1.00 26.68 27 LYS B N 1
ATOM 1978 C CA . LYS B 1 49 ? 28.253 125.839 17.856 1.00 28.89 27 LYS B CA 1
ATOM 1979 C C . LYS B 1 49 ? 28.043 127.072 16.992 1.00 29.28 27 LYS B C 1
ATOM 1980 O O . LYS B 1 49 ? 28.366 128.192 17.393 1.00 30.74 27 LYS B O 1
ATOM 1986 N N . TYR B 1 50 ? 27.479 126.852 15.811 1.00 28.82 28 TYR B N 1
ATOM 1987 C CA . TYR B 1 50 ? 27.131 127.910 14.896 1.00 30.10 28 TYR B CA 1
ATOM 1988 C C . TYR B 1 50 ? 26.179 128.937 15.516 1.00 30.25 28 TYR B C 1
ATOM 1989 O O . TYR B 1 50 ? 26.395 130.137 15.412 1.00 31.08 28 TYR B O 1
ATOM 1998 N N . ILE B 1 51 ? 25.114 128.464 16.150 1.00 29.33 29 ILE B N 1
ATOM 1999 C CA . ILE B 1 51 ? 24.147 129.355 16.787 1.00 28.89 29 ILE B CA 1
ATOM 2000 C C . ILE B 1 51 ? 24.836 130.186 17.884 1.00 28.73 29 ILE B C 1
ATOM 2001 O O . ILE B 1 51 ? 24.609 131.395 18.013 1.00 30.05 29 ILE B O 1
ATOM 2006 N N . ALA B 1 52 ? 25.690 129.533 18.652 1.00 28.13 30 ALA B N 1
ATOM 2007 C CA . ALA B 1 52 ? 26.340 130.186 19.780 1.00 29.95 30 ALA B CA 1
ATOM 2008 C C . ALA B 1 52 ? 27.308 131.264 19.299 1.00 32.71 30 ALA B C 1
ATOM 2009 O O . ALA B 1 52 ? 27.302 132.373 19.824 1.00 33.61 30 ALA B O 1
ATOM 2011 N N . GLU B 1 53 ? 28.092 130.951 18.270 1.00 34.13 31 GLU B N 1
ATOM 2012 C CA . GLU B 1 53 ? 29.082 131.889 17.743 1.00 37.77 31 GLU B CA 1
ATOM 2013 C C . GLU B 1 53 ? 28.442 133.015 16.948 1.00 36.37 31 GLU B C 1
ATOM 2014 O O . GLU B 1 53 ? 28.980 134.099 16.892 1.00 36.09 31 GLU B O 1
ATOM 2020 N N . THR B 1 54 ? 27.280 132.755 16.358 1.00 35.64 32 THR B N 1
ATOM 2021 C CA . THR B 1 54 ? 26.653 133.704 15.459 1.00 35.71 32 THR B CA 1
ATOM 2022 C C . THR B 1 54 ? 25.635 134.615 16.143 1.00 36.00 32 THR B C 1
ATOM 2023 O O . THR B 1 54 ? 25.479 135.768 15.738 1.00 35.04 32 THR B O 1
ATOM 2027 N N . PHE B 1 55 ? 24.969 134.123 17.187 1.00 33.93 33 PHE B N 1
ATOM 2028 C CA . PHE B 1 55 ? 23.836 134.845 17.771 1.00 34.78 33 PHE B CA 1
ATOM 2029 C C . PHE B 1 55 ? 23.992 135.243 19.243 1.00 35.46 33 PHE B C 1
ATOM 2030 O O . PHE B 1 55 ? 23.247 136.079 19.746 1.00 36.19 33 PHE B O 1
ATOM 2038 N N . LEU B 1 56 ? 24.931 134.633 19.950 1.00 35.04 34 LEU B N 1
ATOM 2039 C CA . LEU B 1 56 ? 25.001 134.847 21.391 1.00 34.74 34 LEU B CA 1
ATOM 2040 C C . LEU B 1 56 ? 26.230 135.652 21.786 1.00 36.80 34 LEU B C 1
ATOM 2041 O O . LEU B 1 56 ? 27.228 135.647 21.070 1.00 36.94 34 LEU B O 1
ATOM 2046 N N . GLU B 1 57 ? 26.152 136.335 22.925 1.00 37.62 35 GLU B N 1
ATOM 2047 C CA . GLU B 1 57 ? 27.324 137.027 23.471 1.00 38.89 35 GLU B CA 1
ATOM 2048 C C . GLU B 1 57 ? 27.711 136.318 24.747 1.00 37.39 35 GLU B C 1
ATOM 2049 O O . GLU B 1 57 ? 26.891 135.592 25.312 1.00 35.92 35 GLU B O 1
ATOM 2055 N N . ASP B 1 58 ? 28.952 136.511 25.188 1.00 38.29 36 ASP B N 1
ATOM 2056 C CA . ASP B 1 58 ? 29.423 136.011 26.482 1.00 39.83 36 ASP B CA 1
ATOM 2057 C C . ASP B 1 58 ? 29.260 134.502 26.596 1.00 37.02 36 ASP B C 1
ATOM 2058 O O . ASP B 1 58 ? 28.853 133.982 27.636 1.00 36.55 36 ASP B O 1
ATOM 2063 N N . VAL B 1 59 ? 29.607 133.809 25.518 1.00 35.20 37 VAL B N 1
ATOM 2064 C CA . VAL B 1 59 ? 29.389 132.370 25.392 1.00 34.22 37 VAL B CA 1
ATOM 2065 C C . VAL B 1 59 ? 30.381 131.554 26.221 1.00 33.11 37 VAL B C 1
ATOM 2066 O O . VAL B 1 59 ? 31.585 131.800 26.217 1.00 33.01 37 VAL B O 1
ATOM 2070 N N . VAL B 1 60 ? 29.851 130.564 26.917 1.00 32.26 38 VAL B N 1
ATOM 2071 C CA . VAL B 1 60 ? 30.641 129.594 27.635 1.00 32.56 38 VAL B CA 1
ATOM 2072 C C . VAL B 1 60 ? 30.201 128.235 27.129 1.00 31.55 38 VAL B C 1
ATOM 2073 O O . VAL B 1 60 ? 28.999 127.981 26.987 1.00 29.72 38 VAL B O 1
ATOM 2077 N N . GLN B 1 61 ? 31.166 127.368 26.844 1.00 31.62 39 GLN B N 1
ATOM 2078 C CA . GLN B 1 61 ? 30.857 125.987 26.508 1.00 31.69 39 GLN B CA 1
ATOM 2079 C C . GLN B 1 61 ? 30.811 125.196 27.810 1.00 32.40 39 GLN B C 1
ATOM 2080 O O . GLN B 1 61 ? 31.799 125.140 28.551 1.00 34.03 39 GLN B O 1
ATOM 2086 N N . TYR B 1 62 ? 29.653 124.609 28.092 1.00 29.75 40 TYR B N 1
ATOM 2087 C CA . TYR B 1 62 ? 29.461 123.826 29.296 1.00 28.37 40 TYR B CA 1
ATOM 2088 C C . TYR B 1 62 ? 29.558 122.316 29.030 1.00 29.62 40 TYR B C 1
ATOM 2089 O O . TYR B 1 62 ? 29.692 121.531 29.974 1.00 29.68 40 TYR B O 1
ATOM 2098 N N . ASN B 1 63 ? 29.483 121.879 27.764 1.00 28.51 41 ASN B N 1
ATOM 2099 C CA . ASN B 1 63 ? 29.569 120.430 27.524 1.00 28.48 41 ASN B CA 1
ATOM 2100 C C . ASN B 1 63 ? 30.340 120.003 26.288 1.00 29.55 41 ASN B C 1
ATOM 2101 O O . ASN B 1 63 ? 30.190 120.605 25.211 1.00 27.72 41 ASN B O 1
ATOM 2106 N N . ASN B 1 64 ? 31.162 118.967 26.474 1.00 31.27 42 ASN B N 1
ATOM 2107 C CA A ASN B 1 64 ? 31.838 118.292 25.370 0.50 32.97 42 ASN B CA 1
ATOM 2108 C CA B ASN B 1 64 ? 31.831 118.291 25.361 0.50 33.36 42 ASN B CA 1
ATOM 2109 C C . ASN B 1 64 ? 31.782 116.760 25.469 1.00 32.94 42 ASN B C 1
ATOM 2110 O O . ASN B 1 64 ? 32.413 116.051 24.673 1.00 32.89 42 ASN B O 1
ATOM 2119 N N . VAL B 1 65 ? 31.018 116.240 26.434 1.00 30.49 43 VAL B N 1
ATOM 2120 C CA . VAL B 1 65 ? 30.896 114.775 26.579 1.00 28.85 43 VAL B CA 1
ATOM 2121 C C . VAL B 1 65 ? 30.321 114.156 25.291 1.00 27.54 43 VAL B C 1
ATOM 2122 O O . VAL B 1 65 ? 29.315 114.651 24.753 1.00 25.33 43 VAL B O 1
ATOM 2126 N N . ARG B 1 66 ? 30.974 113.106 24.794 1.00 27.92 44 ARG B N 1
ATOM 2127 C CA . ARG B 1 66 ? 30.601 112.473 23.512 1.00 28.89 44 ARG B CA 1
ATOM 2128 C C . ARG B 1 66 ? 30.537 113.463 22.338 1.00 29.28 44 ARG B C 1
ATOM 2129 O O . ARG B 1 66 ? 29.888 113.202 21.330 1.00 29.10 44 ARG B O 1
ATOM 2137 N N . GLY B 1 67 ? 31.237 114.587 22.469 1.00 29.54 45 GLY B N 1
ATOM 2138 C CA . GLY B 1 67 ? 31.223 115.633 21.449 1.00 29.47 45 GLY B CA 1
ATOM 2139 C C . GLY B 1 67 ? 29.897 116.367 21.310 1.00 28.98 45 GLY B C 1
ATOM 2140 O O . GLY B 1 67 ? 29.679 117.085 20.330 1.00 29.79 45 GLY B O 1
ATOM 2149 N N . LEU B 1 69 ? 28.241 119.116 21.935 1.00 25.44 47 LEU B N 1
ATOM 2150 C CA . LEU B 1 69 ? 28.508 120.511 22.338 1.00 25.08 47 LEU B CA 1
ATOM 2151 C C . LEU B 1 69 ? 27.313 121.242 22.932 1.00 25.65 47 LEU B C 1
ATOM 2152 O O . LEU B 1 69 ? 26.204 121.189 22.388 1.00 25.59 47 LEU B O 1
ATOM 2157 N N . GLY B 1 70 ? 27.542 121.914 24.060 1.00 26.50 48 GLY B N 1
ATOM 2158 C CA . GLY B 1 70 ? 26.510 122.714 24.716 1.00 26.52 48 GLY B CA 1
ATOM 2159 C C . GLY B 1 70 ? 27.108 124.027 25.174 1.00 26.20 48 GLY B C 1
ATOM 2160 O O . GLY B 1 70 ? 28.197 124.058 25.733 1.00 27.33 48 GLY B O 1
ATOM 2161 N N . PHE B 1 71 ? 26.371 125.102 24.946 1.00 25.23 49 PHE B N 1
ATOM 2162 C CA . PHE B 1 71 ? 26.837 126.463 25.180 1.00 26.74 49 PHE B CA 1
ATOM 2163 C C . PHE B 1 71 ? 25.752 127.239 25.900 1.00 27.67 49 PHE B C 1
ATOM 2164 O O . PHE B 1 71 ? 24.565 126.972 25.691 1.00 27.56 49 PHE B O 1
ATOM 2172 N N . THR B 1 72 ? 26.173 128.214 26.701 1.00 28.14 50 THR B N 1
ATOM 2173 C CA . THR B 1 72 ? 25.286 129.180 27.349 1.00 28.55 50 THR B CA 1
ATOM 2174 C C . THR B 1 72 ? 25.825 130.571 27.073 1.00 29.14 50 THR B C 1
ATOM 2175 O O . THR B 1 72 ? 27.030 130.802 27.156 1.00 29.04 50 THR B O 1
ATOM 2179 N N . GLY B 1 73 ? 24.938 131.494 26.728 1.00 30.59 51 GLY B N 1
ATOM 2180 C CA . GLY B 1 73 ? 25.340 132.865 26.451 1.00 31.33 51 GLY B CA 1
ATOM 2181 C C . GLY B 1 73 ? 24.153 133.776 26.640 1.00 33.29 51 GLY B C 1
ATOM 2182 O O . GLY B 1 73 ? 23.163 133.386 27.264 1.00 31.85 51 GLY B O 1
ATOM 2183 N N . THR B 1 74 ? 24.244 134.990 26.103 1.00 34.33 52 THR B N 1
ATOM 2184 C CA . THR B 1 74 ? 23.101 135.892 26.141 1.00 35.49 52 THR B CA 1
ATOM 2185 C C . THR B 1 74 ? 22.627 136.274 24.748 1.00 33.28 52 THR B C 1
ATOM 2186 O O . THR B 1 74 ? 23.429 136.441 23.819 1.00 32.95 52 THR B O 1
ATOM 2190 N N . TYR B 1 75 ? 21.311 136.399 24.619 1.00 32.95 53 TYR B N 1
ATOM 2191 C CA . TYR B 1 75 ? 20.708 136.899 23.394 1.00 34.09 53 TYR B CA 1
ATOM 2192 C C . TYR B 1 75 ? 19.889 138.129 23.741 1.00 36.01 53 TYR B C 1
ATOM 2193 O O . TYR B 1 75 ? 18.885 138.040 24.466 1.00 36.67 53 TYR B O 1
ATOM 2202 N N . LYS B 1 76 ? 20.336 139.280 23.243 1.00 36.64 54 LYS B N 1
ATOM 2203 C CA . LYS B 1 76 ? 19.742 140.560 23.609 1.00 38.55 54 LYS B CA 1
ATOM 2204 C C . LYS B 1 76 ? 19.562 140.653 25.126 1.00 39.33 54 LYS B C 1
ATOM 2205 O O . LYS B 1 76 ? 18.483 140.999 25.601 1.00 40.68 54 LYS B O 1
ATOM 2211 N N . GLY B 1 77 ? 20.604 140.296 25.879 1.00 39.52 55 GLY B N 1
ATOM 2212 C CA . GLY B 1 77 ? 20.615 140.486 27.331 1.00 41.47 55 GLY B CA 1
ATOM 2213 C C . GLY B 1 77 ? 20.052 139.365 28.187 1.00 44.65 55 GLY B C 1
ATOM 2214 O O . GLY B 1 77 ? 20.306 139.324 29.402 1.00 47.05 55 GLY B O 1
ATOM 2215 N N . LYS B 1 78 ? 19.299 138.457 27.563 1.00 43.95 56 LYS B N 1
ATOM 2216 C CA . LYS B 1 78 ? 18.686 137.330 28.259 1.00 44.22 56 LYS B CA 1
ATOM 2217 C C . LYS B 1 78 ? 19.548 136.066 28.105 1.00 39.95 56 LYS B C 1
ATOM 2218 O O . LYS B 1 78 ? 19.995 135.750 26.995 1.00 37.61 56 LYS B O 1
ATOM 2224 N N . LYS B 1 79 ? 19.794 135.370 29.219 1.00 38.18 57 LYS B N 1
ATOM 2225 C CA . LYS B 1 79 ? 20.536 134.110 29.188 1.00 37.67 57 LYS B CA 1
ATOM 2226 C C . LYS B 1 79 ? 19.788 133.034 28.401 1.00 32.41 57 LYS B C 1
ATOM 2227 O O . LYS B 1 79 ? 18.580 132.832 28.580 1.00 30.49 57 LYS B O 1
ATOM 2233 N N . VAL B 1 80 ? 20.501 132.383 27.490 1.00 30.51 58 VAL B N 1
ATOM 2234 C CA . VAL B 1 80 ? 19.932 131.238 26.761 1.00 30.19 58 VAL B CA 1
ATOM 2235 C C . VAL B 1 80 ? 21.000 130.174 26.565 1.00 28.06 58 VAL B C 1
ATOM 2236 O O . VAL B 1 80 ? 22.212 130.460 26.604 1.00 27.16 58 VAL B O 1
ATOM 2240 N N . SER B 1 81 ? 20.555 128.941 26.364 1.00 26.48 59 SER B N 1
ATOM 2241 C CA . SER B 1 81 ? 21.475 127.868 26.080 1.00 25.63 59 SER B CA 1
ATOM 2242 C C . SER B 1 81 ? 21.165 127.258 24.706 1.00 25.23 59 SER B C 1
ATOM 2243 O O . SER B 1 81 ? 20.070 127.463 24.151 1.00 24.97 59 SER B O 1
ATOM 2246 N N . VAL B 1 82 ? 22.149 126.554 24.157 1.00 25.61 60 VAL B N 1
ATOM 2247 C CA . VAL B 1 82 ? 22.009 125.794 22.919 1.00 26.13 60 VAL B CA 1
ATOM 2248 C C . VAL B 1 82 ? 22.869 124.557 23.050 1.00 25.45 60 VAL B C 1
ATOM 2249 O O . VAL B 1 82 ? 24.043 124.649 23.436 1.00 25.30 60 VAL B O 1
ATOM 2253 N N . GLN B 1 83 ? 22.296 123.402 22.719 1.00 25.72 61 GLN B N 1
ATOM 2254 C CA . GLN B 1 83 ? 23.028 122.149 22.780 1.00 26.99 61 GLN B CA 1
ATOM 2255 C C . GLN B 1 83 ? 22.509 121.146 21.777 1.00 25.08 61 GLN B C 1
ATOM 2256 O O . GLN B 1 83 ? 21.295 121.042 21.579 1.00 23.69 61 GLN B O 1
ATOM 2262 N N . GLY B 1 84 ? 23.433 120.390 21.186 1.00 25.09 62 GLY B N 1
ATOM 2263 C CA . GLY B 1 84 ? 23.091 119.285 20.301 1.00 25.20 62 GLY B CA 1
ATOM 2264 C C . GLY B 1 84 ? 22.383 118.182 21.062 1.00 25.12 62 GLY B C 1
ATOM 2265 O O . GLY B 1 84 ? 22.657 117.969 22.266 1.00 24.52 62 GLY B O 1
ATOM 2266 N N . THR B 1 85 ? 21.472 117.475 20.383 1.00 24.76 63 THR B N 1
ATOM 2267 C CA . THR B 1 85 ? 20.762 116.351 21.002 1.00 23.68 63 THR B CA 1
ATOM 2268 C C . THR B 1 85 ? 21.131 115.009 20.366 1.00 25.51 63 THR B C 1
ATOM 2269 O O . THR B 1 85 ? 20.803 113.950 20.907 1.00 25.98 63 THR B O 1
ATOM 2273 N N . GLY B 1 86 ? 21.793 115.041 19.210 1.00 26.51 64 GLY B N 1
ATOM 2274 C CA . GLY B 1 86 ? 21.964 113.829 18.438 1.00 25.66 64 GLY B CA 1
ATOM 2275 C C . GLY B 1 86 ? 20.679 113.499 17.703 1.00 26.29 64 GLY B C 1
ATOM 2276 O O . GLY B 1 86 ? 19.642 114.164 17.890 1.00 24.46 64 GLY B O 1
ATOM 2285 N N . GLY B 1 88 ? 17.496 111.071 16.532 1.00 22.09 66 GLY B N 1
ATOM 2286 C CA . GLY B 1 88 ? 16.644 109.963 16.931 1.00 21.11 66 GLY B CA 1
ATOM 2287 C C . GLY B 1 88 ? 16.008 110.118 18.306 1.00 20.39 66 GLY B C 1
ATOM 2288 O O . GLY B 1 88 ? 16.559 110.765 19.186 1.00 20.81 66 GLY B O 1
ATOM 2289 N N . VAL B 1 89 ? 14.851 109.491 18.469 1.00 19.58 67 VAL B N 1
ATOM 2290 C CA . VAL B 1 89 ? 14.080 109.477 19.715 1.00 20.49 67 VAL B CA 1
ATOM 2291 C C . VAL B 1 89 ? 14.908 109.117 20.960 1.00 21.73 67 VAL B C 1
ATOM 2292 O O . VAL B 1 89 ? 14.817 109.812 21.976 1.00 22.50 67 VAL B O 1
ATOM 2296 N N . PRO B 1 90 ? 15.714 108.032 20.896 1.00 21.42 68 PRO B N 1
ATOM 2297 C CA . PRO B 1 90 ? 16.471 107.632 22.097 1.00 21.88 68 PRO B CA 1
ATOM 2298 C C . PRO B 1 90 ? 17.538 108.633 22.533 1.00 21.19 68 PRO B C 1
ATOM 2299 O O . PRO B 1 90 ? 17.773 108.808 23.744 1.00 21.25 68 PRO B O 1
ATOM 2303 N N . SER B 1 91 ? 18.162 109.297 21.566 1.00 20.61 69 SER B N 1
ATOM 2304 C CA . SER B 1 91 ? 19.240 110.252 21.855 1.00 20.94 69 SER B CA 1
ATOM 2305 C C . SER B 1 91 ? 18.674 111.520 22.486 1.00 20.06 69 SER B C 1
ATOM 2306 O O . SER B 1 91 ? 19.143 111.971 23.545 1.00 22.14 69 SER B O 1
ATOM 2309 N N . ILE B 1 92 ? 17.633 112.070 21.884 1.00 19.22 70 ILE B N 1
ATOM 2310 C CA . ILE B 1 92 ? 17.010 113.256 22.458 1.00 19.87 70 ILE B CA 1
ATOM 2311 C C . ILE B 1 92 ? 16.299 112.874 23.760 1.00 20.22 70 ILE B C 1
ATOM 2312 O O . ILE B 1 92 ? 16.149 113.707 24.649 1.00 22.83 70 ILE B O 1
ATOM 2317 N N . GLY B 1 93 ? 15.860 111.618 23.886 1.00 19.75 71 GLY B N 1
ATOM 2318 C CA . GLY B 1 93 ? 15.249 111.161 25.143 1.00 19.69 71 GLY B CA 1
ATOM 2319 C C . GLY B 1 93 ? 16.220 111.338 26.300 1.00 20.47 71 GLY B C 1
ATOM 2320 O O . GLY B 1 93 ? 15.852 111.836 27.382 1.00 21.97 71 GLY B O 1
ATOM 2321 N N . ILE B 1 94 ? 17.471 110.955 26.061 1.00 20.64 72 ILE B N 1
ATOM 2322 C CA . ILE B 1 94 ? 18.540 111.077 27.044 1.00 21.29 72 ILE B CA 1
ATOM 2323 C C . ILE B 1 94 ? 18.808 112.540 27.409 1.00 22.85 72 ILE B C 1
ATOM 2324 O O . ILE B 1 94 ? 18.808 112.910 28.603 1.00 23.53 72 ILE B O 1
ATOM 2329 N N . TYR B 1 95 ? 19.017 113.379 26.400 1.00 21.47 73 TYR B N 1
ATOM 2330 C CA . TYR B 1 95 ? 19.405 114.762 26.680 1.00 22.20 73 TYR B CA 1
ATOM 2331 C C . TYR B 1 95 ? 18.272 115.612 27.244 1.00 22.58 73 TYR B C 1
ATOM 2332 O O . TYR B 1 95 ? 18.495 116.386 28.185 1.00 22.83 73 TYR B O 1
ATOM 2341 N N . SER B 1 96 ? 17.069 115.482 26.691 1.00 22.38 74 SER B N 1
ATOM 2342 C CA . SER B 1 96 ? 15.936 116.236 27.239 1.00 22.31 74 SER B CA 1
ATOM 2343 C C . SER B 1 96 ? 15.667 115.857 28.713 1.00 22.79 74 SER B C 1
ATOM 2344 O O . SER B 1 96 ? 15.434 116.741 29.550 1.00 23.30 74 SER B O 1
ATOM 2347 N N . HIS B 1 97 ? 15.739 114.571 29.040 1.00 22.61 75 HIS B N 1
ATOM 2348 C CA . HIS B 1 97 ? 15.509 114.142 30.443 1.00 25.65 75 HIS B CA 1
ATOM 2349 C C . HIS B 1 97 ? 16.526 114.756 31.429 1.00 25.06 75 HIS B C 1
ATOM 2350 O O . HIS B 1 97 ? 16.151 115.313 32.476 1.00 24.67 75 HIS B O 1
ATOM 2357 N N . GLU B 1 98 ? 17.807 114.640 31.092 1.00 23.40 76 GLU B N 1
ATOM 2358 C CA . GLU B 1 98 ? 18.891 115.194 31.906 1.00 22.81 76 GLU B CA 1
ATOM 2359 C C . GLU B 1 98 ? 18.786 116.728 32.025 1.00 22.81 76 GLU B C 1
ATOM 2360 O O . GLU B 1 98 ? 18.932 117.280 33.120 1.00 22.37 76 GLU B O 1
ATOM 2366 N N . LEU B 1 99 ? 18.486 117.398 30.910 1.00 21.78 77 LEU B N 1
ATOM 2367 C CA . LEU B 1 99 ? 18.350 118.864 30.914 1.00 22.90 77 LEU B CA 1
ATOM 2368 C C . LEU B 1 99 ? 17.261 119.311 31.877 1.00 22.83 77 LEU B C 1
ATOM 2369 O O . LEU B 1 99 ? 17.440 120.265 32.628 1.00 22.50 77 LEU B O 1
ATOM 2374 N N . ILE B 1 100 ? 16.130 118.610 31.846 1.00 21.35 78 ILE B N 1
ATOM 2375 C CA . ILE B 1 100 ? 15.000 118.984 32.686 1.00 23.03 78 ILE B CA 1
ATOM 2376 C C . ILE B 1 100 ? 15.259 118.635 34.145 1.00 24.19 78 ILE B C 1
ATOM 2377 O O . ILE B 1 100 ? 15.125 119.495 35.020 1.00 26.30 78 ILE B O 1
ATOM 2382 N N . THR B 1 101 ? 15.643 117.392 34.405 1.00 24.25 79 THR B N 1
ATOM 2383 C CA . THR B 1 101 ? 15.696 116.902 35.780 1.00 29.18 79 THR B CA 1
ATOM 2384 C C . THR B 1 101 ? 16.914 117.393 36.561 1.00 31.90 79 THR B C 1
ATOM 2385 O O . THR B 1 101 ? 16.822 117.664 37.767 1.00 31.76 79 THR B O 1
ATOM 2389 N N . GLU B 1 102 ? 18.049 117.497 35.876 1.00 32.23 80 GLU B N 1
ATOM 2390 C CA . GLU B 1 102 ? 19.322 117.817 36.543 1.00 37.09 80 GLU B CA 1
ATOM 2391 C C . GLU B 1 102 ? 19.772 119.250 36.356 1.00 34.52 80 GLU B C 1
ATOM 2392 O O . GLU B 1 102 ? 20.569 119.752 37.140 1.00 33.94 80 GLU B O 1
ATOM 2398 N N . PHE B 1 103 ? 19.281 119.913 35.314 1.00 31.10 81 PHE B N 1
ATOM 2399 C CA . PHE B 1 103 ? 19.721 121.284 35.053 1.00 29.27 81 PHE B CA 1
ATOM 2400 C C . PHE B 1 103 ? 18.616 122.311 35.178 1.00 28.26 81 PHE B C 1
ATOM 2401 O O . PHE B 1 103 ? 18.853 123.478 34.964 1.00 29.42 81 PHE B O 1
ATOM 2409 N N . GLY B 1 104 ? 17.415 121.865 35.533 1.00 28.80 82 GLY B N 1
ATOM 2410 C CA . GLY B 1 104 ? 16.278 122.763 35.736 1.00 29.12 82 GLY B CA 1
ATOM 2411 C C . GLY B 1 104 ? 15.772 123.527 34.521 1.00 27.78 82 GLY B C 1
ATOM 2412 O O . GLY B 1 104 ? 15.156 124.574 34.671 1.00 28.04 82 GLY B O 1
ATOM 2413 N N . VAL B 1 105 ? 16.010 123.008 33.317 1.00 25.25 83 VAL B N 1
ATOM 2414 C CA . VAL B 1 105 ? 15.493 123.633 32.087 1.00 24.17 83 VAL B CA 1
ATOM 2415 C C . VAL B 1 105 ? 13.955 123.632 32.054 1.00 25.52 83 VAL B C 1
ATOM 2416 O O . VAL B 1 105 ? 13.325 122.615 32.379 1.00 26.16 83 VAL B O 1
ATOM 2420 N N . LYS B 1 106 ? 13.350 124.760 31.673 1.00 25.33 84 LYS B N 1
ATOM 2421 C CA . LYS B 1 106 ? 11.889 124.874 31.651 1.00 26.85 84 LYS B CA 1
ATOM 2422 C C . LYS B 1 106 ? 11.282 125.010 30.271 1.00 26.87 84 LYS B C 1
ATOM 2423 O O . LYS B 1 106 ? 10.101 124.710 30.105 1.00 26.94 84 LYS B O 1
ATOM 2429 N N . ASN B 1 107 ? 12.058 125.519 29.309 1.00 26.05 85 ASN B N 1
ATOM 2430 C CA . ASN B 1 107 ? 11.586 125.693 27.932 1.00 24.43 85 ASN B CA 1
ATOM 2431 C C . ASN B 1 107 ? 12.592 125.121 26.973 1.00 23.81 85 ASN B C 1
ATOM 2432 O O . ASN B 1 107 ? 13.773 125.483 27.007 1.00 23.26 85 ASN B O 1
ATOM 2437 N N . LEU B 1 108 ? 12.114 124.220 26.116 1.00 23.78 86 LEU B N 1
ATOM 2438 C CA . LEU B 1 108 ? 12.962 123.483 25.205 1.00 21.93 86 LEU B CA 1
ATOM 2439 C C . LEU B 1 108 ? 12.473 123.734 23.780 1.00 23.06 86 LEU B C 1
ATOM 2440 O O . LEU B 1 108 ? 11.351 123.381 23.407 1.00 23.51 86 LEU B O 1
ATOM 2445 N N . ILE B 1 109 ? 13.319 124.381 22.993 1.00 21.47 87 ILE B N 1
ATOM 2446 C CA . ILE B 1 109 ? 12.978 124.687 21.616 1.00 22.45 87 ILE B CA 1
ATOM 2447 C C . ILE B 1 109 ? 13.906 123.958 20.650 1.00 22.72 87 ILE B C 1
ATOM 2448 O O . ILE B 1 109 ? 15.048 124.373 20.406 1.00 24.15 87 ILE B O 1
ATOM 2453 N N . ARG B 1 110 ? 13.402 122.848 20.121 1.00 22.93 88 ARG B N 1
ATOM 2454 C CA . ARG B 1 110 ? 14.119 122.124 19.070 1.00 23.08 88 ARG B CA 1
ATOM 2455 C C . ARG B 1 110 ? 14.136 122.982 17.794 1.00 23.85 88 ARG B C 1
ATOM 2456 O O . ARG B 1 110 ? 13.103 123.525 17.395 1.00 25.20 88 ARG B O 1
ATOM 2464 N N . VAL B 1 111 ? 15.325 123.135 17.194 1.00 23.35 89 VAL B N 1
ATOM 2465 C CA . VAL B 1 111 ? 15.489 123.783 15.912 1.00 24.89 89 VAL B CA 1
ATOM 2466 C C . VAL B 1 111 ? 16.145 122.774 14.952 1.00 26.71 89 VAL B C 1
ATOM 2467 O O . VAL B 1 111 ? 17.369 122.586 14.949 1.00 26.73 89 VAL B O 1
ATOM 2471 N N . GLY B 1 112 ? 15.322 122.099 14.154 1.00 24.94 90 GLY B N 1
ATOM 2472 C CA . GLY B 1 112 ? 15.811 120.934 13.420 1.00 24.17 90 GLY B CA 1
ATOM 2473 C C . GLY B 1 112 ? 15.578 121.018 11.920 1.00 24.21 90 GLY B C 1
ATOM 2474 O O . GLY B 1 112 ? 15.224 122.065 11.378 1.00 24.14 90 GLY B O 1
ATOM 2475 N N . THR B 1 113 ? 15.753 119.886 11.261 1.00 24.99 91 THR B N 1
ATOM 2476 C CA . THR B 1 113 ? 15.531 119.810 9.836 1.00 27.58 91 THR B CA 1
ATOM 2477 C C . THR B 1 113 ? 14.564 118.684 9.582 1.00 28.13 91 THR B C 1
ATOM 2478 O O . THR B 1 113 ? 14.368 117.829 10.444 1.00 28.72 91 THR B O 1
ATOM 2482 N N . ALA B 1 114 ? 13.946 118.685 8.403 1.00 26.90 92 ALA B N 1
ATOM 2483 C CA . ALA B 1 114 ? 12.911 117.709 8.109 1.00 26.28 92 ALA B CA 1
ATOM 2484 C C . ALA B 1 114 ? 12.736 117.600 6.591 1.00 26.35 92 ALA B C 1
ATOM 2485 O O . ALA B 1 114 ? 13.115 118.517 5.869 1.00 27.04 92 ALA B O 1
ATOM 2487 N N . GLY B 1 115 ? 12.191 116.477 6.118 1.00 26.19 93 GLY B N 1
ATOM 2488 C CA . GLY B 1 115 ? 11.892 116.293 4.672 1.00 27.07 93 GLY B CA 1
ATOM 2489 C C . GLY B 1 115 ? 10.403 116.510 4.439 1.00 27.77 93 GLY B C 1
ATOM 2490 O O . GLY B 1 115 ? 9.568 115.928 5.154 1.00 25.39 93 GLY B O 1
ATOM 2491 N N . SER B 1 116 ? 10.069 117.359 3.463 1.00 27.87 94 SER B N 1
ATOM 2492 C CA . SER B 1 116 ? 8.680 117.664 3.119 1.00 29.49 94 SER B CA 1
ATOM 2493 C C . SER B 1 116 ? 7.886 116.484 2.545 1.00 29.75 94 SER B C 1
ATOM 2494 O O . SER B 1 116 ? 8.400 115.703 1.724 1.00 30.67 94 SER B O 1
ATOM 2497 N N . TYR B 1 117 ? 6.623 116.402 2.968 1.00 28.34 95 TYR B N 1
ATOM 2498 C CA . TYR B 1 117 ? 5.653 115.414 2.485 1.00 27.99 95 TYR B CA 1
ATOM 2499 C C . TYR B 1 117 ? 4.560 116.107 1.685 1.00 28.33 95 TYR B C 1
ATOM 2500 O O . TYR B 1 117 ? 3.569 115.474 1.302 1.00 27.93 95 TYR B O 1
ATOM 2509 N N . GLN B 1 118 ? 4.718 117.411 1.468 1.00 28.19 96 GLN B N 1
ATOM 2510 C CA . GLN B 1 118 ? 3.670 118.218 0.843 1.00 29.28 96 GLN B CA 1
ATOM 2511 C C . GLN B 1 118 ? 4.280 119.145 -0.200 1.00 32.63 96 GLN B C 1
ATOM 2512 O O . GLN B 1 118 ? 5.298 119.785 0.046 1.00 31.65 96 GLN B O 1
ATOM 2518 N N . GLU B 1 119 ? 3.639 119.193 -1.358 1.00 35.28 97 GLU B N 1
ATOM 2519 C CA . GLU B 1 119 ? 4.007 120.117 -2.430 1.00 40.19 97 GLU B CA 1
ATOM 2520 C C . GLU B 1 119 ? 4.022 121.571 -1.921 1.00 39.07 97 GLU B C 1
ATOM 2521 O O . GLU B 1 119 ? 4.915 122.345 -2.235 1.00 38.43 97 GLU B O 1
ATOM 2527 N N . ASP B 1 120 ? 3.013 121.894 -1.117 1.00 40.78 98 ASP B N 1
ATOM 2528 C CA . ASP B 1 120 ? 2.873 123.124 -0.316 1.00 43.12 98 ASP B CA 1
ATOM 2529 C C . ASP B 1 120 ? 4.055 123.439 0.649 1.00 39.38 98 ASP B C 1
ATOM 2530 O O . ASP B 1 120 ? 4.217 124.568 1.100 1.00 38.71 98 ASP B O 1
ATOM 2535 N N . VAL B 1 121 ? 4.861 122.436 0.985 1.00 36.35 99 VAL B N 1
ATOM 2536 C CA . VAL B 1 121 ? 5.940 122.590 1.973 1.00 34.92 99 VAL B CA 1
ATOM 2537 C C . VAL B 1 121 ? 7.292 122.476 1.250 1.00 36.25 99 VAL B C 1
ATOM 2538 O O . VAL B 1 121 ? 7.699 121.381 0.844 1.00 35.60 99 VAL B O 1
ATOM 2542 N N . LYS B 1 122 ? 7.964 123.617 1.067 1.00 37.41 100 LYS B N 1
ATOM 2543 C CA . LYS B 1 122 ? 9.153 123.704 0.191 1.00 40.80 100 LYS B CA 1
ATOM 2544 C C . LYS B 1 122 ? 10.485 123.664 0.941 1.00 38.64 100 LYS B C 1
ATOM 2545 O O . LYS B 1 122 ? 10.557 124.056 2.103 1.00 37.25 100 LYS B O 1
ATOM 2551 N N . VAL B 1 123 ? 11.540 123.219 0.255 1.00 38.46 101 VAL B N 1
ATOM 2552 C CA . VAL B 1 123 ? 12.884 123.213 0.828 1.00 38.01 101 VAL B CA 1
ATOM 2553 C C . VAL B 1 123 ? 13.198 124.628 1.332 1.00 36.15 101 VAL B C 1
ATOM 2554 O O . VAL B 1 123 ? 12.958 125.601 0.624 1.00 35.71 101 VAL B O 1
ATOM 2558 N N . ARG B 1 124 ? 13.664 124.718 2.577 1.00 34.22 102 ARG B N 1
ATOM 2559 C CA . ARG B 1 124 ? 13.961 126.001 3.269 1.00 36.09 102 ARG B CA 1
ATOM 2560 C C . ARG B 1 124 ? 12.757 126.739 3.882 1.00 35.55 102 ARG B C 1
ATOM 2561 O O . ARG B 1 124 ? 12.927 127.798 4.482 1.00 37.29 102 ARG B O 1
ATOM 2569 N N . ASP B 1 125 ? 11.557 126.177 3.765 1.00 34.79 103 ASP B N 1
ATOM 2570 C CA . ASP B 1 125 ? 10.398 126.683 4.525 1.00 34.45 103 ASP B CA 1
ATOM 2571 C C . ASP B 1 125 ? 10.601 126.378 6.016 1.00 33.26 103 ASP B C 1
ATOM 2572 O O . ASP B 1 125 ? 11.301 125.423 6.376 1.00 33.21 103 ASP B O 1
ATOM 2577 N N . VAL B 1 126 ? 9.959 127.169 6.865 1.00 31.54 104 VAL B N 1
ATOM 2578 C CA . VAL B 1 126 ? 9.951 126.924 8.307 1.00 32.05 104 VAL B CA 1
ATOM 2579 C C . VAL B 1 126 ? 8.579 126.411 8.774 1.00 31.23 104 VAL B C 1
ATOM 2580 O O . VAL B 1 126 ? 7.530 126.936 8.387 1.00 32.56 104 VAL B O 1
ATOM 2584 N N . VAL B 1 127 ? 8.598 125.372 9.606 1.00 30.14 105 VAL B N 1
ATOM 2585 C CA . VAL B 1 127 ? 7.375 124.723 10.062 1.00 28.00 105 VAL B CA 1
ATOM 2586 C C . VAL B 1 127 ? 7.376 124.636 11.585 1.00 26.61 105 VAL B C 1
ATOM 2587 O O . VAL B 1 127 ? 8.397 124.326 12.167 1.00 25.20 105 VAL B O 1
ATOM 2591 N N . ILE B 1 128 ? 6.229 124.911 12.200 1.00 25.40 106 ILE B N 1
ATOM 2592 C CA . ILE B 1 128 ? 6.004 124.662 13.627 1.00 25.12 106 ILE B CA 1
ATOM 2593 C C . ILE B 1 128 ? 5.300 123.299 13.781 1.00 24.89 106 ILE B C 1
ATOM 2594 O O . ILE B 1 128 ? 4.296 123.020 13.105 1.00 25.93 106 ILE B O 1
ATOM 2599 N N . ALA B 1 129 ? 5.794 122.458 14.683 1.00 23.53 107 ALA B N 1
ATOM 2600 C CA . ALA B 1 129 ? 5.107 121.201 14.968 1.00 23.02 107 ALA B CA 1
ATOM 2601 C C . ALA B 1 129 ? 4.121 121.399 16.089 1.00 22.82 107 ALA B C 1
ATOM 2602 O O . ALA B 1 129 ? 4.520 121.559 17.260 1.00 23.19 107 ALA B O 1
ATOM 2612 N N . SER B 1 131 ? 2.055 119.036 16.833 1.00 22.22 109 SER B N 1
ATOM 2613 C CA . SER B 1 131 ? 1.970 117.661 17.317 1.00 21.93 109 SER B CA 1
ATOM 2614 C C . SER B 1 131 ? 2.907 116.817 16.482 1.00 21.75 109 SER B C 1
ATOM 2615 O O . SER B 1 131 ? 3.332 117.237 15.380 1.00 20.60 109 SER B O 1
ATOM 2618 N N . ALA B 1 132 ? 3.168 115.606 16.972 1.00 21.96 110 ALA B N 1
ATOM 2619 C CA . ALA B 1 132 ? 4.044 114.679 16.282 1.00 22.58 110 ALA B CA 1
ATOM 2620 C C . ALA B 1 132 ? 3.421 113.292 16.255 1.00 22.12 110 ALA B C 1
ATOM 2621 O O . ALA B 1 132 ? 3.121 112.704 17.304 1.00 21.78 110 ALA B O 1
ATOM 2623 N N . SER B 1 133 ? 3.167 112.812 15.040 1.00 20.23 111 SER B N 1
ATOM 2624 C CA . SER B 1 133 ? 2.923 111.395 14.776 1.00 20.15 111 SER B CA 1
ATOM 2625 C C . SER B 1 133 ? 4.274 110.670 14.890 1.00 21.37 111 SER B C 1
ATOM 2626 O O . SER B 1 133 ? 5.317 111.308 14.781 1.00 21.80 111 SER B O 1
ATOM 2629 N N . THR B 1 134 ? 4.273 109.359 15.127 1.00 22.13 112 THR B N 1
ATOM 2630 C CA . THR B 1 134 ? 5.539 108.621 15.239 1.00 21.80 112 THR B CA 1
ATOM 2631 C C . THR B 1 134 ? 5.420 107.134 14.907 1.00 21.00 112 THR B C 1
ATOM 2632 O O . THR B 1 134 ? 4.339 106.541 15.036 1.00 20.61 112 THR B O 1
ATOM 2636 N N . ASP B 1 135 ? 6.532 106.518 14.492 1.00 19.83 113 ASP B N 1
ATOM 2637 C CA . ASP B 1 135 ? 6.573 105.063 14.377 1.00 20.97 113 ASP B CA 1
ATOM 2638 C C . ASP B 1 135 ? 7.447 104.470 15.479 1.00 21.78 113 ASP B C 1
ATOM 2639 O O . ASP B 1 135 ? 7.695 103.260 15.524 1.00 21.29 113 ASP B O 1
ATOM 2644 N N . SER B 1 136 ? 7.900 105.335 16.370 1.00 22.54 114 SER B N 1
ATOM 2645 C CA . SER B 1 136 ? 8.565 104.886 17.595 1.00 22.49 114 SER B CA 1
ATOM 2646 C C . SER B 1 136 ? 7.583 104.104 18.468 1.00 23.12 114 SER B C 1
ATOM 2647 O O . SER B 1 136 ? 6.387 104.407 18.497 1.00 23.55 114 SER B O 1
ATOM 2650 N N . ALA B 1 137 ? 8.087 103.115 19.200 1.00 22.61 115 ALA B N 1
ATOM 2651 C CA . ALA B 1 137 ? 7.254 102.399 20.150 1.00 22.11 115 ALA B CA 1
ATOM 2652 C C . ALA B 1 137 ? 7.220 102.987 21.558 1.00 22.62 115 ALA B C 1
ATOM 2653 O O . ALA B 1 137 ? 6.569 102.421 22.413 1.00 23.58 115 ALA B O 1
ATOM 2655 N N . ILE B 1 138 ? 7.903 104.106 21.803 1.00 22.35 116 ILE B N 1
ATOM 2656 C CA . ILE B 1 138 ? 8.039 104.635 23.180 1.00 23.20 116 ILE B CA 1
ATOM 2657 C C . ILE B 1 138 ? 6.705 104.818 23.943 1.00 24.83 116 ILE B C 1
ATOM 2658 O O . ILE B 1 138 ? 6.644 104.562 25.147 1.00 27.66 116 ILE B O 1
ATOM 2663 N N . ASN B 1 139 ? 5.657 105.227 23.234 1.00 22.78 117 ASN B N 1
ATOM 2664 C CA . ASN B 1 139 ? 4.367 105.478 23.855 1.00 24.78 117 ASN B CA 1
ATOM 2665 C C . ASN B 1 139 ? 3.401 104.291 23.744 1.00 27.73 117 ASN B C 1
ATOM 2666 O O . ASN B 1 139 ? 2.553 104.100 24.618 1.00 28.53 117 ASN B O 1
ATOM 2671 N N . LYS B 1 140 ? 3.569 103.483 22.688 1.00 29.75 118 LYS B N 1
ATOM 2672 C CA . LYS B 1 140 ? 2.791 102.246 22.495 1.00 33.40 118 LYS B CA 1
ATOM 2673 C C . LYS B 1 140 ? 2.989 101.354 23.718 1.00 33.27 118 LYS B C 1
ATOM 2674 O O . LYS B 1 140 ? 2.024 100.825 24.294 1.00 32.16 118 LYS B O 1
ATOM 2680 N N . LEU B 1 141 ? 4.254 101.221 24.114 1.00 33.17 119 LEU B N 1
ATOM 2681 C CA . LEU B 1 141 ? 4.664 100.490 25.316 1.00 33.48 119 LEU B CA 1
ATOM 2682 C C . LEU B 1 141 ? 4.010 101.010 26.595 1.00 32.07 119 LEU B C 1
ATOM 2683 O O . LEU B 1 141 ? 3.474 100.251 27.376 1.00 32.02 119 LEU B O 1
ATOM 2688 N N . ARG B 1 142 ? 4.024 102.321 26.774 1.00 33.77 120 ARG B N 1
ATOM 2689 C CA . ARG B 1 142 ? 3.493 102.967 27.987 1.00 34.22 120 ARG B CA 1
ATOM 2690 C C . ARG B 1 142 ? 1.961 103.026 28.137 1.00 34.31 120 ARG B C 1
ATOM 2691 O O . ARG B 1 142 ? 1.438 102.958 29.255 1.00 36.89 120 ARG B O 1
ATOM 2699 N N . PHE B 1 143 ? 1.242 103.147 27.021 1.00 30.12 121 PHE B N 1
ATOM 2700 C CA . PHE B 1 143 ? -0.224 103.260 27.032 1.00 29.25 121 PHE B CA 1
ATOM 2701 C C . PHE B 1 143 ? -0.938 101.988 26.531 1.00 29.74 121 PHE B C 1
ATOM 2702 O O . PHE B 1 143 ? -2.049 102.070 25.976 1.00 28.51 121 PHE B O 1
ATOM 2710 N N . ASN B 1 144 ? -0.285 100.831 26.698 1.00 30.83 122 ASN B N 1
ATOM 2711 C CA . ASN B 1 144 ? -0.884 99.516 26.384 1.00 31.26 122 ASN B CA 1
ATOM 2712 C C . ASN B 1 144 ? -1.399 99.473 24.950 1.00 29.23 122 ASN B C 1
ATOM 2713 O O . ASN B 1 144 ? -2.489 98.971 24.691 1.00 29.94 122 ASN B O 1
ATOM 2718 N N . GLY B 1 145 ? -0.642 100.056 24.032 1.00 27.56 123 GLY B N 1
ATOM 2719 C CA . GLY B 1 145 ? -1.014 100.048 22.628 1.00 27.16 123 GLY B CA 1
ATOM 2720 C C . GLY B 1 145 ? -1.999 101.103 22.156 1.00 27.21 123 GLY B C 1
ATOM 2721 O O . GLY B 1 145 ? -2.344 101.141 20.959 1.00 27.02 123 GLY B O 1
ATOM 2722 N N . ALA B 1 146 ? -2.467 101.972 23.057 1.00 25.73 124 ALA B N 1
ATOM 2723 C CA . ALA B 1 146 ? -3.290 103.109 22.609 1.00 23.35 124 ALA B CA 1
ATOM 2724 C C . ALA B 1 146 ? -2.417 104.200 21.964 1.00 24.62 124 ALA B C 1
ATOM 2725 O O . ALA B 1 146 ? -1.183 104.052 21.886 1.00 26.52 124 ALA B O 1
ATOM 2727 N N . ASP B 1 147 ? -3.065 105.272 21.501 1.00 23.16 125 ASP B N 1
ATOM 2728 C CA . ASP B 1 147 ? -2.440 106.317 20.679 1.00 24.57 125 ASP B CA 1
ATOM 2729 C C . ASP B 1 147 ? -2.342 107.627 21.435 1.00 23.35 125 ASP B C 1
ATOM 2730 O O . ASP B 1 147 ? -3.304 108.404 21.453 1.00 22.78 125 ASP B O 1
ATOM 2735 N N . TYR B 1 148 ? -1.194 107.864 22.054 1.00 21.49 126 TYR B N 1
ATOM 2736 C CA . TYR B 1 148 ? -0.919 109.143 22.699 1.00 20.72 126 TYR B CA 1
ATOM 2737 C C . TYR B 1 148 ? -0.436 110.092 21.610 1.00 20.28 126 TYR B C 1
ATOM 2738 O O . TYR B 1 148 ? 0.401 109.703 20.793 1.00 21.84 126 TYR B O 1
ATOM 2747 N N . ALA B 1 149 ? -0.983 111.312 21.588 1.00 18.34 127 ALA B N 1
ATOM 2748 C CA . ALA B 1 149 ? -0.558 112.344 20.628 1.00 19.07 127 ALA B CA 1
ATOM 2749 C C . ALA B 1 149 ? 0.380 113.385 21.277 1.00 20.01 127 ALA B C 1
ATOM 2750 O O . ALA B 1 149 ? -0.100 114.321 21.921 1.00 22.23 127 ALA B O 1
ATOM 2752 N N . PRO B 1 150 ? 1.717 113.243 21.097 1.00 18.70 128 PRO B N 1
ATOM 2753 C CA . PRO B 1 150 ? 2.629 114.247 21.665 1.00 18.81 128 PRO B CA 1
ATOM 2754 C C . PRO B 1 150 ? 2.356 115.628 21.103 1.00 19.48 128 PRO B C 1
ATOM 2755 O O . PRO B 1 150 ? 2.271 115.808 19.885 1.00 21.43 128 PRO B O 1
ATOM 2759 N N . THR B 1 151 ? 2.157 116.590 21.996 1.00 20.00 129 THR B N 1
ATOM 2760 C CA . THR B 1 151 ? 1.638 117.897 21.615 1.00 21.16 129 THR B CA 1
ATOM 2761 C C . THR B 1 151 ? 2.511 119.013 22.171 1.00 21.80 129 THR B C 1
ATOM 2762 O O . THR B 1 151 ? 3.017 118.922 23.310 1.00 21.78 129 THR B O 1
ATOM 2766 N N . ALA B 1 152 ? 2.696 120.052 21.360 1.00 20.97 130 ALA B N 1
ATOM 2767 C CA . ALA B 1 152 ? 3.503 121.230 21.741 1.00 20.97 130 ALA B CA 1
ATOM 2768 C C . ALA B 1 152 ? 2.835 122.064 22.833 1.00 22.51 130 ALA B C 1
ATOM 2769 O O . ALA B 1 152 ? 1.628 121.973 23.031 1.00 22.14 130 ALA B O 1
ATOM 2771 N N . SER B 1 153 ? 3.631 122.876 23.525 1.00 23.06 131 SER B N 1
ATOM 2772 C CA . SER B 1 153 ? 3.095 123.855 24.468 1.00 25.73 131 SER B CA 1
ATOM 2773 C C . SER B 1 153 ? 2.448 125.016 23.713 1.00 25.02 131 SER B C 1
ATOM 2774 O O . SER B 1 153 ? 3.102 125.693 22.932 1.00 25.23 131 SER B O 1
ATOM 2777 N N . SER B 1 154 ? 1.167 125.248 23.968 1.00 26.03 132 SER B N 1
ATOM 2778 C CA . SER B 1 154 ? 0.394 126.194 23.171 1.00 27.63 132 SER B CA 1
ATOM 2779 C C . SER B 1 154 ? 1.002 127.592 23.215 1.00 28.53 132 SER B C 1
ATOM 2780 O O . SER B 1 154 ? 1.077 128.271 22.187 1.00 28.96 132 SER B O 1
ATOM 2783 N N . ASP B 1 155 ? 1.469 128.003 24.391 1.00 28.35 133 ASP B N 1
ATOM 2784 C CA . ASP B 1 155 ? 2.056 129.343 24.531 1.00 30.47 133 ASP B CA 1
ATOM 2785 C C . ASP B 1 155 ? 3.227 129.558 23.563 1.00 28.87 133 ASP B C 1
ATOM 2786 O O . ASP B 1 155 ? 3.336 130.626 22.941 1.00 29.48 133 ASP B O 1
ATOM 2791 N N . LEU B 1 156 ? 4.085 128.545 23.447 1.00 26.46 134 LEU B N 1
ATOM 2792 C CA . LEU B 1 156 ? 5.255 128.634 22.591 1.00 26.74 134 LEU B CA 1
ATOM 2793 C C . LEU B 1 156 ? 4.835 128.623 21.126 1.00 26.60 134 LEU B C 1
ATOM 2794 O O . LEU B 1 156 ? 5.393 129.367 20.344 1.00 26.81 134 LEU B O 1
ATOM 2799 N N . VAL B 1 157 ? 3.844 127.796 20.788 1.00 25.82 135 VAL B N 1
ATOM 2800 C CA . VAL B 1 157 ? 3.283 127.754 19.442 1.00 28.02 135 VAL B CA 1
ATOM 2801 C C . VAL B 1 157 ? 2.784 129.136 19.032 1.00 28.38 135 VAL B C 1
ATOM 2802 O O . VAL B 1 157 ? 3.120 129.612 17.948 1.00 29.08 135 VAL B O 1
ATOM 2806 N N . PHE B 1 158 ? 1.980 129.761 19.895 1.00 29.12 136 PHE B N 1
ATOM 2807 C CA . PHE B 1 158 ? 1.389 131.080 19.603 1.00 31.00 136 PHE B CA 1
ATOM 2808 C C . PHE B 1 158 ? 2.443 132.169 19.460 1.00 31.03 136 PHE B C 1
ATOM 2809 O O . PHE B 1 158 ? 2.417 132.962 18.506 1.00 31.65 136 PHE B O 1
ATOM 2817 N N . LYS B 1 159 ? 3.399 132.181 20.379 1.00 30.90 137 LYS B N 1
ATOM 2818 C CA . LYS B 1 159 ? 4.456 133.185 20.350 1.00 32.14 137 LYS B CA 1
ATOM 2819 C C . LYS B 1 159 ? 5.349 133.039 19.120 1.00 32.86 137 LYS B C 1
ATOM 2820 O O . LYS B 1 159 ? 5.614 134.023 18.421 1.00 33.58 137 LYS B O 1
ATOM 2826 N N . ALA B 1 160 ? 5.761 131.806 18.827 1.00 31.54 138 ALA B N 1
ATOM 2827 C CA . ALA B 1 160 ? 6.581 131.527 17.662 1.00 30.74 138 ALA B CA 1
ATOM 2828 C C . ALA B 1 160 ? 5.858 131.842 16.347 1.00 31.87 138 ALA B C 1
ATOM 2829 O O . ALA B 1 160 ? 6.455 132.388 15.415 1.00 32.77 138 ALA B O 1
ATOM 2831 N N . TYR B 1 161 ? 4.573 131.511 16.279 1.00 33.32 139 TYR B N 1
ATOM 2832 C CA . TYR B 1 161 ? 3.778 131.801 15.091 1.00 33.51 139 TYR B CA 1
ATOM 2833 C C . TYR B 1 161 ? 3.713 133.306 14.821 1.00 34.69 139 TYR B C 1
ATOM 2834 O O . TYR B 1 161 ? 3.949 133.736 13.696 1.00 35.73 139 TYR B O 1
ATOM 2843 N N . GLU B 1 162 ? 3.404 134.082 15.860 1.00 36.63 140 GLU B N 1
ATOM 2844 C CA . GLU B 1 162 ? 3.291 135.539 15.778 1.00 41.61 140 GLU B CA 1
ATOM 2845 C C . GLU B 1 162 ? 4.602 136.200 15.381 1.00 40.86 140 GLU B C 1
ATOM 2846 O O . GLU B 1 162 ? 4.612 137.098 14.545 1.00 39.16 140 GLU B O 1
ATOM 2852 N N . ILE B 1 163 ? 5.703 135.755 15.989 1.00 38.50 141 ILE B N 1
ATOM 2853 C CA . ILE B 1 163 ? 7.028 136.263 15.642 1.00 37.84 141 ILE B CA 1
ATOM 2854 C C . ILE B 1 163 ? 7.329 135.989 14.163 1.00 38.69 141 ILE B C 1
ATOM 2855 O O . ILE B 1 163 ? 7.789 136.869 13.434 1.00 39.86 141 ILE B O 1
ATOM 2860 N N . ALA B 1 164 ? 7.046 134.768 13.724 1.00 37.98 142 ALA B N 1
ATOM 2861 C CA . ALA B 1 164 ? 7.270 134.370 12.339 1.00 38.74 142 ALA B CA 1
ATOM 2862 C C . ALA B 1 164 ? 6.489 135.242 11.364 1.00 40.74 142 ALA B C 1
ATOM 2863 O O . ALA B 1 164 ? 7.070 135.747 10.405 1.00 42.38 142 ALA B O 1
ATOM 2865 N N . LYS B 1 165 ? 5.194 135.434 11.634 1.00 42.94 143 LYS B N 1
ATOM 2866 C CA . LYS B 1 165 ? 4.310 136.250 10.784 1.00 48.31 143 LYS B CA 1
ATOM 2867 C C . LYS B 1 165 ? 4.785 137.682 10.720 1.00 50.96 143 LYS B C 1
ATOM 2868 O O . LYS B 1 165 ? 4.835 138.270 9.639 1.00 54.18 143 LYS B O 1
ATOM 2874 N N . ALA B 1 166 ? 5.135 138.243 11.878 1.00 50.66 144 ALA B N 1
ATOM 2875 C CA . ALA B 1 166 ? 5.721 139.583 11.931 1.00 51.01 144 ALA B CA 1
ATOM 2876 C C . ALA B 1 166 ? 7.066 139.694 11.179 1.00 52.85 144 ALA B C 1
ATOM 2877 O O . ALA B 1 166 ? 7.524 140.800 10.903 1.00 54.55 144 ALA B O 1
ATOM 2879 N N . LYS B 1 167 ? 7.689 138.560 10.847 1.00 51.06 145 LYS B N 1
ATOM 2880 C CA . LYS B 1 167 ? 8.942 138.558 10.073 1.00 51.09 145 LYS B CA 1
ATOM 2881 C C . LYS B 1 167 ? 8.735 138.389 8.559 1.00 50.33 145 LYS B C 1
ATOM 2882 O O . LYS B 1 167 ? 9.685 138.506 7.794 1.00 51.42 145 LYS B O 1
ATOM 2888 N N . GLY B 1 168 ? 7.506 138.110 8.132 1.00 48.70 146 GLY B N 1
ATOM 2889 C CA . GLY B 1 168 ? 7.215 137.862 6.713 1.00 49.16 146 GLY B CA 1
ATOM 2890 C C . GLY B 1 168 ? 7.314 136.406 6.284 1.00 49.99 146 GLY B C 1
ATOM 2891 O O . GLY B 1 168 ? 7.267 136.091 5.094 1.00 49.48 146 GLY B O 1
ATOM 2892 N N . LEU B 1 169 ? 7.457 135.508 7.253 1.00 50.65 147 LEU B N 1
ATOM 2893 C CA . LEU B 1 169 ? 7.578 134.088 6.961 1.00 51.06 147 LEU B CA 1
ATOM 2894 C C . LEU B 1 169 ? 6.189 133.474 6.892 1.00 53.11 147 LEU B C 1
ATOM 2895 O O . LEU B 1 169 ? 5.397 133.620 7.825 1.00 56.86 147 LEU B O 1
ATOM 2900 N N . ASN B 1 170 ? 5.874 132.804 5.790 1.00 54.48 148 ASN B N 1
ATOM 2901 C CA . ASN B 1 170 ? 4.632 132.048 5.740 1.00 60.44 148 ASN B CA 1
ATOM 2902 C C . ASN B 1 170 ? 4.861 130.709 6.447 1.00 52.68 148 ASN B C 1
ATOM 2903 O O . ASN B 1 170 ? 5.215 129.703 5.815 1.00 50.63 148 ASN B O 1
ATOM 2908 N N . VAL B 1 171 ? 4.690 130.719 7.766 1.00 47.24 149 VAL B N 1
ATOM 2909 C CA . VAL B 1 171 ? 4.954 129.533 8.576 1.00 42.58 149 VAL B CA 1
ATOM 2910 C C . VAL B 1 171 ? 3.690 128.686 8.687 1.00 41.07 149 VAL B C 1
ATOM 2911 O O . VAL B 1 171 ? 2.600 129.222 8.875 1.00 44.73 149 VAL B O 1
ATOM 2915 N N . LYS B 1 172 ? 3.840 127.371 8.540 1.00 34.89 150 LYS B N 1
ATOM 2916 C CA . LYS B 1 172 ? 2.738 126.456 8.712 1.00 32.15 150 LYS B CA 1
ATOM 2917 C C . LYS B 1 172 ? 2.885 125.822 10.072 1.00 27.64 150 LYS B C 1
ATOM 2918 O O . LYS B 1 172 ? 4.000 125.686 10.578 1.00 26.74 150 LYS B O 1
ATOM 2924 N N . ALA B 1 173 ? 1.763 125.426 10.652 1.00 25.82 151 ALA B N 1
ATOM 2925 C CA . ALA B 1 173 ? 1.788 124.796 11.953 1.00 24.82 151 ALA B CA 1
ATOM 2926 C C . ALA B 1 173 ? 0.885 123.584 11.847 1.00 25.56 151 ALA B C 1
ATOM 2927 O O . ALA B 1 173 ? -0.291 123.714 11.561 1.00 27.87 151 ALA B O 1
ATOM 2929 N N . GLY B 1 174 ? 1.440 122.398 12.029 1.00 25.04 152 GLY B N 1
ATOM 2930 C CA . GLY B 1 174 ? 0.645 121.204 11.886 1.00 23.65 152 GLY B CA 1
ATOM 2931 C C . GLY B 1 174 ? 1.336 119.971 12.385 1.00 23.58 152 GLY B C 1
ATOM 2932 O O . GLY B 1 174 ? 2.195 120.037 13.256 1.00 25.26 152 GLY B O 1
ATOM 2933 N N . ASN B 1 175 ? 0.923 118.830 11.853 1.00 22.31 153 ASN B N 1
ATOM 2934 C CA . ASN B 1 175 ? 1.439 117.572 12.342 1.00 22.78 153 ASN B CA 1
ATOM 2935 C C . ASN B 1 175 ? 2.705 117.188 11.595 1.00 21.71 153 ASN B C 1
ATOM 2936 O O . ASN B 1 175 ? 2.753 117.298 10.374 1.00 22.74 153 ASN B O 1
ATOM 2941 N N . VAL B 1 176 ? 3.720 116.740 12.334 1.00 21.38 154 VAL B N 1
ATOM 2942 C CA . VAL B 1 176 ? 4.958 116.223 11.752 1.00 21.89 154 VAL B CA 1
ATOM 2943 C C . VAL B 1 176 ? 5.090 114.755 12.113 1.00 21.87 154 VAL B C 1
ATOM 2944 O O . VAL B 1 176 ? 4.494 114.299 13.097 1.00 21.31 154 VAL B O 1
ATOM 2948 N N . PHE B 1 177 ? 5.865 114.015 11.326 1.00 20.75 155 PHE B N 1
ATOM 2949 C CA . PHE B 1 177 ? 6.082 112.594 11.568 1.00 20.99 155 PHE B CA 1
ATOM 2950 C C . PHE B 1 177 ? 7.488 112.374 12.129 1.00 20.81 155 PHE B C 1
ATOM 2951 O O . PHE B 1 177 ? 8.473 112.701 11.479 1.00 21.91 155 PHE B O 1
ATOM 2959 N N . THR B 1 178 ? 7.573 111.851 13.352 1.00 20.64 156 THR B N 1
ATOM 2960 C CA . THR B 1 178 ? 8.851 111.501 13.965 1.00 19.64 156 THR B CA 1
ATOM 2961 C C . THR B 1 178 ? 9.135 110.049 13.642 1.00 20.57 156 THR B C 1
ATOM 2962 O O . THR B 1 178 ? 8.434 109.159 14.140 1.00 20.75 156 THR B O 1
ATOM 2966 N N . SER B 1 179 ? 10.135 109.797 12.801 1.00 23.00 157 SER B N 1
ATOM 2967 C CA . SER B 1 179 ? 10.465 108.421 12.413 1.00 23.85 157 SER B CA 1
ATOM 2968 C C . SER B 1 179 ? 11.743 107.912 13.063 1.00 22.04 157 SER B C 1
ATOM 2969 O O . SER B 1 179 ? 12.636 108.706 13.325 1.00 22.14 157 SER B O 1
ATOM 2972 N N . ASP B 1 180 ? 11.807 106.600 13.343 1.00 21.84 158 ASP B N 1
ATOM 2973 C CA . ASP B 1 180 ? 13.049 105.921 13.754 1.00 23.58 158 ASP B CA 1
ATOM 2974 C C . ASP B 1 180 ? 13.914 105.613 12.538 1.00 24.80 158 ASP B C 1
ATOM 2975 O O . ASP B 1 180 ? 15.094 105.242 12.683 1.00 24.83 158 ASP B O 1
ATOM 2980 N N . THR B 1 181 ? 13.342 105.759 11.346 1.00 23.81 159 THR B N 1
ATOM 2981 C CA . THR B 1 181 ? 14.008 105.258 10.137 1.00 25.91 159 THR B CA 1
ATOM 2982 C C . THR B 1 181 ? 14.194 106.359 9.088 1.00 29.01 159 THR B C 1
ATOM 2983 O O . THR B 1 181 ? 13.218 106.940 8.627 1.00 32.86 159 THR B O 1
ATOM 2987 N N . PHE B 1 182 ? 15.444 106.644 8.715 1.00 28.82 160 PHE B N 1
ATOM 2988 C CA . PHE B 1 182 ? 15.734 107.610 7.652 1.00 29.40 160 PHE B CA 1
ATOM 2989 C C . PHE B 1 182 ? 15.651 106.913 6.291 1.00 30.41 160 PHE B C 1
ATOM 2990 O O . PHE B 1 182 ? 15.123 107.484 5.334 1.00 33.42 160 PHE B O 1
ATOM 2998 N N . TYR B 1 183 ? 16.176 105.690 6.208 1.00 30.87 161 TYR B N 1
ATOM 2999 C CA . TYR B 1 183 ? 16.172 104.900 4.969 1.00 33.56 161 TYR B CA 1
ATOM 3000 C C . TYR B 1 183 ? 15.129 103.770 5.025 1.00 35.17 161 TYR B C 1
ATOM 3001 O O . TYR B 1 183 ? 15.457 102.632 5.362 1.00 35.46 161 TYR B O 1
ATOM 3010 N N . GLY B 1 184 ? 13.871 104.098 4.735 1.00 35.87 162 GLY B N 1
ATOM 3011 C CA . GLY B 1 184 ? 12.780 103.107 4.763 1.00 36.19 162 GLY B CA 1
ATOM 3012 C C . GLY B 1 184 ? 12.893 102.081 3.645 1.00 39.06 162 GLY B C 1
ATOM 3013 O O . GLY B 1 184 ? 13.484 102.368 2.599 1.00 41.54 162 GLY B O 1
ATOM 3014 N N . ASP B 1 185 ? 12.332 100.890 3.858 1.00 38.62 163 ASP B N 1
ATOM 3015 C CA . ASP B 1 185 ? 12.323 99.807 2.853 1.00 40.62 163 ASP B CA 1
ATOM 3016 C C . ASP B 1 185 ? 11.426 100.139 1.665 1.00 40.46 163 ASP B C 1
ATOM 3017 O O . ASP B 1 185 ? 11.697 99.729 0.529 1.00 41.85 163 ASP B O 1
ATOM 3022 N N . ASP B 1 186 ? 10.345 100.862 1.942 1.00 36.56 164 ASP B N 1
ATOM 3023 C CA . ASP B 1 186 ? 9.336 101.176 0.946 1.00 36.93 164 ASP B CA 1
ATOM 3024 C C . ASP B 1 186 ? 9.383 102.660 0.545 1.00 35.90 164 ASP B C 1
ATOM 3025 O O . ASP B 1 186 ? 8.977 103.542 1.317 1.00 33.36 164 ASP B O 1
ATOM 3030 N N . PRO B 1 187 ? 9.827 102.926 -0.694 1.00 37.32 165 PRO B N 1
ATOM 3031 C CA . PRO B 1 187 ? 9.945 104.293 -1.195 1.00 36.34 165 PRO B CA 1
ATOM 3032 C C . PRO B 1 187 ? 8.610 105.047 -1.255 1.00 34.33 165 PRO B C 1
ATOM 3033 O O . PRO B 1 187 ? 8.620 106.262 -1.345 1.00 35.21 165 PRO B O 1
ATOM 3037 N N . ASN B 1 188 ? 7.485 104.337 -1.191 1.00 33.17 166 ASN B N 1
ATOM 3038 C CA . ASN B 1 188 ? 6.160 104.958 -1.231 1.00 34.75 166 ASN B CA 1
ATOM 3039 C C . ASN B 1 188 ? 5.470 105.091 0.133 1.00 33.74 166 ASN B C 1
ATOM 3040 O O . ASN B 1 188 ? 4.356 105.603 0.212 1.00 33.56 166 ASN B O 1
ATOM 3045 N N . ALA B 1 189 ? 6.134 104.630 1.190 1.00 33.11 167 ALA B N 1
ATOM 3046 C CA . ALA B 1 189 ? 5.537 104.602 2.543 1.00 31.98 167 ALA B CA 1
ATOM 3047 C C . ALA B 1 189 ? 5.081 105.988 3.021 1.00 30.08 167 ALA B C 1
ATOM 3048 O O . ALA B 1 189 ? 4.022 106.114 3.647 1.00 30.62 167 ALA B O 1
ATOM 3050 N N . TRP B 1 190 ? 5.861 107.020 2.705 1.00 28.21 168 TRP B N 1
ATOM 3051 C CA . TRP B 1 190 ? 5.532 108.394 3.128 1.00 28.92 168 TRP B CA 1
ATOM 3052 C C . TRP B 1 190 ? 4.151 108.861 2.659 1.00 29.16 168 TRP B C 1
ATOM 3053 O O . TRP B 1 190 ? 3.522 109.688 3.313 1.00 28.68 168 TRP B O 1
ATOM 3064 N N . LYS B 1 191 ? 3.682 108.317 1.541 1.00 29.53 169 LYS B N 1
ATOM 3065 C CA . LYS B 1 191 ? 2.459 108.801 0.896 1.00 29.63 169 LYS B CA 1
ATOM 3066 C C . LYS B 1 191 ? 1.194 108.667 1.736 1.00 28.29 169 LYS B C 1
ATOM 3067 O O . LYS B 1 191 ? 0.308 109.527 1.641 1.00 27.64 169 LYS B O 1
ATOM 3073 N N . LYS B 1 192 ? 1.114 107.613 2.556 1.00 28.59 170 LYS B N 1
ATOM 3074 C CA . LYS B 1 192 ? -0.029 107.400 3.468 1.00 30.81 170 LYS B CA 1
ATOM 3075 C C . LYS B 1 192 ? -0.090 108.555 4.467 1.00 29.19 170 LYS B C 1
ATOM 3076 O O . LYS B 1 192 ? -1.163 109.105 4.706 1.00 29.78 170 LYS B O 1
ATOM 3082 N N . TRP B 1 193 ? 1.067 108.894 5.051 1.00 26.50 171 TRP B N 1
ATOM 3083 C CA . TRP B 1 193 ? 1.167 109.980 6.023 1.00 25.48 171 TRP B CA 1
ATOM 3084 C C . TRP B 1 193 ? 0.783 111.308 5.380 1.00 25.23 171 TRP B C 1
ATOM 3085 O O . TRP B 1 193 ? 0.020 112.054 5.948 1.00 23.84 171 TRP B O 1
ATOM 3096 N N . ALA B 1 194 ? 1.314 111.587 4.187 1.00 24.85 172 ALA B N 1
ATOM 3097 C CA . ALA B 1 194 ? 1.004 112.834 3.472 1.00 26.46 172 ALA B CA 1
ATOM 3098 C C . ALA B 1 194 ? -0.501 112.959 3.157 1.00 27.35 172 ALA B C 1
ATOM 3099 O O . ALA B 1 194 ? -1.069 114.048 3.262 1.00 26.34 172 ALA B O 1
ATOM 3101 N N . GLU B 1 195 ? -1.142 111.844 2.789 1.00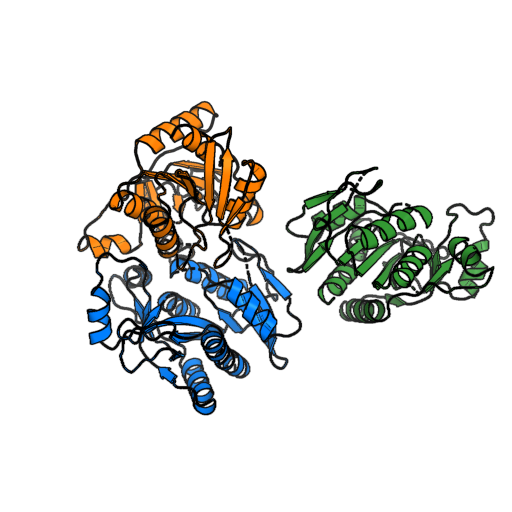 27.45 173 GLU B N 1
ATOM 3102 C CA . GLU B 1 195 ? -2.598 111.820 2.585 1.00 28.70 173 GLU B CA 1
ATOM 3103 C C . GLU B 1 195 ? -3.362 112.302 3.830 1.00 27.42 173 GLU B C 1
ATOM 3104 O O . GLU B 1 195 ? -4.439 112.904 3.714 1.00 28.67 173 GLU B O 1
ATOM 3110 N N . PHE B 1 196 ? -2.819 112.028 5.008 1.00 24.19 174 PHE B N 1
ATOM 3111 C CA . PHE B 1 196 ? -3.488 112.422 6.252 1.00 25.38 174 PHE B CA 1
ATOM 3112 C C . PHE B 1 196 ? -2.924 113.694 6.853 1.00 27.57 174 PHE B C 1
ATOM 3113 O O . PHE B 1 196 ? -3.003 113.912 8.070 1.00 28.42 174 PHE B O 1
ATOM 3121 N N . GLY B 1 197 ? -2.358 114.523 5.972 1.00 27.31 175 GLY B N 1
ATOM 3122 C CA . GLY B 1 197 ? -1.988 115.888 6.297 1.00 27.99 175 GLY B CA 1
ATOM 3123 C C . GLY B 1 197 ? -0.640 116.113 6.962 1.00 27.63 175 GLY B C 1
ATOM 3124 O O . GLY B 1 197 ? -0.320 117.255 7.294 1.00 29.77 175 GLY B O 1
ATOM 3125 N N . VAL B 1 198 ? 0.156 115.055 7.131 1.00 24.64 176 VAL B N 1
ATOM 3126 C CA . VAL B 1 198 ? 1.496 115.188 7.747 1.00 23.48 176 VAL B CA 1
ATOM 3127 C C . VAL B 1 198 ? 2.369 116.110 6.896 1.00 23.94 176 VAL B C 1
ATOM 3128 O O . VAL B 1 198 ? 2.484 115.914 5.678 1.00 23.87 176 VAL B O 1
ATOM 3132 N N . LEU B 1 199 ? 2.953 117.120 7.530 1.00 24.49 177 LEU B N 1
ATOM 3133 C CA . LEU B 1 199 ? 3.720 118.158 6.798 1.00 25.32 177 LEU B CA 1
ATOM 3134 C C . LEU B 1 199 ? 5.082 117.687 6.306 1.00 24.74 177 LEU B C 1
ATOM 3135 O O . LEU B 1 199 ? 5.478 117.993 5.173 1.00 25.52 177 LEU B O 1
ATOM 3140 N N . CYS B 1 200 ? 5.774 116.928 7.163 1.00 23.58 178 CYS B N 1
ATOM 3141 C CA . CYS B 1 200 ? 7.158 116.570 6.959 1.00 23.84 178 CYS B CA 1
ATOM 3142 C C . CYS B 1 200 ? 7.619 115.510 7.967 1.00 23.79 178 CYS B C 1
ATOM 3143 O O . CYS B 1 200 ? 6.882 115.160 8.900 1.00 21.59 178 CYS B O 1
ATOM 3146 N N . VAL B 1 201 ? 8.824 114.983 7.757 1.00 23.61 179 VAL B N 1
ATOM 3147 C CA . VAL B 1 201 ? 9.353 113.908 8.600 1.00 25.53 179 VAL B CA 1
ATOM 3148 C C . VAL B 1 201 ? 10.670 114.367 9.210 1.00 25.84 179 VAL B C 1
ATOM 3149 O O . VAL B 1 201 ? 11.497 114.953 8.525 1.00 26.62 179 VAL B O 1
ATOM 3153 N N . GLU B 1 202 ? 10.829 114.117 10.506 1.00 25.53 180 GLU B N 1
ATOM 3154 C CA . GLU B 1 202 ? 12.042 114.433 11.240 1.00 25.34 180 GLU B CA 1
ATOM 3155 C C . GLU B 1 202 ? 12.197 113.287 12.240 1.00 25.45 180 GLU B C 1
ATOM 3156 O O . GLU B 1 202 ? 11.492 112.265 12.124 1.00 26.08 180 GLU B O 1
ATOM 3170 N N . GLU B 1 204 ? 12.883 113.474 16.057 1.00 23.11 182 GLU B N 1
ATOM 3171 C CA . GLU B 1 204 ? 13.078 113.829 17.484 1.00 21.96 182 GLU B CA 1
ATOM 3172 C C . GLU B 1 204 ? 11.838 114.270 18.252 1.00 22.16 182 GLU B C 1
ATOM 3173 O O . GLU B 1 204 ? 11.778 114.143 19.484 1.00 21.66 182 GLU B O 1
ATOM 3179 N N . THR B 1 205 ? 10.879 114.863 17.555 1.00 22.46 183 THR B N 1
ATOM 3180 C CA . THR B 1 205 ? 9.861 115.646 18.247 1.00 21.63 183 THR B CA 1
ATOM 3181 C C . THR B 1 205 ? 8.885 114.868 19.105 1.00 21.13 183 THR B C 1
ATOM 3182 O O . THR B 1 205 ? 8.513 115.356 20.187 1.00 20.44 183 THR B O 1
ATOM 3186 N N . ALA B 1 206 ? 8.462 113.688 18.645 1.00 19.56 184 ALA B N 1
ATOM 3187 C CA . ALA B 1 206 ? 7.514 112.913 19.442 1.00 20.14 184 ALA B CA 1
ATOM 3188 C C . ALA B 1 206 ? 8.104 112.672 20.826 1.00 20.46 184 ALA B C 1
ATOM 3189 O O . ALA B 1 206 ? 7.371 112.695 21.828 1.00 19.32 184 ALA B O 1
ATOM 3191 N N . GLN B 1 207 ? 9.427 112.460 20.894 1.00 20.75 185 GLN B N 1
ATOM 3192 C CA . GLN B 1 207 ? 10.070 112.241 22.207 1.00 20.84 185 GLN B CA 1
ATOM 3193 C C . GLN B 1 207 ? 10.185 113.530 23.035 1.00 21.44 185 GLN B C 1
ATOM 3194 O O . GLN B 1 207 ? 9.890 113.538 24.234 1.00 19.98 185 GLN B O 1
ATOM 3200 N N . LEU B 1 208 ? 10.624 114.619 22.404 1.00 22.58 186 LEU B N 1
ATOM 3201 C CA . LEU B 1 208 ? 10.736 115.880 23.112 1.00 21.44 186 LEU B CA 1
ATOM 3202 C C . LEU B 1 208 ? 9.398 116.288 23.751 1.00 21.41 186 LEU B C 1
ATOM 3203 O O . LEU B 1 208 ? 9.351 116.579 24.965 1.00 21.36 186 LEU B O 1
ATOM 3208 N N . TYR B 1 209 ? 8.322 116.281 22.955 1.00 20.32 187 TYR B N 1
ATOM 3209 C CA . TYR B 1 209 ? 6.969 116.612 23.465 1.00 19.83 187 TYR B CA 1
ATOM 3210 C C . TYR B 1 209 ? 6.462 115.671 24.559 1.00 19.55 187 TYR B C 1
ATOM 3211 O O . TYR B 1 209 ? 5.802 116.115 25.499 1.00 19.46 187 TYR B O 1
ATOM 3220 N N . THR B 1 210 ? 6.767 114.379 24.432 1.00 20.15 188 THR B N 1
ATOM 3221 C CA . THR B 1 210 ? 6.340 113.411 25.433 1.00 20.76 188 THR B CA 1
ATOM 3222 C C . THR B 1 210 ? 7.032 113.703 26.785 1.00 20.09 188 THR B C 1
ATOM 3223 O O . THR B 1 210 ? 6.383 113.775 27.837 1.00 19.39 188 THR B O 1
ATOM 3227 N N . THR B 1 211 ? 8.346 113.861 26.741 1.00 20.13 189 THR B N 1
ATOM 3228 C CA . THR B 1 211 ? 9.133 114.065 27.961 1.00 21.92 189 THR B CA 1
ATOM 3229 C C . THR B 1 211 ? 8.798 115.392 28.644 1.00 22.21 189 THR B C 1
ATOM 3230 O O . THR B 1 211 ? 8.629 115.444 29.884 1.00 22.77 189 THR B O 1
ATOM 3234 N N . ALA B 1 212 ? 8.686 116.454 27.839 1.00 21.94 190 ALA B N 1
ATOM 3235 C CA . ALA B 1 212 ? 8.262 117.778 28.333 1.00 22.06 190 ALA B CA 1
ATOM 3236 C C . ALA B 1 212 ? 6.924 117.675 29.031 1.00 22.66 190 ALA B C 1
ATOM 3237 O O . ALA B 1 212 ? 6.776 118.204 30.148 1.00 23.40 190 ALA B O 1
ATOM 3239 N N . ALA B 1 213 ? 5.955 116.976 28.415 1.00 21.63 191 ALA B N 1
ATOM 3240 C CA . ALA B 1 213 ? 4.617 116.838 29.034 1.00 23.52 191 ALA B CA 1
ATOM 3241 C C . ALA B 1 213 ? 4.719 116.086 30.369 1.00 22.93 191 ALA B C 1
ATOM 3242 O O . ALA B 1 213 ? 4.180 116.527 31.403 1.00 22.78 191 ALA B O 1
ATOM 3244 N N . LYS B 1 214 ? 5.460 114.984 30.345 1.00 24.00 192 LYS B N 1
ATOM 3245 C CA . LYS B 1 214 ? 5.628 114.118 31.517 1.00 25.88 192 LYS B CA 1
ATOM 3246 C C . LYS B 1 214 ? 6.266 114.863 32.681 1.00 24.81 192 LYS B C 1
ATOM 3247 O O . LYS B 1 214 ? 5.889 114.683 33.855 1.00 23.40 192 LYS B O 1
ATOM 3253 N N . LEU B 1 215 ? 7.225 115.726 32.362 1.00 24.98 193 LEU B N 1
ATOM 3254 C CA . LEU B 1 215 ? 7.977 116.406 33.413 1.00 26.40 193 LEU B CA 1
ATOM 3255 C C . LEU B 1 215 ? 7.432 117.789 33.750 1.00 27.13 193 LEU B C 1
ATOM 3256 O O . LEU B 1 215 ? 7.936 118.457 34.644 1.00 27.64 193 LEU B O 1
ATOM 3261 N N . GLY B 1 216 ? 6.395 118.217 33.045 1.00 25.07 194 GLY B N 1
ATOM 3262 C CA . GLY B 1 216 ? 5.711 119.451 33.423 1.00 26.24 194 GLY B CA 1
ATOM 3263 C C . GLY B 1 216 ? 6.422 120.710 32.954 1.00 26.10 194 GLY B C 1
ATOM 3264 O O . GLY B 1 216 ? 6.326 121.763 33.585 1.00 26.09 194 GLY B O 1
ATOM 3265 N N . VAL B 1 217 ? 7.120 120.612 31.830 1.00 24.47 195 VAL B N 1
ATOM 3266 C CA . VAL B 1 217 ? 7.802 121.785 31.280 1.00 25.06 195 VAL B CA 1
ATOM 3267 C C . VAL B 1 217 ? 7.305 122.055 29.847 1.00 23.69 195 VAL B C 1
ATOM 3268 O O . VAL B 1 217 ? 6.379 121.393 29.373 1.00 22.87 195 VAL B O 1
ATOM 3272 N N . ASN B 1 218 ? 7.933 123.003 29.157 1.00 22.90 196 ASN B N 1
ATOM 3273 C CA . ASN B 1 218 ? 7.378 123.514 27.915 1.00 23.98 196 ASN B CA 1
ATOM 3274 C C . ASN B 1 218 ? 8.262 123.197 26.727 1.00 22.23 196 ASN B C 1
ATOM 3275 O O . ASN B 1 218 ? 9.494 123.309 26.810 1.00 21.42 196 ASN B O 1
ATOM 3280 N N . ALA B 1 219 ? 7.645 122.847 25.603 1.00 22.44 197 ALA B N 1
ATOM 3281 C CA . ALA B 1 219 ? 8.437 122.444 24.451 1.00 21.65 197 ALA B CA 1
ATOM 3282 C C . ALA B 1 219 ? 7.802 122.870 23.130 1.00 21.71 197 ALA B C 1
ATOM 3283 O O . ALA B 1 219 ? 6.566 122.880 22.984 1.00 20.93 197 ALA B O 1
ATOM 3285 N N . LEU B 1 220 ? 8.670 123.189 22.181 1.00 21.19 198 LEU B N 1
ATOM 3286 C CA . LEU B 1 220 ? 8.271 123.577 20.846 1.00 21.86 198 LEU B CA 1
ATOM 3287 C C . LEU B 1 220 ? 9.297 123.051 19.853 1.00 22.16 198 LEU B C 1
ATOM 3288 O O . LEU B 1 220 ? 10.487 123.122 20.098 1.00 23.25 198 LEU B O 1
ATOM 3293 N N . THR B 1 221 ? 8.839 122.542 18.716 1.00 23.01 199 THR B N 1
ATOM 3294 C CA . THR B 1 221 ? 9.758 122.231 17.633 1.00 22.95 199 THR B CA 1
ATOM 3295 C C . THR B 1 221 ? 9.535 123.167 16.457 1.00 23.06 199 THR B C 1
ATOM 3296 O O . THR B 1 221 ? 8.407 123.342 16.009 1.00 22.64 199 THR B O 1
ATOM 3300 N N . LEU B 1 222 ? 10.632 123.785 16.005 1.00 22.91 200 LEU B N 1
ATOM 3301 C CA . LEU B 1 222 ? 10.698 124.494 14.746 1.00 24.37 200 LEU B CA 1
ATOM 3302 C C . LEU B 1 222 ? 11.590 123.684 13.818 1.00 25.71 200 LEU B C 1
ATOM 3303 O O . LEU B 1 222 ? 12.583 123.077 14.254 1.00 24.07 200 LEU B O 1
ATOM 3308 N N . LEU B 1 223 ? 11.221 123.653 12.541 1.00 25.89 201 LEU B N 1
ATOM 3309 C CA . LEU B 1 223 ? 11.958 122.856 11.573 1.00 26.31 201 LEU B CA 1
ATOM 3310 C C . LEU B 1 223 ? 12.218 123.673 10.342 1.00 28.60 201 LEU B C 1
ATOM 3311 O O . LEU B 1 223 ? 11.393 124.503 9.977 1.00 30.30 201 LEU B O 1
ATOM 3316 N N . THR B 1 224 ? 13.360 123.425 9.702 1.00 28.70 202 THR B N 1
ATOM 3317 C CA . THR B 1 224 ? 13.614 123.969 8.368 1.00 29.54 202 THR B CA 1
ATOM 3318 C C . THR B 1 224 ? 13.601 122.788 7.422 1.00 28.50 202 THR B C 1
ATOM 3319 O O . THR B 1 224 ? 14.219 121.750 7.695 1.00 29.67 202 THR B O 1
ATOM 3323 N N . ILE B 1 225 ? 12.865 122.920 6.336 1.00 28.46 203 ILE B N 1
ATOM 3324 C CA . ILE B 1 225 ? 12.812 121.858 5.337 1.00 28.67 203 ILE B CA 1
ATOM 3325 C C . ILE B 1 225 ? 14.152 121.731 4.583 1.00 28.96 203 ILE B C 1
ATOM 3326 O O . ILE B 1 225 ? 14.574 122.653 3.897 1.00 30.37 203 ILE B O 1
ATOM 3331 N N . SER B 1 226 ? 14.800 120.575 4.740 1.00 29.65 204 SER B N 1
ATOM 3332 C CA . SER B 1 226 ? 16.151 120.323 4.217 1.00 32.99 204 SER B CA 1
ATOM 3333 C C . SER B 1 226 ? 16.181 119.325 3.044 1.00 34.67 204 SER B C 1
ATOM 3334 O O . SER B 1 226 ? 17.178 119.243 2.320 1.00 35.55 204 SER B O 1
ATOM 3337 N N . ASP B 1 227 ? 15.106 118.541 2.919 1.00 35.96 205 ASP B N 1
ATOM 3338 C CA . ASP B 1 227 ? 14.892 117.555 1.841 1.00 35.94 205 ASP B CA 1
ATOM 3339 C C . ASP B 1 227 ? 13.415 117.582 1.423 1.00 34.07 205 ASP B C 1
ATOM 3340 O O . ASP B 1 227 ? 12.549 118.053 2.171 1.00 31.56 205 ASP B O 1
ATOM 3345 N N . SER B 1 228 ? 13.115 117.052 0.241 1.00 33.73 206 SER B N 1
ATOM 3346 C CA . SER B 1 228 ? 11.729 116.988 -0.217 1.00 33.98 206 SER B CA 1
ATOM 3347 C C . SER B 1 228 ? 11.368 115.657 -0.884 1.00 33.88 206 SER B C 1
ATOM 3348 O O . SER B 1 228 ? 11.995 115.260 -1.863 1.00 33.47 206 SER B O 1
ATOM 3351 N N . PHE B 1 229 ? 10.339 114.981 -0.367 1.00 32.02 207 PHE B N 1
ATOM 3352 C CA . PHE B 1 229 ? 9.873 113.749 -0.996 1.00 33.05 207 PHE B CA 1
ATOM 3353 C C . PHE B 1 229 ? 9.111 114.013 -2.303 1.00 34.00 207 PHE B C 1
ATOM 3354 O O . PHE B 1 229 ? 8.839 113.085 -3.064 1.00 33.76 207 PHE B O 1
ATOM 3362 N N . ILE B 1 230 ? 8.804 115.285 -2.560 1.00 33.74 208 ILE B N 1
ATOM 3363 C CA . ILE B 1 230 ? 8.059 115.686 -3.740 1.00 35.20 208 ILE B CA 1
ATOM 3364 C C . ILE B 1 230 ? 9.040 115.919 -4.888 1.00 37.57 208 ILE B C 1
ATOM 3365 O O . ILE B 1 230 ? 8.924 115.288 -5.934 1.00 39.49 208 ILE B O 1
ATOM 3370 N N . THR B 1 231 ? 10.018 116.797 -4.668 1.00 37.78 209 THR B N 1
ATOM 3371 C CA . THR B 1 231 ? 10.931 117.245 -5.738 1.00 39.18 209 THR B CA 1
ATOM 3372 C C . THR B 1 231 ? 12.284 116.522 -5.714 1.00 40.45 209 THR B C 1
ATOM 3373 O O . THR B 1 231 ? 13.068 116.631 -6.660 1.00 38.33 209 THR B O 1
ATOM 3377 N N . HIS B 1 232 ? 12.568 115.841 -4.597 1.00 39.99 210 HIS B N 1
ATOM 3378 C CA . HIS B 1 232 ? 13.815 115.084 -4.386 1.00 42.46 210 HIS B CA 1
ATOM 3379 C C . HIS B 1 232 ? 15.051 115.965 -4.209 1.00 42.53 210 HIS B C 1
ATOM 3380 O O . HIS B 1 232 ? 16.179 115.474 -4.322 1.00 42.39 210 HIS B O 1
ATOM 3387 N N . GLU B 1 233 ? 14.851 117.254 -3.934 1.00 40.87 211 GLU B N 1
ATOM 3388 C CA . GLU B 1 233 ? 15.972 118.130 -3.614 1.00 42.33 211 GLU B CA 1
ATOM 3389 C C . GLU B 1 233 ? 16.580 117.737 -2.261 1.00 39.85 211 GLU B C 1
ATOM 3390 O O . GLU B 1 233 ? 15.856 117.440 -1.299 1.00 38.67 211 GLU B O 1
ATOM 3396 N N . VAL B 1 234 ? 17.908 117.709 -2.211 1.00 39.08 212 VAL B N 1
ATOM 3397 C CA . VAL B 1 234 ? 18.648 117.425 -0.985 1.00 39.03 212 VAL B CA 1
ATOM 3398 C C . VAL B 1 234 ? 19.596 118.596 -0.724 1.00 40.06 212 VAL B C 1
ATOM 3399 O O . VAL B 1 234 ? 20.417 118.923 -1.579 1.00 42.19 212 VAL B O 1
ATOM 3403 N N . THR B 1 235 ? 19.496 119.229 0.444 1.00 38.86 213 THR B N 1
ATOM 3404 C CA . THR B 1 235 ? 20.462 120.281 0.814 1.00 38.19 213 THR B CA 1
ATOM 3405 C C . THR B 1 235 ? 21.760 119.609 1.271 1.00 37.64 213 THR B C 1
ATOM 3406 O O . THR B 1 235 ? 21.755 118.423 1.631 1.00 37.13 213 THR B O 1
ATOM 3410 N N . SER B 1 236 ? 22.871 120.345 1.239 1.00 36.14 214 SER B N 1
ATOM 3411 C CA . SER B 1 236 ? 24.156 119.756 1.614 1.00 34.69 214 SER B CA 1
ATOM 3412 C C . SER B 1 236 ? 24.298 119.713 3.132 1.00 33.18 214 SER B C 1
ATOM 3413 O O . SER B 1 236 ? 23.488 120.310 3.861 1.00 31.53 214 SER B O 1
ATOM 3416 N N . ALA B 1 237 ? 25.334 119.017 3.601 1.00 33.71 215 ALA B N 1
ATOM 3417 C CA . ALA B 1 237 ? 25.636 118.929 5.030 1.00 34.28 215 ALA B CA 1
ATOM 3418 C C . ALA B 1 237 ? 26.009 120.319 5.571 1.00 36.03 215 ALA B C 1
ATOM 3419 O O . ALA B 1 237 ? 25.563 120.722 6.656 1.00 35.99 215 ALA B O 1
ATOM 3421 N N . GLU B 1 238 ? 26.811 121.059 4.797 1.00 37.72 216 GLU B N 1
ATOM 3422 C CA . GLU B 1 238 ? 27.197 122.437 5.155 1.00 40.39 216 GLU B CA 1
ATOM 3423 C C . GLU B 1 238 ? 25.987 123.367 5.320 1.00 38.32 216 GLU B C 1
ATOM 3424 O O . GLU B 1 238 ? 25.910 124.128 6.297 1.00 36.74 216 GLU B O 1
ATOM 3430 N N . GLU B 1 239 ? 25.056 123.292 4.360 1.00 36.67 217 GLU B N 1
ATOM 3431 C CA . GLU B 1 239 ? 23.826 124.086 4.381 1.00 35.92 217 GLU B CA 1
ATOM 3432 C C . GLU B 1 239 ? 22.997 123.862 5.647 1.00 33.74 217 GLU B C 1
ATOM 3433 O O . GLU B 1 239 ? 22.484 124.824 6.226 1.00 33.71 217 GLU B O 1
ATOM 3439 N N . ARG B 1 240 ? 22.865 122.605 6.072 1.00 32.53 218 ARG B N 1
ATOM 3440 C CA . ARG B 1 240 ? 22.074 122.290 7.287 1.00 33.22 218 ARG B CA 1
ATOM 3441 C C . ARG B 1 240 ? 22.739 122.812 8.558 1.00 32.60 218 ARG B C 1
ATOM 3442 O O . ARG B 1 240 ? 22.055 123.182 9.533 1.00 32.95 218 ARG B O 1
ATOM 3450 N N . GLN B 1 241 ? 24.071 122.836 8.548 1.00 32.40 219 GLN B N 1
ATOM 3451 C CA . GLN B 1 241 ? 24.853 123.194 9.731 1.00 32.18 219 GLN B CA 1
ATOM 3452 C C . GLN B 1 241 ? 24.892 124.711 9.971 1.00 33.91 219 GLN B C 1
ATOM 3453 O O . GLN B 1 241 ? 24.792 125.175 11.115 1.00 32.64 219 GLN B O 1
ATOM 3459 N N . THR B 1 242 ? 25.042 125.481 8.895 1.00 35.82 220 THR B N 1
ATOM 3460 C CA . THR B 1 242 ? 25.370 126.914 9.027 1.00 35.79 220 THR B CA 1
ATOM 3461 C C . THR B 1 242 ? 24.488 127.912 8.256 1.00 35.88 220 THR B C 1
ATOM 3462 O O . THR B 1 242 ? 24.815 129.098 8.227 1.00 37.07 220 THR B O 1
ATOM 3466 N N . THR B 1 243 ? 23.396 127.475 7.629 1.00 34.59 221 THR B N 1
ATOM 3467 C CA . THR B 1 243 ? 22.612 128.396 6.757 1.00 36.49 221 THR B CA 1
ATOM 3468 C C . THR B 1 243 ? 21.092 128.445 7.011 1.00 36.70 221 THR B C 1
ATOM 3469 O O . THR B 1 243 ? 20.357 129.161 6.312 1.00 37.35 221 THR B O 1
ATOM 3473 N N . PHE B 1 244 ? 20.609 127.695 7.998 1.00 34.82 222 PHE B N 1
ATOM 3474 C CA . PHE B 1 244 ? 19.182 127.747 8.301 1.00 34.96 222 PHE B CA 1
ATOM 3475 C C . PHE B 1 244 ? 18.894 128.806 9.376 1.00 36.83 222 PHE B C 1
ATOM 3476 O O . PHE B 1 244 ? 18.458 128.487 10.477 1.00 38.71 222 PHE B O 1
ATOM 3484 N N . ASN B 1 245 ? 19.144 130.068 9.033 1.00 36.90 223 ASN B N 1
ATOM 3485 C CA . ASN B 1 245 ? 19.100 131.176 9.985 1.00 36.51 223 ASN B CA 1
ATOM 3486 C C . ASN B 1 245 ? 17.704 131.631 10.405 1.00 37.05 223 ASN B C 1
ATOM 3487 O O . ASN B 1 245 ? 17.522 132.107 11.533 1.00 37.35 223 ASN B O 1
ATOM 3492 N N . GLU B 1 246 ? 16.732 131.514 9.499 1.00 37.62 224 GLU B N 1
ATOM 3493 C CA . GLU B 1 246 ? 15.372 131.982 9.789 1.00 37.23 224 GLU B CA 1
ATOM 3494 C C . GLU B 1 246 ? 14.757 131.294 11.013 1.00 35.25 224 GLU B C 1
ATOM 3495 O O . GLU B 1 246 ? 14.244 131.979 11.895 1.00 33.31 224 GLU B O 1
ATOM 3509 N N . ILE B 1 248 ? 16.312 129.815 13.479 1.00 33.82 226 ILE B N 1
ATOM 3510 C CA . ILE B 1 248 ? 17.095 130.209 14.669 1.00 32.96 226 ILE B CA 1
ATOM 3511 C C . ILE B 1 248 ? 16.628 131.565 15.220 1.00 32.79 226 ILE B C 1
ATOM 3512 O O . ILE B 1 248 ? 16.462 131.742 16.435 1.00 31.71 226 ILE B O 1
ATOM 3517 N N . GLU B 1 249 ? 16.418 132.525 14.324 1.00 34.12 227 GLU B N 1
ATOM 3518 C CA . GLU B 1 249 ? 15.944 133.841 14.733 1.00 36.20 227 GLU B CA 1
ATOM 3519 C C . GLU B 1 249 ? 14.559 133.780 15.386 1.00 35.45 227 GLU B C 1
ATOM 3520 O O . GLU B 1 249 ? 14.319 134.447 16.392 1.00 36.52 227 GLU B O 1
ATOM 3526 N N . VAL B 1 250 ? 13.662 132.965 14.828 1.00 33.19 228 VAL B N 1
ATOM 3527 C CA . VAL B 1 250 ? 12.333 132.774 15.418 1.00 31.84 228 VAL B CA 1
ATOM 3528 C C . VAL B 1 250 ? 12.474 132.197 16.828 1.00 31.12 228 VAL B C 1
ATOM 3529 O O . VAL B 1 250 ? 11.853 132.697 17.776 1.00 29.87 228 VAL B O 1
ATOM 3533 N N . ALA B 1 251 ? 13.320 131.172 16.968 1.00 29.25 229 ALA B N 1
ATOM 3534 C CA . ALA B 1 251 ? 13.477 130.492 18.252 1.00 28.98 229 ALA B CA 1
ATOM 3535 C C . ALA B 1 251 ? 14.046 131.432 19.298 1.00 30.26 229 ALA B C 1
ATOM 3536 O O . ALA B 1 251 ? 13.610 131.418 20.460 1.00 31.09 229 ALA B O 1
ATOM 3538 N N . LEU B 1 252 ? 15.023 132.246 18.892 1.00 30.43 230 LEU B N 1
ATOM 3539 C CA . LEU B 1 252 ? 15.663 133.171 19.829 1.00 30.88 230 LEU B CA 1
ATOM 3540 C C . LEU B 1 252 ? 14.719 134.263 20.293 1.00 33.40 230 LEU B C 1
ATOM 3541 O O . LEU B 1 252 ? 14.661 134.574 21.485 1.00 33.87 230 LEU B O 1
ATOM 3546 N N . GLU B 1 253 ? 13.989 134.842 19.343 1.00 33.85 231 GLU B N 1
ATOM 3547 C CA . GLU B 1 253 ? 12.960 135.827 19.663 1.00 35.48 231 GLU B CA 1
ATOM 3548 C C . GLU B 1 253 ? 11.890 135.217 20.571 1.00 33.60 231 GLU B C 1
ATOM 3549 O O . GLU B 1 253 ? 11.378 135.896 21.472 1.00 31.89 231 GLU B O 1
ATOM 3555 N N . THR B 1 254 ? 11.571 133.935 20.349 1.00 32.42 232 THR B N 1
ATOM 3556 C CA . THR B 1 254 ? 10.601 133.230 21.211 1.00 31.71 232 THR B CA 1
ATOM 3557 C C . THR B 1 254 ? 11.128 133.117 22.646 1.00 32.97 232 THR B C 1
ATOM 3558 O O . THR B 1 254 ? 10.434 133.472 23.603 1.00 33.56 232 THR B O 1
ATOM 3562 N N . ALA B 1 255 ? 12.367 132.642 22.777 1.00 34.27 233 ALA B N 1
ATOM 3563 C CA . ALA B 1 255 ? 13.035 132.521 24.063 1.00 37.02 233 ALA B CA 1
ATOM 3564 C C . ALA B 1 255 ? 12.996 133.843 24.829 1.00 40.27 233 ALA B C 1
ATOM 3565 O O . ALA B 1 255 ? 12.686 133.872 26.026 1.00 42.32 233 ALA B O 1
ATOM 3567 N N . LEU B 1 256 ? 13.299 134.927 24.118 1.00 40.65 234 LEU B N 1
ATOM 3568 C CA . LEU B 1 256 ? 13.303 136.282 24.673 1.00 42.58 234 LEU B CA 1
ATOM 3569 C C . LEU B 1 256 ? 11.979 136.660 25.341 1.00 43.03 234 LEU B C 1
ATOM 3570 O O . LEU B 1 256 ? 11.987 137.432 26.288 1.00 45.34 234 LEU B O 1
ATOM 3575 N N . GLN B 1 257 ? 10.862 136.103 24.855 1.00 41.62 235 GLN B N 1
ATOM 3576 C CA . GLN B 1 257 ? 9.523 136.399 25.391 1.00 42.48 235 GLN B CA 1
ATOM 3577 C C . GLN B 1 257 ? 9.054 135.454 26.497 1.00 43.66 235 GLN B C 1
ATOM 3578 O O . GLN B 1 257 ? 7.928 135.576 26.982 1.00 45.26 235 GLN B O 1
ATOM 3584 N N . LEU B 1 258 ? 9.906 134.517 26.901 1.00 44.30 236 LEU B N 1
ATOM 3585 C CA . LEU B 1 258 ? 9.508 133.502 27.880 1.00 45.56 236 LEU B CA 1
ATOM 3586 C C . LEU B 1 258 ? 9.936 133.806 29.312 1.00 51.52 236 LEU B C 1
ATOM 3587 O O . LEU B 1 258 ? 10.612 134.799 29.618 1.00 55.89 236 LEU B O 1
ATOM 3601 N N . GLY C 1 24 ? 47.237 141.737 18.483 1.00 91.44 2 GLY C N 1
ATOM 3602 C CA . GLY C 1 24 ? 48.182 141.150 17.534 1.00 81.63 2 GLY C CA 1
ATOM 3603 C C . GLY C 1 24 ? 49.536 141.833 17.424 1.00 76.96 2 GLY C C 1
ATOM 3604 O O . GLY C 1 24 ? 49.814 142.808 18.126 1.00 80.20 2 GLY C O 1
ATOM 3605 N N . THR C 1 25 ? 50.380 141.305 16.537 1.00 67.23 3 THR C N 1
ATOM 3606 C CA . THR C 1 25 ? 51.664 141.919 16.182 1.00 61.39 3 THR C CA 1
ATOM 3607 C C . THR C 1 25 ? 51.433 143.171 15.334 1.00 55.69 3 THR C C 1
ATOM 3608 O O . THR C 1 25 ? 50.300 143.456 14.962 1.00 54.62 3 THR C O 1
ATOM 3612 N N . PRO C 1 26 ? 52.499 143.924 15.000 1.00 51.39 4 PRO C N 1
ATOM 3613 C CA . PRO C 1 26 ? 52.171 145.079 14.159 1.00 50.54 4 PRO C CA 1
ATOM 3614 C C . PRO C 1 26 ? 51.650 144.675 12.762 1.00 47.74 4 PRO C C 1
ATOM 3615 O O . PRO C 1 26 ? 51.049 145.506 12.070 1.00 49.54 4 PRO C O 1
ATOM 3619 N N . HIS C 1 27 ? 51.847 143.412 12.371 1.00 40.83 5 HIS C N 1
ATOM 3620 C CA . HIS C 1 27 ? 51.473 142.971 11.016 1.00 36.54 5 HIS C CA 1
ATOM 3621 C C . HIS C 1 27 ? 50.414 141.867 10.934 1.00 34.33 5 HIS C C 1
ATOM 3622 O O . HIS C 1 27 ? 49.833 141.639 9.868 1.00 34.74 5 HIS C O 1
ATOM 3629 N N . ILE C 1 28 ? 50.174 141.159 12.035 1.00 33.52 6 ILE C N 1
ATOM 3630 C CA . ILE C 1 28 ? 49.136 140.125 12.053 1.00 33.60 6 ILE C CA 1
ATOM 3631 C C . ILE C 1 28 ? 48.133 140.419 13.165 1.00 35.54 6 ILE C C 1
ATOM 3632 O O . ILE C 1 28 ? 48.463 140.338 14.354 1.00 38.09 6 ILE C O 1
ATOM 3637 N N . GLY C 1 29 ? 46.913 140.766 12.766 1.00 35.64 7 GLY C N 1
ATOM 3638 C CA . GLY C 1 29 ? 45.871 141.191 13.691 1.00 36.73 7 GLY C CA 1
ATOM 3639 C C . GLY C 1 29 ? 45.064 140.028 14.221 1.00 37.88 7 GLY C C 1
ATOM 3640 O O . GLY C 1 29 ? 43.896 139.861 13.867 1.00 37.92 7 GLY C O 1
ATOM 3641 N N . ALA C 1 30 ? 45.684 139.226 15.081 1.00 38.31 8 ALA C N 1
ATOM 3642 C CA . ALA C 1 30 ? 45.041 138.034 15.641 1.00 39.38 8 ALA C CA 1
ATOM 3643 C C . ALA C 1 30 ? 45.661 137.671 16.983 1.00 41.01 8 ALA C C 1
ATOM 3644 O O . ALA C 1 30 ? 46.673 138.244 17.372 1.00 39.82 8 ALA C O 1
ATOM 3646 N N . ASN C 1 31 ? 45.044 136.726 17.693 1.00 43.19 9 ASN C N 1
ATOM 3647 C CA . ASN C 1 31 ? 45.608 136.212 18.947 1.00 46.62 9 ASN C CA 1
ATOM 3648 C C . ASN C 1 31 ? 46.290 134.863 18.755 1.00 44.60 9 ASN C C 1
ATOM 3649 O O . ASN C 1 31 ? 46.045 134.174 17.763 1.00 41.93 9 ASN C O 1
ATOM 3654 N N . ARG C 1 32 ? 47.145 134.488 19.704 1.00 45.89 10 ARG C N 1
ATOM 3655 C CA . ARG C 1 32 ? 47.751 133.157 19.728 1.00 47.45 10 ARG C CA 1
ATOM 3656 C C . ARG C 1 32 ? 46.652 132.103 19.856 1.00 43.42 10 ARG C C 1
ATOM 3657 O O . ARG C 1 32 ? 45.708 132.280 20.624 1.00 42.51 10 ARG C O 1
ATOM 3665 N N . GLY C 1 33 ? 46.791 131.005 19.119 1.00 39.74 11 GLY C N 1
ATOM 3666 C CA . GLY C 1 33 ? 45.731 130.007 19.004 1.00 38.37 11 GLY C CA 1
ATOM 3667 C C . GLY C 1 33 ? 44.927 130.160 17.718 1.00 37.29 11 GLY C C 1
ATOM 3668 O O . GLY C 1 33 ? 44.330 129.205 17.245 1.00 38.51 11 GLY C O 1
ATOM 3669 N N . ASP C 1 34 ? 44.909 131.356 17.136 1.00 36.43 12 ASP C N 1
ATOM 3670 C CA . ASP C 1 34 ? 44.159 131.568 15.893 1.00 35.54 12 ASP C CA 1
ATOM 3671 C C . ASP C 1 34 ? 44.837 130.945 14.675 1.00 33.17 12 ASP C C 1
ATOM 3672 O O . ASP C 1 34 ? 44.181 130.676 13.679 1.00 32.92 12 ASP C O 1
ATOM 3677 N N . VAL C 1 35 ? 46.146 130.709 14.766 1.00 32.99 13 VAL C N 1
ATOM 3678 C CA . VAL C 1 35 ? 46.914 130.128 13.656 1.00 31.28 13 VAL C CA 1
ATOM 3679 C C . VAL C 1 35 ? 47.336 128.719 14.030 1.00 30.85 13 VAL C C 1
ATOM 3680 O O . VAL C 1 35 ? 47.812 128.489 15.146 1.00 32.36 13 VAL C O 1
ATOM 3684 N N . ALA C 1 36 ? 47.165 127.770 13.106 1.00 29.72 14 ALA C N 1
ATOM 3685 C CA . ALA C 1 36 ? 47.627 126.389 13.333 1.00 30.57 14 ALA C CA 1
ATOM 3686 C C . ALA C 1 36 ? 49.149 126.257 13.376 1.00 31.54 14 ALA C C 1
ATOM 3687 O O . ALA C 1 36 ? 49.883 127.204 13.025 1.00 32.01 14 ALA C O 1
ATOM 3689 N N . GLU C 1 37 ? 49.629 125.086 13.796 1.00 32.25 15 GLU C N 1
ATOM 3690 C CA . GLU C 1 37 ? 51.075 124.875 13.927 1.00 34.28 15 GLU C CA 1
ATOM 3691 C C . GLU C 1 37 ? 51.741 124.616 12.569 1.00 32.05 15 GLU C C 1
ATOM 3692 O O . GLU C 1 37 ? 52.952 124.767 12.431 1.00 30.73 15 GLU C O 1
ATOM 3698 N N . THR C 1 38 ? 50.946 124.212 11.585 1.00 29.81 16 THR C N 1
ATOM 3699 C CA . THR C 1 38 ? 51.420 124.095 10.224 1.00 28.78 16 THR C CA 1
ATOM 3700 C C . THR C 1 38 ? 50.721 125.140 9.371 1.00 27.60 16 THR C C 1
ATOM 3701 O O . THR C 1 38 ? 49.504 125.329 9.494 1.00 25.66 16 THR C O 1
ATOM 3705 N N . ILE C 1 39 ? 51.495 125.810 8.504 1.00 26.99 17 ILE C N 1
ATOM 3706 C CA . ILE C 1 39 ? 50.976 126.893 7.660 1.00 25.90 17 ILE C CA 1
ATOM 3707 C C . ILE C 1 39 ? 51.511 126.796 6.234 1.00 24.93 17 ILE C C 1
ATOM 3708 O O . ILE C 1 39 ? 52.682 126.428 6.019 1.00 25.26 17 ILE C O 1
ATOM 3713 N N . LEU C 1 40 ? 50.633 127.104 5.281 1.00 24.94 18 LEU C N 1
ATOM 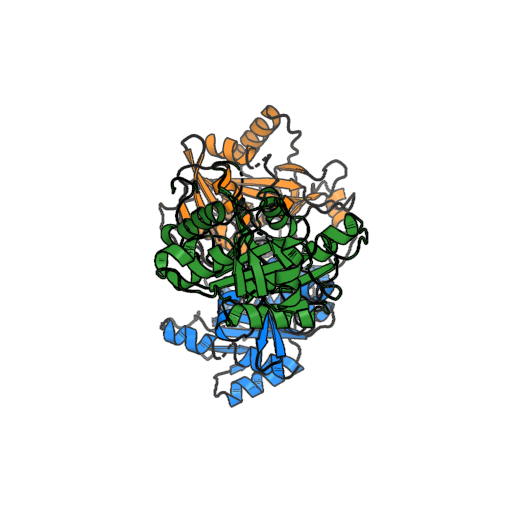3714 C CA . LEU C 1 40 ? 50.984 127.233 3.878 1.00 25.92 18 LEU C CA 1
ATOM 3715 C C . LEU C 1 40 ? 51.132 128.722 3.579 1.00 26.19 18 LEU C C 1
ATOM 3716 O O . LEU C 1 40 ? 50.344 129.551 4.076 1.00 27.42 18 LEU C O 1
ATOM 3721 N N . LEU C 1 41 ? 52.151 129.053 2.794 1.00 25.22 19 LEU C N 1
ATOM 3722 C CA . LEU C 1 41 ? 52.566 130.430 2.663 1.00 25.91 19 LEU C CA 1
ATOM 3723 C C . LEU C 1 41 ? 52.724 130.810 1.196 1.00 25.66 19 LEU C C 1
ATOM 3724 O O . LEU C 1 41 ? 53.845 130.823 0.676 1.00 25.50 19 LEU C O 1
ATOM 3729 N N . PRO C 1 42 ? 51.602 131.100 0.514 1.00 25.86 20 PRO C N 1
ATOM 3730 C CA . PRO C 1 42 ? 51.700 131.698 -0.826 1.00 25.48 20 PRO C CA 1
ATOM 3731 C C . PRO C 1 42 ? 52.160 133.161 -0.713 1.00 26.93 20 PRO C C 1
ATOM 3732 O O . PRO C 1 42 ? 52.005 133.772 0.347 1.00 25.93 20 PRO C O 1
ATOM 3736 N N . GLY C 1 43 ? 52.716 133.720 -1.787 1.00 26.45 21 GLY C N 1
ATOM 3737 C CA . GLY C 1 43 ? 53.129 135.112 -1.765 1.00 26.20 21 GLY C CA 1
ATOM 3738 C C . GLY C 1 43 ? 51.882 135.968 -1.868 1.00 28.07 21 GLY C C 1
ATOM 3739 O O . GLY C 1 43 ? 51.777 137.008 -1.240 1.00 30.46 21 GLY C O 1
ATOM 3740 N N . ASP C 1 44 ? 50.907 135.485 -2.623 1.00 28.04 22 ASP C N 1
ATOM 3741 C CA . ASP C 1 44 ? 49.704 136.238 -2.935 1.00 28.46 22 ASP C CA 1
ATOM 3742 C C . ASP C 1 44 ? 48.608 135.945 -1.908 1.00 29.25 22 ASP C C 1
ATOM 3743 O O . ASP C 1 44 ? 48.208 134.791 -1.767 1.00 29.12 22 ASP C O 1
ATOM 3748 N N . PRO C 1 45 ? 48.098 136.986 -1.201 1.00 30.95 23 PRO C N 1
ATOM 3749 C CA . PRO C 1 45 ? 47.033 136.727 -0.227 1.00 30.97 23 PRO C CA 1
ATOM 3750 C C . PRO C 1 45 ? 45.739 136.245 -0.898 1.00 30.51 23 PRO C C 1
ATOM 3751 O O . PRO C 1 45 ? 44.939 135.568 -0.258 1.00 28.82 23 PRO C O 1
ATOM 3755 N N . LEU C 1 46 ? 45.555 136.546 -2.184 1.00 30.73 24 LEU C N 1
ATOM 3756 C CA . LEU C 1 46 ? 44.354 136.073 -2.884 1.00 31.78 24 LEU C CA 1
ATOM 3757 C C . LEU C 1 46 ? 44.422 134.572 -3.158 1.00 30.42 24 LEU C C 1
ATOM 3758 O O . LEU C 1 46 ? 43.401 133.891 -3.150 1.00 30.29 24 LEU C O 1
ATOM 3763 N N . ARG C 1 47 ? 45.633 134.066 -3.381 1.00 29.00 25 ARG C N 1
ATOM 3764 C CA . ARG C 1 47 ? 45.901 132.623 -3.400 1.00 30.73 25 ARG C CA 1
ATOM 3765 C C . ARG C 1 47 ? 45.658 131.938 -2.026 1.00 30.75 25 ARG C C 1
ATOM 3766 O O . ARG C 1 47 ? 45.162 130.801 -1.963 1.00 32.15 25 ARG C O 1
ATOM 3774 N N . ALA C 1 48 ? 46.004 132.611 -0.932 1.00 28.38 26 ALA C N 1
ATOM 3775 C CA . ALA C 1 48 ? 45.653 132.099 0.404 1.00 29.29 26 ALA C CA 1
ATOM 3776 C C . ALA C 1 48 ? 44.135 131.891 0.534 1.00 31.09 26 ALA C C 1
ATOM 3777 O O . ALA C 1 48 ? 43.676 130.828 0.974 1.00 31.33 26 ALA C O 1
ATOM 3779 N N . LYS C 1 49 ? 43.370 132.907 0.145 1.00 31.96 27 LYS C N 1
ATOM 3780 C CA . LYS C 1 49 ? 41.900 132.819 0.094 1.00 34.47 27 LYS C CA 1
ATOM 3781 C C . LYS C 1 49 ? 41.441 131.644 -0.779 1.00 34.12 27 LYS C C 1
ATOM 3782 O O . LYS C 1 49 ? 40.588 130.850 -0.368 1.00 36.12 27 LYS C O 1
ATOM 3788 N N . TYR C 1 50 ? 42.017 131.527 -1.974 1.00 33.58 28 TYR C N 1
ATOM 3789 C CA . TYR C 1 50 ? 41.665 130.434 -2.867 1.00 34.42 28 TYR C CA 1
ATOM 3790 C C . TYR C 1 50 ? 41.914 129.064 -2.229 1.00 33.13 28 TYR C C 1
ATOM 3791 O O . TYR C 1 50 ? 41.033 128.187 -2.267 1.00 32.32 28 TYR C O 1
ATOM 3800 N N . ILE C 1 51 ? 43.099 128.886 -1.640 1.00 31.91 29 ILE C N 1
ATOM 3801 C CA . ILE C 1 51 ? 43.472 127.629 -0.977 1.00 32.52 29 ILE C CA 1
ATOM 3802 C C . ILE C 1 51 ? 42.505 127.295 0.183 1.00 33.69 29 ILE C C 1
ATOM 3803 O O . ILE C 1 51 ? 42.091 126.146 0.345 1.00 33.80 29 ILE C O 1
ATOM 3808 N N . ALA C 1 52 ? 42.167 128.293 0.995 1.00 34.26 30 ALA C N 1
ATOM 3809 C CA . ALA C 1 52 ? 41.309 128.055 2.157 1.00 36.81 30 ALA C CA 1
ATOM 3810 C C . ALA C 1 52 ? 39.920 127.643 1.689 1.00 38.54 30 ALA C C 1
ATOM 3811 O O . ALA C 1 52 ? 39.318 126.726 2.245 1.00 41.20 30 ALA C O 1
ATOM 3813 N N . GLU C 1 53 ? 39.436 128.311 0.650 1.00 38.14 31 GLU C N 1
ATOM 3814 C CA . GLU C 1 53 ? 38.097 128.062 0.125 1.00 42.08 31 GLU C CA 1
ATOM 3815 C C . GLU C 1 53 ? 37.982 126.734 -0.601 1.00 41.19 31 GLU C C 1
ATOM 3816 O O . GLU C 1 53 ? 36.961 126.059 -0.480 1.00 39.08 31 GLU C O 1
ATOM 3822 N N . THR C 1 54 ? 39.025 126.369 -1.347 1.00 40.45 32 THR C N 1
ATOM 3823 C CA . THR C 1 54 ? 39.002 125.167 -2.180 1.00 40.52 32 THR C CA 1
ATOM 3824 C C . THR C 1 54 ? 39.364 123.890 -1.417 1.00 40.65 32 THR C C 1
ATOM 3825 O O . THR C 1 54 ? 38.824 122.840 -1.707 1.00 42.17 32 THR C O 1
ATOM 3829 N N . PHE C 1 55 ? 40.265 123.967 -0.446 1.00 38.78 33 PHE C N 1
ATOM 3830 C CA . PHE C 1 5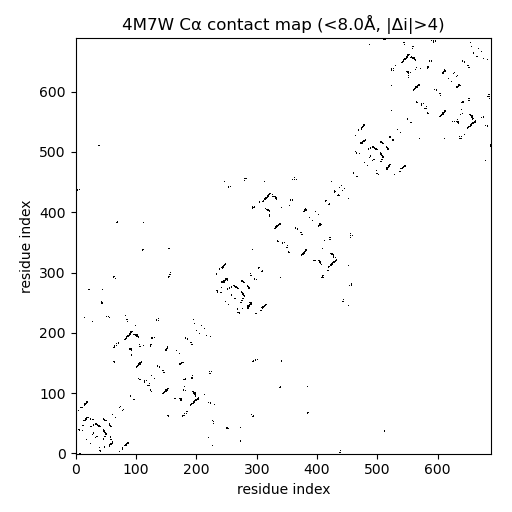5 ? 40.822 122.742 0.145 1.00 38.21 33 PHE C CA 1
ATOM 3831 C C . PHE C 1 55 ? 40.501 122.506 1.627 1.00 38.58 33 PHE C C 1
ATOM 3832 O O . PHE C 1 55 ? 40.725 121.405 2.151 1.00 37.27 33 PHE C O 1
ATOM 3840 N N . LEU C 1 56 ? 40.022 123.537 2.315 1.00 39.87 34 LEU C N 1
ATOM 3841 C CA . LEU C 1 56 ? 39.920 123.451 3.777 1.00 40.75 34 LEU C CA 1
ATOM 3842 C C . LEU C 1 56 ? 38.489 123.512 4.271 1.00 43.08 34 LEU C C 1
ATOM 3843 O O . LEU C 1 56 ? 37.641 124.169 3.662 1.00 46.16 34 LEU C O 1
ATOM 3848 N N . GLU C 1 57 ? 38.237 122.819 5.375 1.00 43.73 35 GLU C N 1
ATOM 3849 C CA . GLU C 1 57 ? 36.928 122.830 6.035 1.00 49.93 35 GLU C CA 1
ATOM 3850 C C . GLU C 1 57 ? 37.022 123.752 7.240 1.00 48.19 35 GLU C C 1
ATOM 3851 O O . GLU C 1 57 ? 38.108 123.921 7.801 1.00 46.59 35 GLU C O 1
ATOM 3857 N N . ASP C 1 58 ? 35.890 124.342 7.627 1.00 48.86 36 ASP C N 1
ATOM 3858 C CA . ASP C 1 58 ? 35.772 125.123 8.871 1.00 50.78 36 ASP C CA 1
ATOM 3859 C C . ASP C 1 58 ? 36.698 126.324 8.920 1.00 47.45 36 ASP C C 1
ATOM 3860 O O . ASP C 1 58 ? 37.447 126.503 9.876 1.00 47.43 36 ASP C O 1
ATOM 3865 N N . VAL C 1 59 ? 36.613 127.157 7.894 1.00 45.78 37 VAL C N 1
ATOM 3866 C CA . VAL C 1 59 ? 37.570 128.224 7.687 1.00 43.41 37 VAL C CA 1
ATOM 3867 C C . VAL C 1 59 ? 37.210 129.453 8.508 1.00 40.83 37 VAL C C 1
ATOM 3868 O O . VAL C 1 59 ? 36.074 129.913 8.497 1.00 40.51 37 VAL C O 1
ATOM 3872 N N . VAL C 1 60 ? 38.191 129.968 9.234 1.00 38.55 38 VAL C N 1
ATOM 3873 C CA . VAL C 1 60 ? 38.062 131.258 9.902 1.00 38.02 38 VAL C CA 1
ATOM 3874 C C . VAL C 1 60 ? 39.154 132.166 9.339 1.00 36.92 38 VAL C C 1
ATOM 3875 O O . VAL C 1 60 ? 40.284 131.738 9.168 1.00 36.02 38 VAL C O 1
ATOM 3879 N N . GLN C 1 61 ? 38.814 133.406 9.028 1.00 36.55 39 GLN C N 1
ATOM 3880 C CA . GLN C 1 61 ? 39.821 134.349 8.593 1.00 37.03 39 GLN C CA 1
ATOM 3881 C C . GLN C 1 61 ? 40.367 135.021 9.852 1.00 37.59 39 GLN C C 1
ATOM 3882 O O . GLN C 1 61 ? 39.617 135.659 10.576 1.00 39.14 39 GLN C O 1
ATOM 3888 N N . TYR C 1 62 ? 41.663 134.868 10.117 1.00 35.67 40 TYR C N 1
ATOM 3889 C CA . TYR C 1 62 ? 42.249 135.427 11.341 1.00 33.88 40 TYR C CA 1
ATOM 3890 C C . TYR C 1 62 ? 42.993 136.734 11.072 1.00 33.76 40 TYR C C 1
ATOM 3891 O O . TYR C 1 62 ? 43.285 137.480 12.013 1.00 34.40 40 TYR C O 1
ATOM 3900 N N . ASN C 1 63 ? 43.322 137.007 9.803 1.00 30.71 41 ASN C N 1
ATOM 3901 C CA . ASN C 1 63 ? 44.049 138.236 9.493 1.00 31.10 41 ASN C CA 1
ATOM 3902 C C . ASN C 1 63 ? 43.565 139.019 8.285 1.00 30.85 41 ASN C C 1
ATOM 3903 O O . ASN C 1 63 ? 43.292 138.443 7.229 1.00 29.94 41 ASN C O 1
ATOM 3908 N N . ASN C 1 64 ? 43.535 140.337 8.459 1.00 31.86 42 ASN C N 1
ATOM 3909 C CA . ASN C 1 64 ? 43.199 141.297 7.416 1.00 34.84 42 ASN C CA 1
ATOM 3910 C C . ASN C 1 64 ? 44.157 142.509 7.371 1.00 32.29 42 ASN C C 1
ATOM 3911 O O . ASN C 1 64 ? 44.004 143.383 6.513 1.00 33.38 42 ASN C O 1
ATOM 3916 N N . VAL C 1 65 ? 45.124 142.572 8.289 1.00 29.25 43 VAL C N 1
ATOM 3917 C CA . VAL C 1 65 ? 46.046 143.725 8.354 1.00 29.65 43 VAL C CA 1
ATOM 3918 C C . VAL C 1 65 ? 46.836 143.860 7.061 1.00 29.29 43 VAL C C 1
ATOM 3919 O O . VAL C 1 65 ? 47.386 142.877 6.588 1.00 27.94 43 VAL C O 1
ATOM 3923 N N . ARG C 1 66 ? 46.866 145.072 6.494 1.00 31.06 44 ARG C N 1
ATOM 3924 C CA . ARG C 1 66 ? 47.514 145.347 5.194 1.00 32.81 44 ARG C CA 1
ATOM 3925 C C . ARG C 1 66 ? 46.973 144.465 4.054 1.00 33.01 44 ARG C C 1
ATOM 3926 O O . ARG C 1 66 ? 47.635 144.276 3.017 1.00 33.48 44 ARG C O 1
ATOM 3934 N N . GLY C 1 67 ? 45.762 143.940 4.256 1.00 33.34 45 GLY C N 1
ATOM 3935 C CA . GLY C 1 67 ? 45.126 143.023 3.309 1.00 33.44 45 GLY C CA 1
ATOM 3936 C C . GLY C 1 67 ? 45.791 141.661 3.220 1.00 32.23 45 GLY C C 1
ATOM 3937 O O . GLY C 1 67 ? 45.533 140.895 2.297 1.00 32.81 45 GLY C O 1
ATOM 3946 N N . LEU C 1 69 ? 45.736 138.528 3.866 1.00 31.96 47 LEU C N 1
ATOM 3947 C CA . LEU C 1 69 ? 44.764 137.527 4.311 1.00 30.41 47 LEU C CA 1
ATOM 3948 C C . LEU C 1 69 ? 45.382 136.259 4.895 1.00 29.73 47 LEU C C 1
ATOM 3949 O O . LEU C 1 69 ? 46.283 135.649 4.315 1.00 29.10 47 LEU C O 1
ATOM 3954 N N . GLY C 1 70 ? 44.885 135.859 6.058 1.00 30.52 48 GLY C N 1
ATOM 3955 C CA . GLY C 1 70 ? 45.332 134.623 6.698 1.00 29.86 48 GLY C CA 1
ATOM 3956 C C . GLY C 1 70 ? 44.098 133.873 7.141 1.00 29.71 48 GLY C C 1
ATOM 3957 O O . GLY C 1 70 ? 43.159 134.495 7.609 1.00 31.30 48 GLY C O 1
ATOM 3958 N N . PHE C 1 71 ? 44.108 132.549 6.978 1.00 28.52 49 PHE C N 1
ATOM 3959 C CA . PHE C 1 71 ? 42.954 131.706 7.287 1.00 31.13 49 PHE C CA 1
ATOM 3960 C C . PHE C 1 71 ? 43.404 130.478 8.081 1.00 30.91 49 PHE C C 1
ATOM 3961 O O . PHE C 1 71 ? 44.528 130.022 7.934 1.00 30.11 49 PHE C O 1
ATOM 3969 N N . THR C 1 72 ? 42.511 129.941 8.898 1.00 31.13 50 THR C N 1
ATOM 3970 C CA . THR C 1 72 ? 42.755 128.671 9.561 1.00 33.66 50 THR C CA 1
ATOM 3971 C C . THR C 1 72 ? 41.534 127.775 9.334 1.00 35.47 50 THR C C 1
ATOM 3972 O O . THR C 1 72 ? 40.405 128.236 9.422 1.00 37.09 50 THR C O 1
ATOM 3976 N N . GLY C 1 73 ? 41.777 126.514 8.997 1.00 35.52 51 GLY C N 1
ATOM 3977 C CA . GLY C 1 73 ? 40.704 125.539 8.809 1.00 36.34 51 GLY C CA 1
ATOM 3978 C C . GLY C 1 73 ? 41.256 124.170 9.103 1.00 36.27 51 GLY C C 1
ATOM 3979 O O . GLY C 1 73 ? 42.233 124.038 9.839 1.00 37.09 51 GLY C O 1
ATOM 3980 N N . THR C 1 74 ? 40.644 123.140 8.531 1.00 36.34 52 THR C N 1
ATOM 3981 C CA . THR C 1 74 ? 41.165 121.790 8.702 1.00 36.56 52 THR C CA 1
ATOM 3982 C C . THR C 1 74 ? 41.306 121.069 7.357 1.00 35.51 52 THR C C 1
ATOM 3983 O O . THR C 1 74 ? 40.512 121.285 6.447 1.00 36.08 52 THR C O 1
ATOM 3987 N N . TYR C 1 75 ? 42.317 120.214 7.250 1.00 36.07 53 TYR C N 1
ATOM 3988 C CA . TYR C 1 75 ? 42.470 119.340 6.099 1.00 37.86 53 TYR C CA 1
ATOM 3989 C C . TYR C 1 75 ? 42.526 117.908 6.604 1.00 40.00 53 TYR C C 1
ATOM 3990 O O . TYR C 1 75 ? 43.501 117.490 7.248 1.00 40.14 53 TYR C O 1
ATOM 3999 N N . LYS C 1 76 ? 41.457 117.165 6.321 1.00 41.78 54 LYS C N 1
ATOM 4000 C CA . LYS C 1 76 ? 41.327 115.784 6.773 1.00 41.51 54 LYS C CA 1
ATOM 4001 C C . LYS C 1 76 ? 41.574 115.666 8.285 1.00 42.05 54 LYS C C 1
ATOM 4002 O O . LYS C 1 76 ? 42.336 114.811 8.749 1.00 41.00 54 LYS C O 1
ATOM 4008 N N . GLY C 1 77 ? 40.924 116.547 9.041 1.00 44.90 55 GLY C N 1
ATOM 4009 C CA . GLY C 1 77 ? 41.058 116.568 10.497 1.00 48.63 55 GLY C CA 1
ATOM 4010 C C . GLY C 1 77 ? 42.214 117.396 11.031 1.00 51.92 55 GLY C C 1
ATOM 4011 O O . GLY C 1 77 ? 42.094 117.980 12.109 1.00 55.15 55 GLY C O 1
ATOM 4012 N N . LYS C 1 78 ? 43.328 117.434 10.295 1.00 48.13 56 LYS C N 1
ATOM 4013 C CA . LYS C 1 78 ? 44.506 118.225 10.667 1.00 47.09 56 LYS C CA 1
ATOM 4014 C C . LYS C 1 78 ? 44.208 119.726 10.602 1.00 43.94 56 LYS C C 1
ATOM 4015 O O . LYS C 1 78 ? 43.738 120.251 9.587 1.00 41.68 56 LYS C O 1
ATOM 4021 N N . LYS C 1 79 ? 44.482 120.402 11.711 1.00 42.00 57 LYS C N 1
ATOM 4022 C CA . LYS C 1 79 ? 44.420 121.848 11.784 1.00 40.01 57 LYS C CA 1
ATOM 4023 C C . LYS C 1 79 ? 45.555 122.392 10.911 1.00 36.14 57 LYS C C 1
ATOM 4024 O O . LYS C 1 79 ? 46.690 121.932 11.031 1.00 33.36 57 LYS C O 1
ATOM 4030 N N . VAL C 1 80 ? 45.237 123.331 10.015 1.00 34.74 58 VAL C N 1
ATOM 4031 C CA . VAL C 1 80 ? 46.229 123.905 9.081 1.00 32.53 58 VAL C CA 1
ATOM 4032 C C . VAL C 1 80 ? 45.855 125.352 8.750 1.00 30.72 58 VAL C C 1
ATOM 4033 O O . VAL C 1 80 ? 44.677 125.693 8.673 1.00 30.53 58 VAL C O 1
ATOM 4037 N N . SER C 1 81 ? 46.861 126.211 8.604 1.00 29.00 59 SER C N 1
ATOM 4038 C CA . SER C 1 81 ? 46.623 127.601 8.240 1.00 27.48 59 SER C CA 1
ATOM 4039 C C . SER C 1 81 ? 47.211 127.925 6.851 1.00 25.80 59 SER C C 1
ATOM 4040 O O . SER C 1 81 ? 48.019 127.165 6.326 1.00 24.89 59 SER C O 1
ATOM 4043 N N . VAL C 1 82 ? 46.762 129.050 6.287 1.00 25.36 60 VAL C N 1
ATOM 4044 C CA A VAL C 1 82 ? 47.240 129.554 5.001 0.50 25.61 60 VAL C CA 1
ATOM 4045 C CA B VAL C 1 82 ? 47.264 129.549 5.025 0.50 25.12 60 VAL C CA 1
ATOM 4046 C C . VAL C 1 82 ? 47.253 131.070 5.026 1.00 25.44 60 VAL C C 1
ATOM 4047 O O . VAL C 1 82 ? 46.243 131.707 5.358 1.00 25.31 60 VAL C O 1
ATOM 4054 N N . GLN C 1 83 ? 48.387 131.654 4.652 1.00 25.46 61 GLN C N 1
ATOM 4055 C CA . GLN C 1 83 ? 48.480 133.091 4.677 1.00 27.31 61 GLN C CA 1
ATOM 4056 C C . GLN C 1 83 ? 49.421 133.669 3.624 1.00 25.87 61 GLN C C 1
ATOM 4057 O O . GLN C 1 83 ? 50.496 133.126 3.391 1.00 26.06 61 GLN C O 1
ATOM 4063 N N . GLY C 1 84 ? 49.017 134.786 3.017 1.00 26.49 62 GLY C N 1
ATOM 4064 C CA . GLY C 1 84 ? 49.893 135.542 2.133 1.00 27.18 62 GLY C CA 1
ATOM 4065 C C . GLY C 1 84 ? 51.154 136.040 2.837 1.00 28.04 62 GLY C C 1
ATOM 4066 O O . GLY C 1 84 ? 51.118 136.343 4.043 1.00 28.68 62 GLY C O 1
ATOM 4067 N N . THR C 1 85 ? 52.260 136.138 2.095 1.00 28.15 63 THR C N 1
ATOM 4068 C CA . THR C 1 85 ? 53.515 136.678 2.660 1.00 27.86 63 THR C CA 1
ATOM 4069 C C . THR C 1 85 ? 53.957 137.989 2.036 1.00 29.31 63 THR C C 1
ATOM 4070 O O . THR C 1 85 ? 54.857 138.633 2.568 1.00 31.23 63 THR C O 1
ATOM 4074 N N . GLY C 1 86 ? 53.368 138.349 0.896 1.00 29.33 64 GLY C N 1
ATOM 4075 C CA . GLY C 1 86 ? 53.900 139.420 0.058 1.00 29.66 64 GLY C CA 1
ATOM 4076 C C . GLY C 1 86 ? 55.126 138.935 -0.709 1.00 29.18 64 GLY C C 1
ATOM 4077 O O . GLY C 1 86 ? 55.551 137.774 -0.572 1.00 27.66 64 GLY C O 1
ATOM 4086 N N . GLY C 1 88 ? 59.152 139.185 -1.840 1.00 27.20 66 GLY C N 1
ATOM 4087 C CA . GLY C 1 88 ? 60.468 139.627 -1.420 1.00 26.01 66 GLY C CA 1
ATOM 4088 C C . GLY C 1 88 ? 60.860 139.123 -0.043 1.00 24.62 66 GLY C C 1
ATOM 4089 O O . GLY C 1 88 ? 60.024 138.898 0.810 1.00 24.49 66 GLY C O 1
ATOM 4090 N N . VAL C 1 89 ? 62.169 138.954 0.133 1.00 24.09 67 VAL C N 1
ATOM 4091 C CA . VAL C 1 89 ? 62.825 138.639 1.397 1.00 23.65 67 VAL C CA 1
ATOM 4092 C C . VAL C 1 89 ? 62.334 139.457 2.603 1.00 24.82 67 VAL C C 1
ATOM 4093 O O . VAL C 1 89 ? 62.018 138.865 3.653 1.00 23.98 67 VAL C O 1
ATOM 4097 N N . PRO C 1 90 ? 62.260 140.816 2.474 1.00 24.87 68 PRO C N 1
ATOM 4098 C CA . PRO C 1 90 ? 61.877 141.545 3.685 1.00 25.17 68 PRO C CA 1
ATOM 4099 C C . PRO C 1 90 ? 60.433 141.280 4.104 1.00 25.20 68 PRO C C 1
ATOM 4100 O O . PRO C 1 90 ? 60.142 141.210 5.290 1.00 25.85 68 PRO C O 1
ATOM 4104 N N . SER C 1 91 ? 59.541 141.107 3.140 1.00 25.01 69 SER C N 1
ATOM 4105 C CA . SER C 1 91 ? 58.135 140.879 3.459 1.00 25.57 69 SER C CA 1
ATOM 4106 C C . SER C 1 91 ? 57.946 139.545 4.191 1.00 25.07 69 SER C C 1
ATOM 4107 O O . SER C 1 91 ? 57.421 139.527 5.315 1.00 26.06 69 SER C O 1
ATOM 4110 N N . ILE C 1 92 ? 58.393 138.447 3.579 1.00 24.07 70 ILE C N 1
ATOM 4111 C CA . ILE C 1 92 ? 58.296 137.133 4.226 1.00 24.33 70 ILE C CA 1
ATOM 4112 C C . ILE C 1 92 ? 59.120 137.082 5.519 1.00 24.57 70 ILE C C 1
ATOM 4113 O O . ILE C 1 92 ? 58.814 136.306 6.429 1.00 24.47 70 ILE C O 1
ATOM 4118 N N . GLY C 1 93 ? 60.183 137.882 5.588 1.00 24.26 71 GLY C N 1
ATOM 4119 C CA . GLY C 1 93 ? 60.953 137.972 6.815 1.00 24.53 71 GLY C CA 1
ATOM 4120 C C . GLY C 1 93 ? 60.102 138.417 7.996 1.00 25.51 71 GLY C C 1
ATOM 4121 O O . GLY C 1 93 ? 60.230 137.892 9.092 1.00 26.94 71 GLY C O 1
ATOM 4122 N N . ILE C 1 94 ? 59.242 139.405 7.768 1.00 25.44 72 ILE C N 1
ATOM 4123 C CA . ILE C 1 94 ? 58.348 139.902 8.794 1.00 25.04 72 ILE C CA 1
ATOM 4124 C C . ILE C 1 94 ? 57.329 138.825 9.189 1.00 26.44 72 ILE C C 1
ATOM 4125 O O . ILE C 1 94 ? 57.173 138.513 10.394 1.00 26.19 72 ILE C O 1
ATOM 4130 N N . TYR C 1 95 ? 56.652 138.251 8.195 1.00 25.79 73 TYR C N 1
ATOM 4131 C CA . TYR C 1 95 ? 55.556 137.306 8.491 1.00 26.15 73 TYR C CA 1
ATOM 4132 C C . TYR C 1 95 ? 56.041 136.019 9.150 1.00 25.07 73 TYR C C 1
ATOM 4133 O O . TYR C 1 95 ? 55.436 135.557 10.123 1.00 24.83 73 TYR C O 1
ATOM 4142 N N . SER C 1 96 ? 57.138 135.461 8.645 1.00 24.34 74 SER C N 1
ATOM 4143 C CA . SER C 1 96 ? 57.640 134.193 9.154 1.00 25.44 74 SER C CA 1
ATOM 4144 C C . SER C 1 96 ? 58.139 134.368 10.579 1.00 26.00 74 SER C C 1
ATOM 4145 O O . SER C 1 96 ? 57.842 133.541 11.440 1.00 26.64 74 SER C O 1
ATOM 4148 N N . HIS C 1 97 ? 58.842 135.464 10.839 1.00 26.08 75 HIS C N 1
ATOM 4149 C CA . HIS C 1 97 ? 59.247 135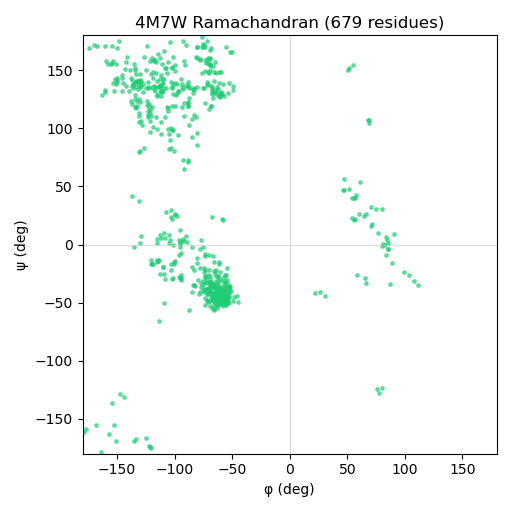.775 12.213 1.00 28.25 75 HIS C CA 1
ATOM 4150 C C . HIS C 1 97 ? 58.071 135.901 13.204 1.00 28.27 75 HIS C C 1
ATOM 4151 O O . HIS C 1 97 ? 58.128 135.368 14.313 1.00 29.01 75 HIS C O 1
ATOM 4158 N N . GLU C 1 98 ? 57.019 136.623 12.823 1.00 28.65 76 GLU C N 1
ATOM 4159 C CA . GLU C 1 98 ? 55.859 136.804 13.702 1.00 28.65 76 GLU C CA 1
ATOM 4160 C C . GLU C 1 98 ? 55.083 135.509 13.904 1.00 28.33 76 GLU C C 1
ATOM 4161 O O . GLU C 1 98 ? 54.686 135.168 15.028 1.00 29.04 76 GLU C O 1
ATOM 4167 N N . LEU C 1 99 ? 54.895 134.766 12.824 1.00 27.07 77 LEU C N 1
ATOM 4168 C CA . LEU C 1 99 ? 54.185 133.474 12.881 1.00 26.52 77 LEU C CA 1
ATOM 4169 C C . LEU C 1 99 ? 54.849 132.498 13.851 1.00 25.70 77 LEU C C 1
ATOM 4170 O O . LEU C 1 99 ? 54.175 131.869 14.681 1.00 25.97 77 LEU C O 1
ATOM 4175 N N . ILE C 1 100 ? 56.179 132.405 13.764 1.00 24.78 78 ILE C N 1
ATOM 4176 C CA . ILE C 1 100 ? 56.938 131.494 14.589 1.00 25.57 78 ILE C CA 1
ATOM 4177 C C . ILE C 1 100 ? 56.972 131.967 16.046 1.00 27.66 78 ILE C C 1
ATOM 4178 O O . ILE C 1 100 ? 56.655 131.193 16.952 1.00 28.88 78 ILE C O 1
ATOM 4183 N N . THR C 1 101 ? 57.312 133.241 16.260 1.00 28.12 79 THR C N 1
ATOM 4184 C CA . THR C 1 101 ? 57.587 133.739 17.617 1.00 29.93 79 THR C CA 1
ATOM 4185 C C . THR C 1 101 ? 56.338 134.122 18.402 1.00 32.91 79 THR C C 1
ATOM 4186 O O . THR C 1 101 ? 56.306 133.960 19.635 1.00 34.89 79 THR C O 1
ATOM 4190 N N . GLU C 1 102 ? 55.326 134.651 17.717 1.00 32.84 80 GLU C N 1
ATOM 4191 C CA . GLU C 1 102 ? 54.120 135.110 18.414 1.00 36.72 80 GLU C CA 1
ATOM 4192 C C . GLU C 1 102 ? 52.977 134.123 18.313 1.00 34.55 80 GLU C C 1
ATOM 4193 O O . GLU C 1 102 ? 52.139 134.078 19.190 1.00 34.53 80 GLU C O 1
ATOM 4199 N N . PHE C 1 103 ? 52.929 133.350 17.236 1.00 31.92 81 PHE C N 1
ATOM 4200 C CA . PHE C 1 103 ? 51.800 132.436 17.031 1.00 31.83 81 PHE C CA 1
ATOM 4201 C C . PHE C 1 103 ? 52.155 130.957 17.114 1.00 30.63 81 PHE C C 1
ATOM 4202 O O . PHE C 1 103 ? 51.324 130.127 16.811 1.00 32.15 81 PHE C O 1
ATOM 4210 N N . GLY C 1 104 ? 53.384 130.641 17.517 1.00 28.99 82 GLY C N 1
ATOM 4211 C CA . GLY C 1 104 ? 53.840 129.249 17.670 1.00 29.21 82 GLY C CA 1
ATOM 4212 C C . GLY C 1 104 ? 53.841 128.322 16.468 1.00 29.68 82 GLY C C 1
ATOM 4213 O O . GLY C 1 104 ? 53.766 127.106 16.623 1.00 30.20 82 GLY C O 1
ATOM 4214 N N . VAL C 1 105 ? 53.956 128.872 15.261 1.00 28.38 83 VAL C N 1
ATOM 4215 C CA . VAL C 1 105 ? 54.037 128.033 14.079 1.00 27.57 83 VAL C CA 1
ATOM 4216 C C . VAL C 1 105 ? 55.320 127.194 14.093 1.00 27.79 83 VAL C C 1
ATOM 4217 O O . VAL C 1 105 ? 56.383 127.718 14.369 1.00 28.52 83 VAL C O 1
ATOM 4221 N N . LYS C 1 106 ? 55.203 125.897 13.810 1.00 28.20 84 LYS C N 1
ATOM 4222 C CA . LYS C 1 106 ? 56.336 124.976 13.817 1.00 30.29 84 LYS C CA 1
ATOM 4223 C C . LYS C 1 106 ? 56.735 124.501 12.430 1.00 30.01 84 LYS C C 1
ATOM 4224 O O . LYS C 1 106 ? 57.875 124.095 12.238 1.00 29.89 84 LYS C O 1
ATOM 4230 N N . ASN C 1 107 ? 55.788 124.507 11.487 1.00 28.75 85 ASN C N 1
ATOM 4231 C CA . ASN C 1 107 ? 56.032 123.993 10.139 1.00 27.17 85 ASN C CA 1
ATOM 4232 C C . ASN C 1 107 ? 55.533 124.968 9.075 1.00 25.13 85 ASN C C 1
ATOM 4233 O O . ASN C 1 107 ? 54.347 125.294 9.027 1.00 24.36 85 ASN C O 1
ATOM 4238 N N . LEU C 1 108 ? 56.447 125.442 8.233 1.00 24.87 86 LEU C N 1
ATOM 4239 C CA . LEU C 1 108 ? 56.121 126.466 7.231 1.00 23.36 86 LEU C CA 1
ATOM 4240 C C . LEU C 1 108 ? 56.388 125.938 5.817 1.00 23.69 86 LEU C C 1
ATOM 4241 O O . LEU C 1 108 ? 57.513 125.572 5.476 1.00 22.52 86 LEU C O 1
ATOM 4246 N N . ILE C 1 109 ? 55.339 125.868 5.002 1.00 23.36 87 ILE C N 1
ATOM 4247 C CA . ILE C 1 109 ? 55.478 125.356 3.647 1.00 22.71 87 ILE C CA 1
ATOM 4248 C C . ILE C 1 109 ? 55.088 126.478 2.695 1.00 23.32 87 ILE C C 1
ATOM 4249 O O . ILE C 1 109 ? 53.908 126.762 2.480 1.00 22.81 87 ILE C O 1
ATOM 4254 N N . ARG C 1 110 ? 56.091 127.138 2.133 1.00 24.24 88 ARG C N 1
ATOM 4255 C CA . ARG C 1 110 ? 55.831 128.101 1.076 1.00 24.57 88 ARG C CA 1
ATOM 4256 C C . ARG C 1 110 ? 55.318 127.362 -0.172 1.00 25.21 88 ARG C C 1
ATOM 4257 O O . ARG C 1 110 ? 55.856 126.311 -0.563 1.00 26.25 88 ARG C O 1
ATOM 4265 N N . VAL C 1 111 ? 54.276 127.913 -0.788 1.00 24.62 89 VAL C N 1
ATOM 4266 C CA . VAL C 1 111 ? 53.764 127.388 -2.060 1.00 25.57 89 VAL C CA 1
ATOM 4267 C C . VAL C 1 111 ? 53.674 128.537 -3.036 1.00 27.85 89 VAL C C 1
ATOM 4268 O O . VAL C 1 111 ? 52.755 129.360 -2.958 1.00 27.42 89 VAL C O 1
ATOM 4272 N N . GLY C 1 112 ? 54.640 128.607 -3.950 1.00 28.11 90 GLY C N 1
ATOM 4273 C CA . GLY C 1 112 ? 54.766 129.780 -4.805 1.00 28.71 90 GLY C CA 1
ATOM 4274 C C . GLY C 1 112 ? 54.970 129.465 -6.270 1.00 30.80 90 GLY C C 1
ATOM 4275 O O . GLY C 1 112 ? 54.789 128.331 -6.717 1.00 30.20 90 GLY C O 1
ATOM 4276 N N . THR C 1 113 ? 55.343 130.497 -7.010 1.00 33.07 91 THR C N 1
ATOM 4277 C CA . THR C 1 113 ? 55.586 130.401 -8.447 1.00 35.51 91 THR C CA 1
ATOM 4278 C C . THR C 1 113 ? 57.049 130.743 -8.681 1.00 33.86 91 THR C C 1
ATOM 4279 O O . THR C 1 113 ? 57.658 131.412 -7.862 1.00 34.70 91 THR C O 1
ATOM 4283 N N . ALA C 1 114 ? 57.602 130.296 -9.808 1.00 33.58 92 ALA C N 1
ATOM 4284 C CA . ALA C 1 114 ? 59.006 130.516 -10.117 1.00 30.94 92 ALA C CA 1
ATOM 4285 C C . ALA C 1 114 ? 59.193 130.568 -11.627 1.00 32.22 92 ALA C C 1
ATOM 4286 O O . ALA C 1 114 ? 58.400 129.988 -12.355 1.00 32.76 92 ALA C O 1
ATOM 4288 N N . GLY C 1 115 ? 60.250 131.236 -12.096 1.00 34.01 93 GLY C N 1
ATOM 4289 C CA . GLY C 1 115 ? 60.622 131.143 -13.528 1.00 34.85 93 GLY C CA 1
ATOM 4290 C C . GLY C 1 115 ? 61.726 130.124 -13.754 1.00 33.35 93 GLY C C 1
ATOM 4291 O O . GLY C 1 115 ? 62.724 130.160 -13.050 1.00 32.02 93 GLY C O 1
ATOM 4292 N N . SER C 1 116 ? 61.557 129.218 -14.718 1.00 33.47 94 SER C N 1
ATOM 4293 C CA . SER C 1 116 ? 62.579 128.190 -14.964 1.00 33.77 94 SER C CA 1
ATOM 4294 C C . SER C 1 116 ? 63.869 128.693 -15.613 1.00 33.56 94 SER C C 1
ATOM 4295 O O . SER C 1 116 ? 63.855 129.495 -16.553 1.00 35.71 94 SER C O 1
ATOM 4298 N N . TYR C 1 117 ? 64.987 128.193 -15.095 1.00 29.82 95 TYR C N 1
ATOM 4299 C CA . TYR C 1 117 ? 66.306 128.503 -15.636 1.00 30.04 95 TYR C CA 1
ATOM 4300 C C . TYR C 1 117 ? 66.876 127.355 -16.451 1.00 29.37 95 TYR C C 1
ATOM 4301 O O . TYR C 1 117 ? 68.016 127.440 -16.890 1.00 29.27 95 TYR C O 1
ATOM 4310 N N . GLN C 1 118 ? 66.102 126.281 -16.629 1.00 31.52 96 GLN C N 1
ATOM 4311 C CA . GLN C 1 118 ? 66.618 125.014 -17.175 1.00 33.16 96 GLN C CA 1
ATOM 4312 C C . GLN C 1 118 ? 65.641 124.414 -18.182 1.00 36.35 96 GLN C C 1
ATOM 4313 O O . GLN C 1 118 ? 64.442 124.503 -18.002 1.00 34.34 96 GLN C O 1
ATOM 4319 N N . GLU C 1 119 ? 66.155 123.800 -19.242 1.00 40.90 97 GLU C N 1
ATOM 4320 C CA . GLU C 1 119 ? 65.267 123.284 -20.286 1.00 47.58 97 GLU C CA 1
ATOM 4321 C C . GLU C 1 119 ? 64.437 122.086 -19.824 1.00 50.24 97 GLU C C 1
ATOM 4322 O O . GLU C 1 119 ? 63.286 121.932 -20.247 1.00 52.65 97 GLU C O 1
ATOM 4328 N N . ASP C 1 120 ? 64.994 121.269 -18.927 1.00 50.64 98 ASP C N 1
ATOM 4329 C CA . ASP C 1 120 ? 64.252 120.127 -18.377 1.00 53.94 98 ASP C CA 1
ATOM 4330 C C . ASP C 1 120 ? 63.370 120.473 -17.183 1.00 51.45 98 ASP C C 1
ATOM 4331 O O . ASP C 1 120 ? 62.672 119.612 -16.662 1.00 52.52 98 ASP C O 1
ATOM 4336 N N . VAL C 1 121 ? 63.409 121.733 -16.757 1.00 49.32 99 VAL C N 1
ATOM 4337 C CA . VAL C 1 121 ? 62.484 122.244 -15.752 1.00 44.67 99 VAL C CA 1
ATOM 4338 C C . VAL C 1 121 ? 61.352 122.952 -16.507 1.00 45.39 99 VAL C C 1
ATOM 4339 O O . VAL C 1 121 ? 61.455 124.121 -16.868 1.00 43.47 99 VAL C O 1
ATOM 4343 N N . LYS C 1 122 ? 60.272 122.216 -16.762 1.00 48.32 100 LYS C N 1
ATOM 4344 C CA . LYS C 1 122 ? 59.218 122.676 -17.672 1.00 52.18 100 LYS C CA 1
ATOM 4345 C C . LYS C 1 122 ? 58.117 123.426 -16.943 1.00 55.02 100 LYS C C 1
ATOM 4346 O O . LYS C 1 122 ? 57.939 123.260 -15.729 1.00 53.74 100 LYS C O 1
ATOM 4352 N N . VAL C 1 123 ? 57.384 124.260 -17.680 1.00 56.84 101 VAL C N 1
ATOM 4353 C CA . VAL C 1 123 ? 56.122 124.799 -17.182 1.00 58.87 101 VAL C CA 1
ATOM 4354 C C . VAL C 1 123 ? 55.236 123.570 -16.980 1.00 60.98 101 VAL C C 1
ATOM 4355 O O . VAL C 1 123 ? 55.207 122.694 -17.837 1.00 64.10 101 VAL C O 1
ATOM 4359 N N . ARG C 1 124 ? 54.561 123.487 -15.837 1.00 64.91 102 ARG C N 1
ATOM 4360 C CA . ARG C 1 124 ? 53.859 122.261 -15.390 1.00 68.62 102 ARG C CA 1
ATOM 4361 C C . ARG C 1 124 ? 54.542 121.642 -14.176 1.00 62.42 102 ARG C C 1
ATOM 4362 O O . ARG C 1 124 ? 53.876 121.070 -13.312 1.00 60.89 102 ARG C O 1
ATOM 4370 N N . ASP C 1 125 ? 55.872 121.736 -14.136 1.00 55.64 103 ASP C N 1
ATOM 4371 C CA . ASP C 1 125 ? 56.670 121.045 -13.129 1.00 49.94 103 ASP C CA 1
ATOM 4372 C C . ASP C 1 125 ? 56.499 121.644 -11.736 1.00 40.96 103 ASP C C 1
ATOM 4373 O O . ASP C 1 125 ? 56.281 122.848 -11.577 1.00 38.99 103 ASP C O 1
ATOM 4378 N N . VAL C 1 126 ? 56.586 120.780 -10.740 1.00 36.69 104 VAL C N 1
ATOM 4379 C CA . VAL C 1 126 ? 56.683 121.223 -9.353 1.00 33.82 104 VAL C CA 1
ATOM 4380 C C . VAL C 1 126 ? 58.145 121.081 -8.940 1.00 31.78 104 VAL C C 1
ATOM 4381 O O . VAL C 1 126 ? 58.778 120.064 -9.234 1.00 33.17 104 VAL C O 1
ATOM 4385 N N . VAL C 1 127 ? 58.686 122.110 -8.281 1.00 29.49 105 VAL C N 1
ATOM 4386 C CA . VAL C 1 127 ? 60.088 122.099 -7.862 1.00 27.52 105 VAL C CA 1
ATOM 4387 C C . VAL C 1 127 ? 60.125 122.143 -6.343 1.00 26.93 105 VAL C C 1
ATOM 4388 O O . VAL C 1 127 ? 59.390 122.925 -5.730 1.00 27.08 105 VAL C O 1
ATOM 4392 N N . ILE C 1 128 ? 60.922 121.259 -5.756 1.00 25.54 106 ILE C N 1
ATOM 4393 C CA . ILE C 1 128 ? 61.167 121.266 -4.314 1.00 26.02 106 ILE C CA 1
ATOM 4394 C C . ILE C 1 128 ? 62.507 121.956 -4.119 1.00 23.83 106 ILE C C 1
ATOM 4395 O O . ILE C 1 128 ? 63.518 121.483 -4.620 1.00 25.41 106 ILE C O 1
ATOM 4400 N N . ALA C 1 129 ? 62.512 123.062 -3.389 1.00 22.48 107 ALA C N 1
ATOM 4401 C CA . ALA C 1 129 ? 63.736 123.797 -3.110 1.00 22.09 107 ALA C CA 1
ATOM 4402 C C . ALA C 1 129 ? 64.514 123.150 -1.973 1.00 23.36 107 ALA C C 1
ATOM 4403 O O . ALA C 1 129 ? 64.139 123.297 -0.818 1.00 24.06 107 ALA C O 1
ATOM 4413 N N . SER C 1 131 ? 67.473 124.104 -1.292 1.00 23.62 109 SER C N 1
ATOM 4414 C CA . SER C 1 131 ? 68.333 125.209 -0.832 1.00 23.33 109 SER C CA 1
ATOM 4415 C C . SER C 1 131 ? 68.033 126.429 -1.667 1.00 24.41 109 SER C C 1
ATOM 4416 O O . SER C 1 131 ? 67.417 126.315 -2.710 1.00 23.33 109 SER C O 1
ATOM 4419 N N . ALA C 1 132 ? 68.487 127.595 -1.229 1.00 26.48 110 ALA C N 1
ATOM 4420 C CA . ALA C 1 132 ? 68.261 128.806 -2.014 1.00 25.85 110 ALA C CA 1
ATOM 4421 C C . ALA C 1 132 ? 69.540 129.605 -2.084 1.00 26.11 110 ALA C C 1
ATOM 4422 O O . ALA C 1 132 ? 70.137 129.901 -1.059 1.00 25.71 110 ALA C O 1
ATOM 4424 N N . SER C 1 133 ? 69.966 129.914 -3.306 1.00 24.38 111 SER C N 1
ATOM 4425 C CA . SER C 1 133 ? 71.008 130.879 -3.533 1.00 23.04 111 SER C CA 1
ATOM 4426 C C . SER C 1 133 ? 70.273 132.206 -3.446 1.00 23.83 111 SER C C 1
ATOM 4427 O O . SER C 1 133 ? 69.041 132.228 -3.548 1.00 23.36 111 SER C O 1
ATOM 4430 N N . THR C 1 134 ? 70.986 133.309 -3.229 1.00 23.77 112 THR C N 1
ATOM 4431 C CA . THR C 1 134 ? 70.316 134.621 -3.143 1.00 24.01 112 THR C CA 1
ATOM 4432 C C . THR C 1 134 ? 71.255 135.784 -3.510 1.00 24.63 112 THR C C 1
ATOM 4433 O O . THR C 1 134 ? 72.481 135.662 -3.418 1.00 24.42 112 THR C O 1
ATOM 4437 N N . ASP C 1 135 ? 70.671 136.906 -3.935 1.00 25.26 113 ASP C N 1
ATOM 4438 C CA . ASP C 1 135 ? 71.427 138.151 -4.028 1.00 25.97 113 ASP C CA 1
ATOM 4439 C C . ASP C 1 135 ? 70.993 139.147 -2.974 1.00 26.19 113 ASP C C 1
ATOM 4440 O O . ASP C 1 135 ? 71.413 140.317 -2.974 1.00 26.80 113 ASP C O 1
ATOM 4445 N N . SER C 1 136 ? 70.181 138.673 -2.040 1.00 25.75 114 SER C N 1
ATOM 4446 C CA . SER C 1 136 ? 69.856 139.457 -0.863 1.00 26.67 114 SER C CA 1
ATOM 4447 C C . SER C 1 136 ? 71.115 139.544 -0.014 1.00 27.66 114 SER C C 1
ATOM 4448 O O . SER C 1 136 ? 71.956 138.653 -0.084 1.00 29.40 114 SER C O 1
ATOM 4451 N N . ALA C 1 137 ? 71.211 140.601 0.793 1.00 27.63 115 ALA C N 1
ATOM 4452 C CA . ALA C 1 137 ? 72.341 140.804 1.700 1.00 27.50 115 ALA C CA 1
ATOM 4453 C C . ALA C 1 137 ? 72.097 140.300 3.125 1.00 27.19 115 ALA C C 1
ATOM 4454 O O . ALA C 1 137 ? 72.982 140.433 3.975 1.00 27.92 115 ALA C O 1
ATOM 4456 N N . ILE C 1 138 ? 70.918 139.731 3.398 1.00 24.93 116 ILE C N 1
ATOM 4457 C CA . ILE C 1 138 ? 70.563 139.408 4.790 1.00 26.02 116 ILE C CA 1
ATOM 4458 C C . ILE C 1 138 ? 71.597 138.537 5.522 1.00 26.56 116 ILE C C 1
ATOM 4459 O O . ILE C 1 138 ? 71.838 138.752 6.704 1.00 27.59 116 ILE C O 1
ATOM 4464 N N . ASN C 1 139 ? 72.223 137.586 4.829 1.00 25.28 117 ASN C N 1
ATOM 4465 C CA . ASN C 1 139 ? 73.201 136.708 5.496 1.00 27.62 117 ASN C CA 1
ATOM 4466 C C . ASN C 1 139 ? 74.658 137.152 5.366 1.00 31.10 117 ASN C C 1
ATOM 4467 O O . ASN C 1 139 ? 75.459 136.870 6.254 1.00 31.58 117 ASN C O 1
ATOM 4472 N N . LYS C 1 140 ? 74.988 137.849 4.272 1.00 33.85 118 LYS C N 1
ATOM 4473 C CA . LYS C 1 140 ? 76.286 138.541 4.134 1.00 35.70 118 LYS C CA 1
ATOM 4474 C C . LYS C 1 140 ? 76.555 139.349 5.382 1.00 35.62 118 LYS C C 1
ATOM 4475 O O . LYS C 1 140 ? 77.647 139.324 5.970 1.00 34.15 118 LYS C O 1
ATOM 4481 N N . LEU C 1 141 ? 75.517 140.050 5.812 1.00 35.43 119 LEU C N 1
ATOM 4482 C CA . LEU C 1 141 ? 75.640 140.903 6.963 1.00 35.91 119 LEU C CA 1
ATOM 4483 C C . LEU C 1 141 ? 75.962 140.142 8.255 1.00 35.82 119 LEU C C 1
ATOM 4484 O O . LEU C 1 141 ? 76.873 140.514 8.961 1.00 36.58 119 LEU C O 1
ATOM 4489 N N . ARG C 1 142 ? 75.261 139.046 8.543 1.00 37.37 120 ARG C N 1
ATOM 4490 C CA . ARG C 1 142 ? 75.478 138.348 9.827 1.00 37.95 120 ARG C CA 1
ATOM 4491 C C . ARG C 1 142 ? 76.655 137.392 9.843 1.00 35.06 120 ARG C C 1
ATOM 4492 O O . ARG C 1 142 ? 77.162 137.056 10.912 1.00 37.63 120 ARG C O 1
ATOM 4500 N N . PHE C 1 143 ? 77.080 136.940 8.665 1.00 30.34 121 PHE C N 1
ATOM 4501 C CA . PHE C 1 143 ? 78.253 136.064 8.568 1.00 28.82 121 PHE C CA 1
ATOM 4502 C C . PHE C 1 143 ? 79.538 136.765 8.087 1.00 28.00 121 PHE C C 1
ATOM 4503 O O . PHE C 1 143 ? 80.462 136.112 7.583 1.00 27.23 121 PHE C O 1
ATOM 4511 N N . ASN C 1 144 ? 79.592 138.081 8.278 1.00 28.83 122 ASN C N 1
ATOM 4512 C CA . ASN C 1 144 ? 80.819 138.862 8.018 1.00 31.05 122 ASN C CA 1
ATOM 4513 C C . ASN C 1 144 ? 81.283 138.637 6.590 1.00 29.79 122 ASN C C 1
ATOM 4514 O O . ASN C 1 144 ? 82.465 138.515 6.341 1.00 29.70 122 ASN C O 1
ATOM 4519 N N . GLY C 1 145 ? 80.339 138.574 5.656 1.00 29.55 123 GLY C N 1
ATOM 4520 C CA . GLY C 1 145 ? 80.680 138.368 4.249 1.00 28.87 123 GLY C CA 1
ATOM 4521 C C . GLY C 1 145 ? 80.857 136.929 3.791 1.00 28.93 123 GLY C C 1
ATOM 4522 O O . GLY C 1 145 ? 81.105 136.700 2.604 1.00 28.79 123 GLY C O 1
ATOM 4523 N N . ALA C 1 146 ? 80.765 135.950 4.704 1.00 28.34 124 ALA C N 1
ATOM 4524 C CA . ALA C 1 146 ? 80.827 134.520 4.282 1.00 27.78 124 ALA C CA 1
ATOM 4525 C C . ALA C 1 146 ? 79.519 134.052 3.612 1.00 28.33 124 ALA C C 1
ATOM 4526 O O . ALA C 1 146 ? 78.531 134.792 3.595 1.00 28.63 124 ALA C O 1
ATOM 4528 N N . ASP C 1 147 ? 79.522 132.836 3.068 1.00 27.04 125 ASP C N 1
ATOM 4529 C CA . ASP C 1 147 ? 78.409 132.310 2.267 1.00 28.11 125 ASP C CA 1
ATOM 4530 C C . ASP C 1 147 ? 77.577 131.280 3.016 1.00 26.05 125 ASP C C 1
ATOM 4531 O O . ASP C 1 147 ? 77.905 130.108 2.992 1.00 26.09 125 ASP C O 1
ATOM 4536 N N . TYR C 1 148 ? 76.483 131.704 3.641 1.00 24.75 126 TYR C N 1
ATOM 4537 C CA . TYR C 1 148 ? 75.573 130.780 4.316 1.00 23.75 126 TYR C CA 1
ATOM 4538 C C . TYR C 1 148 ? 74.592 130.204 3.273 1.00 23.71 126 TYR C C 1
ATOM 4539 O O . TYR C 1 148 ? 74.026 130.972 2.490 1.00 24.61 126 TYR C O 1
ATOM 4548 N N . ALA C 1 149 ? 74.371 128.885 3.282 1.00 23.51 127 ALA C N 1
ATOM 4549 C CA . ALA C 1 149 ? 73.419 128.271 2.352 1.00 22.68 127 ALA C CA 1
ATOM 4550 C C . ALA C 1 149 ? 72.082 127.925 3.018 1.00 22.94 127 ALA C C 1
ATOM 4551 O O . ALA C 1 149 ? 71.968 126.856 3.639 1.00 25.49 127 ALA C O 1
ATOM 4553 N N . PRO C 1 150 ? 71.058 128.790 2.858 1.00 21.02 128 PRO C N 1
ATOM 4554 C CA . PRO C 1 150 ? 69.738 128.485 3.459 1.00 21.94 128 PRO C CA 1
ATOM 4555 C C . PRO C 1 150 ? 69.229 127.152 2.947 1.00 21.52 128 PRO C C 1
ATOM 4556 O O . PRO C 1 150 ? 69.198 126.919 1.729 1.00 20.59 128 PRO C O 1
ATOM 4560 N N . THR C 1 151 ? 68.865 126.271 3.871 1.00 20.61 129 THR C N 1
ATOM 4561 C CA . THR C 1 151 ? 68.557 124.889 3.514 1.00 21.12 129 THR C CA 1
ATOM 4562 C C . THR C 1 151 ? 67.230 124.417 4.095 1.00 21.67 129 THR C C 1
ATOM 4563 O O . THR C 1 151 ? 66.907 124.705 5.248 1.00 21.30 129 THR C O 1
ATOM 4567 N N . ALA C 1 152 ? 66.487 123.661 3.293 1.00 22.24 130 ALA C N 1
ATOM 4568 C CA . ALA C 1 152 ? 65.185 123.100 3.687 1.00 22.64 130 ALA C CA 1
ATOM 4569 C C . ALA C 1 152 ? 65.281 122.072 4.828 1.00 23.65 130 ALA C C 1
ATOM 4570 O O . ALA C 1 152 ? 66.324 121.427 5.022 1.00 23.20 130 ALA C O 1
ATOM 4572 N N . SER C 1 153 ? 64.177 121.876 5.545 1.00 25.38 131 SER C N 1
ATOM 4573 C CA . SER C 1 153 ? 64.094 120.779 6.515 1.00 26.56 131 SER C CA 1
ATOM 4574 C C . SER C 1 153 ? 64.078 119.445 5.790 1.00 26.95 131 SER C C 1
ATOM 4575 O O . SER C 1 153 ? 63.169 119.187 4.991 1.00 27.83 131 SER C O 1
ATOM 4578 N N . SER C 1 154 ? 65.067 118.599 6.059 1.00 26.42 132 SER C N 1
ATOM 4579 C CA . SER C 1 154 ? 65.180 117.329 5.324 1.00 28.93 132 SER C CA 1
ATOM 4580 C C . SER C 1 154 ? 63.919 116.459 5.428 1.00 29.44 132 SER C C 1
ATOM 4581 O O . SER C 1 154 ? 63.456 115.892 4.437 1.00 31.22 132 SER C O 1
ATOM 4584 N N . ASP C 1 155 ? 63.338 116.387 6.619 1.00 29.57 133 ASP C N 1
ATOM 4585 C CA . ASP C 1 155 ? 62.115 115.609 6.809 1.00 31.36 133 ASP C CA 1
ATOM 4586 C C . ASP C 1 155 ? 60.998 116.050 5.862 1.00 30.31 133 ASP C C 1
ATOM 4587 O O . ASP C 1 155 ? 60.289 115.210 5.296 1.00 30.82 133 ASP C O 1
ATOM 4592 N N . LEU C 1 156 ? 60.855 117.365 5.695 1.00 28.62 134 LEU C N 1
ATOM 4593 C CA . LEU C 1 156 ? 59.817 117.931 4.850 1.00 28.10 134 LEU C CA 1
ATOM 4594 C C . LEU C 1 156 ? 60.117 117.680 3.377 1.00 26.76 134 LEU C C 1
ATOM 4595 O O . LEU C 1 156 ? 59.217 117.320 2.625 1.00 27.17 134 LEU C O 1
ATOM 4600 N N . VAL C 1 157 ? 61.381 117.836 2.985 1.00 24.85 135 VAL C N 1
ATOM 4601 C CA . VAL C 1 157 ? 61.833 117.473 1.633 1.00 25.05 135 VAL C CA 1
ATOM 4602 C C . VAL C 1 157 ? 61.501 116.011 1.301 1.00 27.07 135 VAL C C 1
ATOM 4603 O O . VAL C 1 157 ? 60.899 115.749 0.261 1.00 27.13 135 VAL C O 1
ATOM 4607 N N . PHE C 1 158 ? 61.884 115.082 2.180 1.00 28.30 136 PHE C N 1
ATOM 4608 C CA . PHE C 1 158 ? 61.700 113.648 1.923 1.00 31.34 136 PHE C CA 1
ATOM 4609 C C . PHE C 1 158 ? 60.216 113.308 1.823 1.00 32.39 136 PHE C C 1
ATOM 4610 O O . PHE C 1 158 ? 59.799 112.589 0.920 1.00 32.10 136 PHE C O 1
ATOM 4618 N N . LYS C 1 159 ? 59.426 113.846 2.750 1.00 32.35 137 LYS C N 1
ATOM 4619 C CA . LYS C 1 159 ? 57.996 113.551 2.781 1.00 34.49 137 LYS C CA 1
ATOM 4620 C C . LYS C 1 159 ? 57.304 114.096 1.534 1.00 33.45 137 LYS C C 1
ATOM 4621 O O . LYS C 1 159 ? 56.569 113.367 0.884 1.00 34.94 137 LYS C O 1
ATOM 4627 N N . ALA C 1 160 ? 57.563 115.364 1.195 1.00 31.20 138 ALA C N 1
ATOM 4628 C CA . ALA C 1 160 ? 56.955 115.995 0.018 1.00 29.86 138 ALA C CA 1
ATOM 4629 C C . ALA C 1 160 ? 57.342 115.282 -1.281 1.00 30.16 138 ALA C C 1
ATOM 4630 O O . ALA C 1 160 ? 56.522 115.134 -2.181 1.00 31.85 138 ALA C O 1
ATOM 4632 N N . TYR C 1 161 ? 58.591 114.857 -1.382 1.00 30.33 139 TYR C N 1
ATOM 4633 C CA . TYR C 1 161 ? 59.061 114.198 -2.603 1.00 33.85 139 TYR C CA 1
ATOM 4634 C C . TYR C 1 161 ? 58.374 112.851 -2.845 1.00 36.43 139 TYR C C 1
ATOM 4635 O O . TYR C 1 161 ? 57.913 112.568 -3.963 1.00 38.00 139 TYR C O 1
ATOM 4644 N N . GLU C 1 162 ? 58.313 112.020 -1.806 1.00 37.85 140 GLU C N 1
ATOM 4645 C CA . GLU C 1 162 ? 57.570 110.741 -1.862 1.00 43.58 140 GLU C CA 1
ATOM 4646 C C . GLU C 1 162 ? 56.111 110.928 -2.282 1.00 41.28 140 GLU C C 1
ATOM 4647 O O . GLU C 1 162 ? 55.606 110.193 -3.131 1.00 40.89 140 GLU C O 1
ATOM 4653 N N . ILE C 1 163 ? 55.444 111.910 -1.674 1.00 39.02 141 ILE C N 1
ATOM 4654 C CA . ILE C 1 163 ? 54.067 112.253 -2.021 1.00 38.28 141 ILE C CA 1
ATOM 4655 C C . ILE C 1 163 ? 53.954 112.628 -3.499 1.00 39.12 141 ILE C C 1
ATOM 4656 O O . ILE C 1 163 ? 53.142 112.044 -4.222 1.00 40.61 141 ILE C O 1
ATOM 4661 N N . ALA C 1 164 ? 54.783 113.569 -3.959 1.00 37.15 142 ALA C N 1
ATOM 4662 C CA . ALA C 1 164 ? 54.737 113.990 -5.363 1.00 37.86 142 ALA C CA 1
ATOM 4663 C C . ALA C 1 164 ? 54.982 112.830 -6.317 1.00 40.50 142 ALA C C 1
ATOM 4664 O O . ALA C 1 164 ? 54.328 112.739 -7.358 1.00 41.78 142 ALA C O 1
ATOM 4666 N N . LYS C 1 165 ? 55.921 111.955 -5.962 1.00 42.47 143 LYS C N 1
ATOM 4667 C CA . LYS C 1 165 ? 56.233 110.775 -6.770 1.00 46.45 143 LYS C CA 1
ATOM 4668 C C . LYS C 1 165 ? 55.063 109.804 -6.852 1.00 48.59 143 LYS C C 1
ATOM 4669 O O . LYS C 1 165 ? 54.697 109.366 -7.952 1.00 49.48 143 LYS C O 1
ATOM 4675 N N . ALA C 1 166 ? 54.475 109.481 -5.698 1.00 48.33 144 ALA C N 1
ATOM 4676 C CA . ALA C 1 166 ? 53.304 108.601 -5.653 1.00 50.30 144 ALA C CA 1
ATOM 4677 C C . ALA C 1 166 ? 52.149 109.149 -6.500 1.00 51.55 144 ALA C C 1
ATOM 4678 O O . ALA C 1 166 ? 51.415 108.385 -7.122 1.00 55.14 144 ALA C O 1
ATOM 4680 N N . LYS C 1 167 ? 52.006 110.468 -6.544 1.00 49.61 145 LYS C N 1
ATOM 4681 C CA . LYS C 1 167 ? 50.972 111.092 -7.374 1.00 51.13 145 LYS C CA 1
ATOM 4682 C C . LYS C 1 167 ? 51.323 111.121 -8.874 1.00 48.67 145 LYS C C 1
ATOM 4683 O O . LYS C 1 167 ? 50.573 111.679 -9.672 1.00 49.01 145 LYS C O 1
ATOM 4689 N N . GLY C 1 168 ? 52.456 110.525 -9.246 1.00 47.88 146 GLY C N 1
ATOM 4690 C CA . GLY C 1 168 ? 52.936 110.511 -10.639 1.00 49.73 146 GLY C CA 1
ATOM 4691 C C . GLY C 1 168 ? 53.454 111.837 -11.196 1.00 51.00 146 GLY C C 1
ATOM 4692 O O . GLY C 1 168 ? 53.599 111.992 -12.409 1.00 51.87 146 GLY C O 1
ATOM 4693 N N . LEU C 1 169 ? 53.762 112.783 -10.308 1.00 50.82 147 LEU C N 1
ATOM 4694 C CA . LEU C 1 169 ? 54.155 114.145 -10.682 1.00 50.10 147 LEU C CA 1
ATOM 4695 C C . LEU C 1 169 ? 55.595 114.243 -11.194 1.00 49.65 147 LEU C C 1
ATOM 4696 O O . LEU C 1 169 ? 56.471 113.496 -10.760 1.00 49.57 147 LEU C O 1
ATOM 4701 N N . ASN C 1 170 ? 55.836 115.168 -12.121 1.00 51.57 148 ASN C N 1
ATOM 4702 C CA . ASN C 1 170 ? 57.194 115.441 -12.603 1.00 52.78 148 ASN C CA 1
ATOM 4703 C C . ASN C 1 170 ? 57.862 116.439 -11.663 1.00 51.08 148 ASN C C 1
ATOM 4704 O O . ASN C 1 170 ? 57.720 117.656 -11.822 1.00 52.97 148 ASN C O 1
ATOM 4709 N N . VAL C 1 171 ? 58.572 115.909 -10.671 1.00 44.51 149 VAL C N 1
ATOM 4710 C CA . VAL C 1 171 ? 59.107 116.715 -9.588 1.00 39.09 149 VAL C CA 1
ATOM 4711 C C . VAL C 1 171 ? 60.635 116.755 -9.640 1.00 36.82 149 VAL C C 1
ATOM 4712 O O . VAL C 1 171 ? 61.267 115.754 -9.938 1.00 38.85 149 VAL C O 1
ATOM 4716 N N . LYS C 1 172 ? 61.205 117.940 -9.418 1.00 32.81 150 LYS C N 1
ATOM 4717 C CA . LYS C 1 172 ? 62.645 118.135 -9.316 1.00 31.55 150 LYS C CA 1
ATOM 4718 C C . LYS C 1 172 ? 62.939 118.683 -7.927 1.00 29.30 150 LYS C C 1
ATOM 4719 O O . LYS C 1 172 ? 62.129 119.412 -7.370 1.00 29.84 150 LYS C O 1
ATOM 4725 N N . ALA C 1 173 ? 64.096 118.342 -7.383 1.00 28.14 151 ALA C N 1
ATOM 4726 C CA . ALA C 1 173 ? 64.552 118.926 -6.139 1.00 26.34 151 ALA C CA 1
ATOM 4727 C C . ALA C 1 173 ? 65.956 119.467 -6.347 1.00 26.48 151 ALA C C 1
ATOM 4728 O O . ALA C 1 173 ? 66.825 118.776 -6.899 1.00 27.02 151 ALA C O 1
ATOM 4730 N N . GLY C 1 174 ? 66.178 120.710 -5.935 1.00 25.30 152 GLY C N 1
ATOM 4731 C CA . GLY C 1 174 ? 67.461 121.335 -6.176 1.00 24.67 152 GLY C CA 1
ATOM 4732 C C . GLY C 1 174 ? 67.554 122.731 -5.621 1.00 24.02 152 GLY C C 1
ATOM 4733 O O . GLY C 1 174 ? 66.775 123.117 -4.748 1.00 25.05 152 GLY C O 1
ATOM 4734 N N . ASN C 1 175 ? 68.524 123.483 -6.127 1.00 23.35 153 ASN C N 1
ATOM 4735 C CA . ASN C 1 175 ? 68.765 124.849 -5.672 1.00 22.83 153 ASN C CA 1
ATOM 4736 C C . ASN C 1 175 ? 67.934 125.835 -6.468 1.00 23.79 153 ASN C C 1
ATOM 4737 O O . ASN C 1 175 ? 67.784 125.678 -7.690 1.00 25.34 153 ASN C O 1
ATOM 4742 N N . VAL C 1 176 ? 67.390 126.840 -5.775 1.00 23.10 154 VAL C N 1
ATOM 4743 C CA . VAL C 1 176 ? 66.562 127.870 -6.402 1.00 22.76 154 VAL C CA 1
ATOM 4744 C C . VAL C 1 176 ? 67.249 129.187 -6.122 1.00 22.89 154 VAL C C 1
ATOM 4745 O O . VAL C 1 176 ? 68.027 129.280 -5.164 1.00 22.15 154 VAL C O 1
ATOM 4749 N N . PHE C 1 177 ? 66.962 130.201 -6.939 1.00 21.56 155 PHE C N 1
ATOM 4750 C CA . PHE C 1 177 ? 67.540 131.520 -6.717 1.00 22.59 155 PHE C CA 1
ATOM 4751 C C . PHE C 1 177 ? 66.505 132.490 -6.145 1.00 23.53 155 PHE C C 1
ATOM 4752 O O . PHE C 1 177 ? 65.526 132.810 -6.801 1.00 25.65 155 PHE C O 1
ATOM 4760 N N . THR C 1 178 ? 66.724 132.932 -4.913 1.00 24.62 156 THR C N 1
ATOM 4761 C CA . THR C 1 178 ? 65.891 133.970 -4.285 1.00 24.89 156 THR C CA 1
ATOM 4762 C C . THR C 1 178 ? 66.418 135.324 -4.692 1.00 26.08 156 THR C C 1
ATOM 4763 O O . THR C 1 178 ? 67.473 135.735 -4.232 1.00 25.86 156 THR C O 1
ATOM 4767 N N . SER C 1 179 ? 65.677 136.012 -5.563 1.00 28.77 157 SER C N 1
ATOM 4768 C CA . SER C 1 179 ? 66.114 137.288 -6.157 1.00 30.47 157 SER C CA 1
ATOM 4769 C C . SER C 1 179 ? 65.513 138.488 -5.418 1.00 28.74 157 SER C C 1
ATOM 4770 O O . SER C 1 179 ? 64.332 138.440 -5.054 1.00 29.04 157 SER C O 1
ATOM 4773 N N . ASP C 1 180 ? 66.308 139.541 -5.185 1.00 26.76 158 ASP C N 1
ATOM 4774 C CA . ASP C 1 180 ? 65.793 140.820 -4.666 1.00 29.06 158 ASP C CA 1
ATOM 4775 C C . ASP C 1 180 ? 65.184 141.657 -5.794 1.00 29.38 158 ASP C C 1
ATOM 4776 O O . ASP C 1 180 ? 64.432 142.608 -5.534 1.00 30.14 158 ASP C O 1
ATOM 4781 N N . THR C 1 181 ? 65.496 141.303 -7.037 1.00 27.89 159 THR C N 1
ATOM 4782 C CA . THR C 1 181 ? 65.234 142.201 -8.170 1.00 31.68 159 THR C CA 1
ATOM 4783 C C . THR C 1 181 ? 64.515 141.482 -9.303 1.00 35.14 159 THR C C 1
ATOM 4784 O O . THR C 1 181 ? 65.124 140.701 -10.027 1.00 40.35 159 THR C O 1
ATOM 4788 N N . PHE C 1 182 ? 63.224 141.756 -9.452 1.00 34.17 160 PHE C N 1
ATOM 4789 C CA . PHE C 1 182 ? 62.432 141.166 -10.530 1.00 34.87 160 PHE C CA 1
ATOM 4790 C C . PHE C 1 182 ? 62.816 141.746 -11.893 1.00 36.27 160 PHE C C 1
ATOM 4791 O O . PHE C 1 182 ? 62.932 140.998 -12.855 1.00 39.79 160 PHE C O 1
ATOM 4799 N N . TYR C 1 183 ? 63.018 143.064 -11.974 1.00 35.10 161 TYR C N 1
ATOM 4800 C CA . TYR C 1 183 ? 63.427 143.727 -13.229 1.00 37.59 161 TYR C CA 1
ATOM 4801 C C . TYR C 1 183 ? 64.902 144.097 -13.259 1.00 40.49 161 TYR C C 1
ATOM 4802 O O . TYR C 1 183 ? 65.258 145.246 -12.974 1.00 41.15 161 TYR C O 1
ATOM 4811 N N . GLY C 1 184 ? 65.747 143.122 -13.612 1.00 42.48 162 GLY C N 1
ATOM 4812 C CA . GLY C 1 184 ? 67.206 143.304 -13.628 1.00 43.29 162 GLY C CA 1
ATOM 4813 C C . GLY C 1 184 ? 67.739 144.205 -14.729 1.00 44.77 162 GLY C C 1
ATOM 4814 O O . GLY C 1 184 ? 67.165 144.265 -15.814 1.00 47.15 162 GLY C O 1
ATOM 4815 N N . ASP C 1 185 ? 68.841 144.900 -14.440 1.00 43.69 163 ASP C N 1
ATOM 4816 C CA . ASP C 1 185 ? 69.568 145.729 -15.416 1.00 47.77 163 ASP C CA 1
ATOM 4817 C C . ASP C 1 185 ? 69.958 144.915 -16.660 1.00 45.48 163 ASP C C 1
ATOM 4818 O O . ASP C 1 185 ? 69.879 145.403 -17.784 1.00 44.22 163 ASP C O 1
ATOM 4823 N N . ASP C 1 186 ? 70.387 143.674 -16.419 1.00 41.88 164 ASP C N 1
ATOM 4824 C CA . ASP C 1 186 ? 71.078 142.817 -17.385 1.00 40.24 164 ASP C CA 1
ATOM 4825 C C . ASP C 1 186 ? 70.223 141.576 -17.689 1.00 39.89 164 ASP C C 1
ATOM 4826 O O . ASP C 1 186 ? 70.082 140.693 -16.834 1.00 37.67 164 ASP C O 1
ATOM 4831 N N . PRO C 1 187 ? 69.658 141.493 -18.909 1.00 41.75 165 PRO C N 1
ATOM 4832 C CA . PRO C 1 187 ? 68.782 140.364 -19.264 1.00 42.34 165 PRO C CA 1
ATOM 4833 C C . PRO C 1 187 ? 69.521 139.027 -19.425 1.00 40.38 165 PRO C C 1
ATOM 4834 O O . PRO C 1 187 ? 68.882 137.980 -19.543 1.00 42.08 165 PRO C O 1
ATOM 4838 N N . ASN C 1 188 ? 70.845 139.064 -19.409 1.00 38.83 166 ASN C N 1
ATOM 4839 C CA . ASN C 1 188 ? 71.655 137.854 -19.478 1.00 39.23 166 ASN C CA 1
ATOM 4840 C C . ASN C 1 188 ? 72.118 137.334 -18.126 1.00 37.69 166 ASN C C 1
ATOM 4841 O O . ASN C 1 188 ? 72.682 136.236 -18.051 1.00 38.49 166 ASN C O 1
ATOM 4846 N N . ALA C 1 189 ? 71.893 138.122 -17.076 1.00 36.67 167 ALA C N 1
ATOM 4847 C CA . ALA C 1 189 ? 72.402 137.798 -15.734 1.00 35.17 167 ALA C CA 1
ATOM 4848 C C . ALA C 1 189 ? 72.018 136.401 -15.283 1.00 33.92 167 ALA C C 1
ATOM 4849 O O . ALA C 1 189 ? 72.830 135.719 -14.666 1.00 34.89 167 ALA C O 1
ATOM 4851 N N . TRP C 1 190 ? 70.804 135.962 -15.607 1.00 32.87 168 TRP C N 1
ATOM 4852 C CA . TRP C 1 190 ? 70.314 134.666 -15.103 1.00 33.23 168 TRP C CA 1
ATOM 4853 C C . TRP C 1 190 ? 71.182 133.483 -15.558 1.00 31.56 168 TRP C C 1
ATOM 4854 O O . TRP C 1 190 ? 71.215 132.435 -14.902 1.00 30.68 168 TRP C O 1
ATOM 4865 N N . LYS C 1 191 ? 71.902 133.668 -16.657 1.00 31.26 169 LYS C N 1
ATOM 4866 C CA . LYS C 1 191 ? 72.624 132.575 -17.294 1.00 31.58 169 LYS C CA 1
ATOM 4867 C C . LYS C 1 191 ? 73.770 131.983 -16.481 1.00 31.25 169 LYS C C 1
ATOM 4868 O O . LYS C 1 191 ? 74.014 130.771 -16.575 1.00 29.99 169 LYS C O 1
ATOM 4874 N N . LYS C 1 192 ? 74.467 132.823 -15.711 1.00 30.36 170 LYS C N 1
ATOM 4875 C CA . LYS C 1 192 ? 75.561 132.347 -14.858 1.00 32.56 170 LYS C CA 1
ATOM 4876 C C . LYS C 1 192 ? 74.961 131.417 -13.806 1.00 28.58 170 LYS C C 1
ATOM 4877 O O . LYS C 1 192 ? 75.529 130.372 -13.515 1.00 28.66 170 LYS C O 1
ATOM 4883 N N . TRP C 1 193 ? 73.815 131.804 -13.241 1.00 26.03 171 TRP C N 1
ATOM 4884 C CA . TRP C 1 193 ? 73.126 130.959 -12.242 1.00 24.88 171 TRP C CA 1
ATOM 4885 C C . TRP C 1 193 ? 72.674 129.644 -12.865 1.00 25.71 171 TRP C C 1
ATOM 4886 O O . TRP C 1 193 ? 72.859 128.600 -12.271 1.00 25.83 171 TRP C O 1
ATOM 4897 N N . ALA C 1 194 ? 72.132 129.698 -14.086 1.00 25.75 172 ALA C N 1
ATOM 4898 C CA . ALA C 1 194 ? 71.689 128.488 -14.773 1.00 26.21 172 ALA C CA 1
ATOM 4899 C C . ALA C 1 194 ? 72.851 127.556 -15.124 1.00 27.66 172 ALA C C 1
ATOM 4900 O O . ALA C 1 194 ? 72.701 126.341 -15.072 1.00 26.81 172 ALA C O 1
ATOM 4902 N N . GLU C 1 195 ? 74.001 128.127 -15.478 1.00 28.35 173 GLU C N 1
ATOM 4903 C CA . GLU C 1 195 ? 75.225 127.346 -15.709 1.00 29.81 173 GLU C CA 1
ATOM 4904 C C . GLU C 1 195 ? 75.646 126.535 -14.472 1.00 28.19 173 GLU C C 1
ATOM 4905 O O . GLU C 1 195 ? 76.230 125.456 -14.598 1.00 28.88 173 GLU C O 1
ATOM 4911 N N . PHE C 1 196 ? 75.358 127.052 -13.282 1.00 26.53 174 PHE C N 1
ATOM 4912 C CA . PHE C 1 196 ? 75.741 126.379 -12.041 1.00 26.92 174 PHE C CA 1
ATOM 4913 C C . PHE C 1 196 ? 74.568 125.605 -11.423 1.00 28.69 174 PHE C C 1
ATOM 4914 O O . PHE C 1 196 ? 74.523 125.364 -10.203 1.00 29.86 174 PHE C O 1
ATOM 4922 N N . GLY C 1 197 ? 73.627 125.225 -12.293 1.00 27.86 175 GLY C N 1
ATOM 4923 C CA . GLY C 1 197 ? 72.568 124.259 -11.963 1.00 27.85 175 GLY C CA 1
ATOM 4924 C C . GLY C 1 197 ? 71.339 124.796 -11.257 1.00 27.34 175 GLY C C 1
ATOM 4925 O O . GLY C 1 197 ? 70.473 124.015 -10.844 1.00 29.36 175 GLY C O 1
ATOM 4926 N N . VAL C 1 198 ? 71.247 126.118 -11.105 1.00 26.05 176 VAL C N 1
ATOM 4927 C CA . VAL C 1 198 ? 70.101 126.721 -10.433 1.00 24.69 176 VAL C CA 1
ATOM 4928 C C . VAL C 1 198 ? 68.857 126.430 -11.267 1.00 25.79 176 VAL C C 1
ATOM 4929 O O . VAL C 1 198 ? 68.863 126.641 -12.485 1.00 27.56 176 VAL C O 1
ATOM 4933 N N . LEU C 1 199 ? 67.819 125.916 -10.614 1.00 24.34 177 LEU C N 1
ATOM 4934 C CA . LEU C 1 199 ? 66.634 125.389 -11.302 1.00 24.93 177 LEU C CA 1
ATOM 4935 C C . LEU C 1 199 ? 65.691 126.480 -11.774 1.00 25.96 177 LEU C C 1
ATOM 4936 O O . LEU C 1 199 ? 65.178 126.417 -12.893 1.00 26.99 177 LEU C O 1
ATOM 4941 N N . CYS C 1 200 ? 65.470 127.473 -10.911 1.00 25.37 178 CYS C N 1
ATOM 4942 C CA . CYS C 1 200 ? 64.452 128.482 -11.143 1.00 26.37 178 CYS C CA 1
ATOM 4943 C C . CYS C 1 200 ? 64.613 129.648 -10.178 1.00 26.34 178 CYS C C 1
ATOM 4944 O O . CYS C 1 200 ? 65.394 129.587 -9.219 1.00 24.73 178 CYS C O 1
ATOM 4947 N N . VAL C 1 201 ? 63.852 130.704 -10.433 1.00 26.64 179 VAL C N 1
ATOM 4948 C CA . VAL C 1 201 ? 64.007 131.944 -9.690 1.00 27.66 179 VAL C CA 1
ATOM 4949 C C . VAL C 1 201 ? 62.673 132.323 -9.043 1.00 28.36 179 VAL C C 1
ATOM 4950 O O . VAL C 1 201 ? 61.611 132.151 -9.640 1.00 28.68 179 VAL C O 1
ATOM 4954 N N . GLU C 1 202 ? 62.758 132.809 -7.809 1.00 28.99 180 GLU C N 1
ATOM 4955 C CA . GLU C 1 202 ? 61.609 133.148 -6.965 1.00 27.77 180 GLU C CA 1
ATOM 4956 C C . GLU C 1 202 ? 62.112 134.214 -5.985 1.00 27.83 180 GLU C C 1
ATOM 4957 O O . GLU C 1 202 ? 63.256 134.663 -6.113 1.00 28.47 180 GLU C O 1
ATOM 4971 N N . GLU C 1 204 ? 61.529 134.559 -2.187 1.00 25.75 182 GLU C N 1
ATOM 4972 C CA . GLU C 1 204 ? 61.208 134.428 -0.752 1.00 24.37 182 GLU C CA 1
ATOM 4973 C C . GLU C 1 204 ? 62.044 133.420 0.007 1.00 23.69 182 GLU C C 1
ATOM 4974 O O . GLU C 1 204 ? 62.295 133.615 1.199 1.00 23.36 182 GLU C O 1
ATOM 4980 N N . THR C 1 205 ? 62.436 132.334 -0.664 1.00 23.05 183 THR C N 1
ATOM 4981 C CA . THR C 1 205 ? 62.908 131.109 0.020 1.00 22.86 183 THR C CA 1
ATOM 4982 C C . THR C 1 205 ? 64.164 131.251 0.886 1.00 22.83 183 THR C C 1
ATOM 4983 O O . THR C 1 205 ? 64.184 130.754 2.004 1.00 22.95 183 THR C O 1
ATOM 4987 N N . ALA C 1 206 ? 65.187 131.956 0.403 1.00 22.24 184 ALA C N 1
ATOM 4988 C CA . ALA C 1 206 ? 66.384 132.190 1.221 1.00 21.29 184 ALA C CA 1
ATOM 4989 C C . ALA C 1 206 ? 66.036 132.737 2.606 1.00 21.05 184 ALA C C 1
ATOM 4990 O O . ALA C 1 206 ? 66.613 132.314 3.614 1.00 20.45 184 ALA C O 1
ATOM 4992 N N . GLN C 1 207 ? 65.066 133.646 2.670 1.00 22.63 185 GLN C N 1
ATOM 4993 C CA . GLN C 1 207 ? 64.639 134.199 3.956 1.00 23.50 185 GLN C CA 1
ATOM 4994 C C . GLN C 1 207 ? 63.849 133.192 4.806 1.00 23.08 185 GLN C C 1
ATOM 4995 O O . GLN C 1 207 ? 64.100 133.043 5.994 1.00 23.05 185 GLN C O 1
ATOM 5001 N N . LEU C 1 208 ? 62.866 132.524 4.203 1.00 23.71 186 LEU C N 1
ATOM 5002 C CA . LEU C 1 208 ? 62.122 131.502 4.939 1.00 23.08 186 LEU C CA 1
ATOM 5003 C C . LEU C 1 208 ? 63.045 130.463 5.590 1.00 22.94 186 LEU C C 1
ATOM 5004 O O . LEU C 1 208 ? 62.938 130.181 6.793 1.00 23.53 186 LEU C O 1
ATOM 5009 N N . TYR C 1 209 ? 63.957 129.904 4.805 1.00 22.38 187 TYR C N 1
ATOM 5010 C CA . TYR C 1 209 ? 64.858 128.852 5.298 1.00 21.64 187 TYR C CA 1
ATOM 5011 C C . TYR C 1 209 ? 65.793 129.375 6.389 1.00 22.28 187 TYR C C 1
ATOM 5012 O O . TYR C 1 209 ? 66.091 128.653 7.359 1.00 22.08 187 TYR C O 1
ATOM 5021 N N . THR C 1 210 ? 66.255 130.619 6.235 1.00 22.77 188 THR C N 1
ATOM 5022 C CA . THR C 1 210 ? 67.162 131.217 7.213 1.00 23.31 188 THR C CA 1
ATOM 5023 C C . THR C 1 210 ? 66.445 131.425 8.567 1.00 23.35 188 THR C C 1
ATOM 5024 O O . THR C 1 210 ? 66.967 131.047 9.629 1.00 23.61 188 THR C O 1
ATOM 5028 N N . THR C 1 211 ? 65.252 132.016 8.508 1.00 23.27 189 THR C N 1
ATOM 5029 C CA . THR C 1 211 ? 64.458 132.303 9.692 1.00 24.70 189 THR C CA 1
ATOM 5030 C C . THR C 1 211 ? 64.065 131.015 10.403 1.00 25.06 189 THR C C 1
ATOM 5031 O O . THR C 1 211 ? 64.189 130.932 11.631 1.00 26.15 189 THR C O 1
ATOM 5035 N N . ALA C 1 212 ? 63.612 130.012 9.636 1.00 23.84 190 ALA C N 1
ATOM 5036 C CA . ALA C 1 212 ? 63.252 128.713 10.213 1.00 24.27 190 ALA C CA 1
ATOM 5037 C C . ALA C 1 212 ? 64.434 128.085 10.960 1.00 25.56 190 ALA C C 1
ATOM 5038 O O . ALA C 1 212 ? 64.299 127.658 12.116 1.00 26.97 190 ALA C O 1
ATOM 5040 N N . ALA C 1 213 ? 65.596 128.063 10.312 1.00 24.24 191 ALA C N 1
ATOM 5041 C CA . ALA C 1 213 ? 66.801 127.492 10.907 1.00 24.78 191 ALA C CA 1
ATOM 5042 C C . ALA C 1 213 ? 67.183 128.241 12.181 1.00 24.79 191 ALA C C 1
ATOM 5043 O O . ALA C 1 213 ? 67.409 127.616 13.229 1.00 24.63 191 ALA C O 1
ATOM 5045 N N . LYS C 1 214 ? 67.220 129.571 12.103 1.00 25.61 192 LYS C N 1
ATOM 5046 C CA . LYS C 1 214 ? 67.502 130.407 13.280 1.00 27.49 192 LYS C CA 1
ATOM 5047 C C . LYS C 1 214 ? 66.604 130.097 14.476 1.00 27.24 192 LYS C C 1
ATOM 5048 O O . LYS C 1 214 ? 67.077 130.030 15.613 1.00 27.25 192 LYS C O 1
ATOM 5054 N N . LEU C 1 215 ? 65.317 129.923 14.205 1.00 26.26 193 LEU C N 1
ATOM 5055 C CA . LEU C 1 215 ? 64.313 129.781 15.250 1.00 27.76 193 LEU C CA 1
ATOM 5056 C C . LEU C 1 215 ? 63.989 128.318 15.550 1.00 28.48 193 LEU C C 1
ATOM 5057 O O . LEU C 1 215 ? 63.117 128.020 16.367 1.00 29.38 193 LEU C O 1
ATOM 5062 N N . GLY C 1 216 ? 64.712 127.409 14.898 1.00 26.89 194 GLY C N 1
ATOM 5063 C CA . GLY C 1 216 ? 64.621 125.983 15.208 1.00 27.55 194 GLY C CA 1
ATOM 5064 C C . GLY C 1 216 ? 63.326 125.298 14.806 1.00 26.49 194 GLY C C 1
ATOM 5065 O O . GLY C 1 216 ? 62.918 124.337 15.453 1.00 27.21 194 GLY C O 1
ATOM 5066 N N . VAL C 1 217 ? 62.705 125.746 13.713 1.00 24.92 195 VAL C N 1
ATOM 5067 C CA . VAL C 1 217 ? 61.474 125.131 13.221 1.00 24.54 195 VAL C CA 1
ATOM 5068 C C . VAL C 1 217 ? 61.671 124.631 11.773 1.00 24.84 195 VAL C C 1
ATOM 5069 O O . VAL C 1 217 ? 62.788 124.669 11.266 1.00 24.39 195 VAL C O 1
ATOM 5073 N N . ASN C 1 218 ? 60.613 124.144 11.141 1.00 24.17 196 ASN C N 1
ATOM 5074 C CA . ASN C 1 218 ? 60.765 123.407 9.882 1.00 25.93 196 ASN C CA 1
ATOM 5075 C C . ASN C 1 218 ? 60.127 124.142 8.721 1.00 25.89 196 ASN C C 1
ATOM 5076 O O . ASN C 1 218 ? 58.986 124.621 8.825 1.00 26.37 196 ASN C O 1
ATOM 5081 N N . ALA C 1 219 ? 60.848 124.199 7.607 1.00 26.07 197 ALA C N 1
ATOM 5082 C CA . ALA C 1 219 ? 60.378 124.938 6.431 1.00 24.90 197 ALA C CA 1
ATOM 5083 C C . ALA C 1 219 ? 60.662 124.176 5.145 1.00 23.59 197 ALA C C 1
ATOM 5084 O O . ALA C 1 219 ? 61.652 123.443 5.032 1.00 24.33 197 ALA C O 1
ATOM 5086 N N . LEU C 1 220 ? 59.794 124.392 4.173 1.00 22.90 198 LEU C N 1
ATOM 5087 C CA . LEU C 1 220 ? 59.936 123.793 2.858 1.00 22.84 198 LEU C CA 1
ATOM 5088 C C . LEU C 1 220 ? 59.313 124.743 1.883 1.00 23.01 198 LEU C C 1
ATOM 5089 O O . LEU C 1 220 ? 58.284 125.335 2.184 1.00 23.27 198 LEU C O 1
ATOM 5094 N N . THR C 1 221 ? 59.920 124.881 0.706 1.00 23.27 199 THR C N 1
ATOM 5095 C CA . THR C 1 221 ? 59.297 125.615 -0.395 1.00 23.21 199 THR C CA 1
ATOM 5096 C C . THR C 1 221 ? 59.008 124.650 -1.543 1.00 24.68 199 THR C C 1
ATOM 5097 O O . THR C 1 221 ? 59.878 123.905 -1.973 1.00 23.81 199 THR C O 1
ATOM 5101 N N . LEU C 1 222 ? 57.755 124.677 -1.999 1.00 26.00 200 LEU C N 1
ATOM 5102 C CA . LEU C 1 222 ? 57.340 124.044 -3.229 1.00 25.93 200 LEU C CA 1
ATOM 5103 C C . LEU C 1 222 ? 57.006 125.134 -4.225 1.00 26.79 200 LEU C C 1
ATOM 5104 O O . LEU C 1 222 ? 56.420 126.170 -3.870 1.00 25.88 200 LEU C O 1
ATOM 5109 N N . LEU C 1 223 ? 57.357 124.896 -5.486 1.00 26.86 201 LEU C N 1
ATOM 5110 C CA . LEU C 1 223 ? 57.138 125.900 -6.508 1.00 27.75 201 LEU C CA 1
ATOM 5111 C C . LEU C 1 223 ? 56.517 125.306 -7.762 1.00 29.32 201 LEU C C 1
ATOM 5112 O O . LEU C 1 223 ? 56.923 124.235 -8.221 1.00 28.54 201 LEU C O 1
ATOM 5117 N N . THR C 1 224 ? 55.512 126.003 -8.284 1.00 32.26 202 THR C N 1
ATOM 5118 C CA . THR C 1 224 ? 54.987 125.720 -9.618 1.00 32.87 202 THR C CA 1
ATOM 5119 C C . THR C 1 224 ? 55.724 126.614 -10.612 1.00 34.19 202 THR C C 1
ATOM 5120 O O . THR C 1 224 ? 55.905 127.813 -10.381 1.00 35.65 202 THR C O 1
ATOM 5124 N N . ILE C 1 225 ? 56.160 126.030 -11.719 1.00 38.81 203 ILE C N 1
ATOM 5125 C CA . ILE C 1 225 ? 56.851 126.801 -12.769 1.00 39.44 203 ILE C CA 1
ATOM 5126 C C . ILE C 1 225 ? 55.840 127.531 -13.668 1.00 41.29 203 ILE C C 1
ATOM 5127 O O . ILE C 1 225 ? 55.118 126.896 -14.443 1.00 41.74 203 ILE C O 1
ATOM 5132 N N . SER C 1 226 ? 55.796 128.860 -13.537 1.00 43.89 204 SER C N 1
ATOM 5133 C CA A SER C 1 226 ? 54.851 129.719 -14.268 0.50 46.52 204 SER C CA 1
ATOM 5134 C CA B SER C 1 226 ? 54.824 129.664 -14.274 0.50 46.71 204 SER C CA 1
ATOM 5135 C C . SER C 1 226 ? 55.235 129.888 -15.735 1.00 49.80 204 SER C C 1
ATOM 5136 O O . SER C 1 226 ? 54.368 130.016 -16.607 1.00 55.44 204 SER C O 1
ATOM 5141 N N . ASP C 1 227 ? 56.545 129.914 -15.989 1.00 48.63 205 ASP C N 1
ATOM 5142 C CA . ASP C 1 227 ? 57.123 130.203 -17.314 1.00 50.83 205 ASP C CA 1
ATOM 5143 C C . ASP C 1 227 ? 58.597 129.783 -17.383 1.00 46.10 205 ASP C C 1
ATOM 5144 O O . ASP C 1 227 ? 59.162 129.281 -16.410 1.00 41.53 205 ASP C O 1
ATOM 5149 N N . SER C 1 228 ? 59.222 130.037 -18.528 1.00 44.26 206 SER C N 1
ATOM 5150 C CA . SER C 1 228 ? 60.589 129.598 -18.778 1.00 43.60 206 SER C CA 1
ATOM 5151 C C . SER C 1 228 ? 61.436 130.746 -19.309 1.00 44.35 206 SER C C 1
ATOM 5152 O O . SER C 1 228 ? 60.985 131.520 -20.163 1.00 44.96 206 SER C O 1
ATOM 5155 N N . PHE C 1 229 ? 62.662 130.874 -18.802 1.00 41.25 207 PHE C N 1
ATOM 5156 C CA . PHE C 1 229 ? 63.606 131.817 -19.395 1.00 41.10 207 PHE C CA 1
ATOM 5157 C C . PHE C 1 229 ? 64.147 131.258 -20.697 1.00 41.80 207 PHE C C 1
ATOM 5158 O O . PHE C 1 229 ? 64.934 131.920 -21.356 1.00 40.92 207 PHE C O 1
ATOM 5166 N N . ILE C 1 230 ? 63.731 130.039 -21.043 1.00 43.67 208 ILE C N 1
ATOM 5167 C CA . ILE C 1 230 ? 64.283 129.312 -22.180 1.00 49.56 208 ILE C CA 1
ATOM 5168 C C . ILE C 1 230 ? 63.239 129.133 -23.268 1.00 55.09 208 ILE C C 1
ATOM 5169 O O . ILE C 1 230 ? 63.381 129.691 -24.354 1.00 57.46 208 ILE C O 1
ATOM 5174 N N . THR C 1 231 ? 62.196 128.355 -22.971 1.00 55.83 209 THR C N 1
ATOM 5175 C CA . THR C 1 231 ? 61.128 128.095 -23.936 1.00 55.90 209 THR C CA 1
ATOM 5176 C C . THR C 1 231 ? 59.996 129.099 -23.768 1.00 58.01 209 THR C C 1
ATOM 5177 O O . THR C 1 231 ? 60.011 129.930 -22.861 1.00 56.60 209 THR C O 1
ATOM 5181 N N . HIS C 1 232 ? 59.012 129.019 -24.653 1.00 65.16 210 HIS C N 1
ATOM 5182 C CA . HIS C 1 232 ? 57.902 129.958 -24.635 1.00 69.71 210 HIS C CA 1
ATOM 5183 C C . HIS C 1 232 ? 56.572 129.242 -24.853 1.00 77.52 210 HIS C C 1
ATOM 5184 O O . HIS C 1 232 ? 55.702 129.727 -25.578 1.00 79.15 210 HIS C O 1
ATOM 5191 N N . GLU C 1 233 ? 56.437 128.087 -24.204 1.00 82.03 211 GLU C N 1
ATOM 5192 C CA . GLU C 1 233 ? 55.232 127.264 -24.258 1.00 86.15 211 GLU C CA 1
ATOM 5193 C C . GLU C 1 233 ? 54.113 127.888 -23.431 1.00 81.56 211 GLU C C 1
ATOM 5194 O O . GLU C 1 233 ? 54.325 128.320 -22.292 1.00 79.25 211 GLU C O 1
ATOM 5200 N N . VAL C 1 234 ? 52.922 127.918 -24.020 1.00 80.10 212 VAL C N 1
ATOM 5201 C CA . VAL C 1 234 ? 51.753 128.545 -23.414 1.00 80.36 212 VAL C CA 1
ATOM 5202 C C . VAL C 1 234 ? 50.801 127.498 -22.797 1.00 81.84 212 VAL C C 1
ATOM 5203 O O . VAL C 1 234 ? 50.572 126.432 -23.375 1.00 84.86 212 VAL C O 1
ATOM 5207 N N . THR C 1 235 ? 50.278 127.805 -21.609 1.00 78.28 213 THR C N 1
ATOM 5208 C CA . THR C 1 235 ? 49.354 126.922 -20.879 1.00 76.19 213 THR C CA 1
ATOM 5209 C C . THR C 1 235 ? 48.012 127.628 -20.639 1.00 73.53 213 THR C C 1
ATOM 5210 O O . THR C 1 235 ? 47.977 128.845 -20.451 1.00 73.55 213 THR C O 1
ATOM 5214 N N . SER C 1 236 ? 46.913 126.873 -20.648 1.00 70.30 214 SER C N 1
ATOM 5215 C CA . SER C 1 236 ? 45.587 127.457 -20.394 1.00 71.17 214 SER C CA 1
ATOM 5216 C C . SER C 1 236 ? 45.372 127.742 -18.901 1.00 69.54 214 SER C C 1
ATOM 5217 O O . SER C 1 236 ? 46.176 127.330 -18.058 1.00 65.85 214 SER C O 1
ATOM 5220 N N . ALA C 1 237 ? 44.296 128.460 -18.583 1.00 70.37 215 ALA C N 1
ATOM 5221 C CA . ALA C 1 237 ? 43.950 128.745 -17.186 1.00 68.20 215 ALA C CA 1
ATOM 5222 C C . ALA C 1 237 ? 43.572 127.453 -16.460 1.00 68.52 215 ALA C C 1
ATOM 5223 O O . ALA C 1 237 ? 44.014 127.224 -15.334 1.00 65.53 215 ALA C O 1
ATOM 5225 N N . GLU C 1 238 ? 42.777 126.608 -17.125 1.00 72.51 216 GLU C N 1
ATOM 5226 C CA . GLU C 1 238 ? 42.330 125.326 -16.564 1.00 72.55 216 GLU C CA 1
ATOM 5227 C C . GLU C 1 238 ? 43.517 124.407 -16.247 1.00 69.89 216 GLU C C 1
ATOM 5228 O O . GLU C 1 238 ? 43.513 123.706 -15.229 1.00 65.64 216 GLU C O 1
ATOM 5234 N N . GLU C 1 239 ? 44.522 124.428 -17.123 1.00 71.05 217 GLU C N 1
ATOM 5235 C CA . GLU C 1 239 ? 45.770 123.690 -16.920 1.00 72.22 217 GLU C CA 1
ATOM 5236 C C . GLU C 1 239 ? 46.583 124.210 -15.716 1.00 68.44 217 GLU C C 1
ATOM 5237 O O . GLU C 1 239 ? 47.115 123.413 -14.937 1.00 67.49 217 GLU C O 1
ATOM 5243 N N . ARG C 1 240 ? 46.656 125.533 -15.563 1.00 64.79 218 ARG C N 1
ATOM 5244 C CA . ARG C 1 240 ? 47.417 126.153 -14.476 1.00 62.23 218 ARG C CA 1
ATOM 5245 C C . ARG C 1 240 ? 46.760 126.022 -13.099 1.00 63.09 218 ARG C C 1
ATOM 5246 O O . ARG C 1 240 ? 47.450 126.034 -12.085 1.00 60.64 218 ARG C O 1
ATOM 5254 N N . GLN C 1 241 ? 45.437 125.897 -13.053 1.00 65.50 219 GLN C N 1
ATOM 5255 C CA . GLN C 1 241 ? 44.780 125.611 -11.776 1.00 64.13 219 GLN C CA 1
ATOM 5256 C C . GLN C 1 241 ? 44.933 124.142 -11.381 1.00 59.32 219 GLN C C 1
ATOM 5257 O O . GLN C 1 241 ? 45.061 123.829 -10.193 1.00 57.94 219 GLN C O 1
ATOM 5263 N N . THR C 1 242 ? 44.958 123.254 -12.375 1.00 53.96 220 THR C N 1
ATOM 5264 C CA . THR C 1 242 ? 45.187 121.820 -12.147 1.00 54.39 220 THR C CA 1
ATOM 5265 C C . THR C 1 242 ? 46.535 121.523 -11.483 1.00 56.28 220 THR C C 1
ATOM 5266 O O . THR C 1 242 ? 46.604 120.795 -10.486 1.00 58.35 220 THR C O 1
ATOM 5270 N N . THR C 1 243 ? 47.596 122.093 -12.046 1.00 54.05 221 THR C N 1
ATOM 5271 C CA . THR C 1 243 ? 48.945 121.845 -11.585 1.00 53.21 221 THR C CA 1
ATOM 5272 C C . THR C 1 243 ? 49.126 122.513 -10.227 1.00 54.03 221 THR C C 1
ATOM 5273 O O . THR C 1 243 ? 49.780 121.968 -9.330 1.00 54.02 221 THR C O 1
ATOM 5277 N N . PHE C 1 244 ? 48.513 123.687 -10.086 1.00 52.94 222 PHE C N 1
ATOM 5278 C CA . PHE C 1 244 ? 48.558 124.427 -8.851 1.00 49.97 222 PHE C CA 1
ATOM 5279 C C . PHE C 1 244 ? 47.880 123.625 -7.739 1.00 50.16 222 PHE C C 1
ATOM 5280 O O . PHE C 1 244 ? 48.443 123.452 -6.658 1.00 49.80 222 PHE C O 1
ATOM 5288 N N . ASN C 1 245 ? 46.689 123.119 -8.021 1.00 49.70 223 ASN C N 1
ATOM 5289 C CA . ASN C 1 245 ? 46.008 122.216 -7.111 1.00 51.74 223 ASN C CA 1
ATOM 5290 C C . ASN C 1 245 ? 46.852 121.011 -6.672 1.00 53.50 223 ASN C C 1
ATOM 5291 O O . ASN C 1 245 ? 46.751 120.574 -5.527 1.00 52.37 223 ASN C O 1
ATOM 5296 N N . GLU C 1 246 ? 47.677 120.493 -7.582 1.00 55.51 224 GLU C N 1
ATOM 5297 C CA . GLU C 1 246 ? 48.575 119.367 -7.296 1.00 56.16 224 GLU C CA 1
ATOM 5298 C C . GLU C 1 246 ? 49.684 119.751 -6.312 1.00 50.41 224 GLU C C 1
ATOM 5299 O O . GLU C 1 246 ? 49.998 118.971 -5.405 1.00 47.76 224 GLU C O 1
ATOM 5313 N N . ILE C 1 248 ? 49.419 122.255 -4.185 1.00 36.51 226 ILE C N 1
ATOM 5314 C CA . ILE C 1 248 ? 48.711 122.452 -2.917 1.00 35.38 226 ILE C CA 1
ATOM 5315 C C . ILE C 1 248 ? 48.390 121.114 -2.258 1.00 37.14 226 ILE C C 1
ATOM 5316 O O . ILE C 1 248 ? 48.563 120.965 -1.045 1.00 36.49 226 ILE C O 1
ATOM 5321 N N . GLU C 1 249 ? 47.963 120.142 -3.072 1.00 37.00 227 GLU C N 1
ATOM 5322 C CA . GLU C 1 249 ? 47.715 118.775 -2.611 1.00 38.94 227 GLU C CA 1
ATOM 5323 C C . GLU C 1 249 ? 48.969 118.170 -1.995 1.00 36.49 227 GLU C C 1
ATOM 5324 O O . GLU C 1 249 ? 48.912 117.631 -0.890 1.00 36.24 227 GLU C O 1
ATOM 5330 N N . VAL C 1 250 ? 50.101 118.285 -2.691 1.00 34.34 228 VAL C N 1
ATOM 5331 C CA . VAL C 1 250 ? 51.396 117.852 -2.150 1.00 33.18 228 VAL C CA 1
ATOM 5332 C C . VAL C 1 250 ? 51.705 118.534 -0.801 1.00 31.05 228 VAL C C 1
ATOM 5333 O O . VAL C 1 250 ? 52.072 117.854 0.168 1.00 32.25 228 VAL C O 1
ATOM 5337 N N . ALA C 1 251 ? 51.536 119.855 -0.726 1.00 29.30 229 ALA C N 1
ATOM 5338 C CA . ALA C 1 251 ? 51.760 120.591 0.540 1.00 28.90 229 ALA C CA 1
ATOM 5339 C C . ALA C 1 251 ? 50.858 120.126 1.668 1.00 30.79 229 ALA C C 1
ATOM 5340 O O . ALA C 1 251 ? 51.299 119.982 2.805 1.00 30.30 229 ALA C O 1
ATOM 5342 N N . LEU C 1 252 ? 49.579 119.925 1.360 1.00 32.71 230 LEU C N 1
ATOM 5343 C CA . LEU C 1 252 ? 48.604 119.571 2.378 1.00 32.85 230 LEU C CA 1
ATOM 5344 C C . LEU C 1 252 ? 48.758 118.126 2.844 1.00 31.94 230 LEU C C 1
ATOM 5345 O O . LEU C 1 252 ? 48.636 117.845 4.032 1.00 32.76 230 LEU C O 1
ATOM 5350 N N . GLU C 1 253 ? 49.069 117.225 1.917 1.00 32.43 231 GLU C N 1
ATOM 5351 C CA . GLU C 1 253 ? 49.363 115.834 2.265 1.00 34.03 231 GLU C CA 1
ATOM 5352 C C . GLU C 1 253 ? 50.638 115.714 3.096 1.00 32.82 231 GLU C C 1
ATOM 5353 O O . GLU C 1 253 ? 50.712 114.864 3.982 1.00 33.51 231 GLU C O 1
ATOM 5359 N N . THR C 1 254 ? 51.627 116.571 2.813 1.00 30.57 232 THR C N 1
ATOM 5360 C CA . THR C 1 254 ? 52.827 116.708 3.645 1.00 29.66 232 THR C CA 1
ATOM 5361 C C . THR C 1 254 ? 52.481 117.150 5.081 1.00 30.51 232 THR C C 1
ATOM 5362 O O . THR C 1 254 ? 52.911 116.523 6.047 1.00 31.51 232 THR C O 1
ATOM 5366 N N . ALA C 1 255 ? 51.705 118.223 5.194 1.00 31.67 233 ALA C N 1
ATOM 5367 C CA . ALA C 1 255 ? 51.242 118.783 6.470 1.00 35.19 233 ALA C CA 1
ATOM 5368 C C . ALA C 1 255 ? 50.514 117.759 7.332 1.00 37.92 233 ALA C C 1
ATOM 5369 O O . ALA C 1 255 ? 50.667 117.736 8.553 1.00 39.55 233 ALA C O 1
ATOM 5371 N N . LEU C 1 256 ? 49.715 116.933 6.669 1.00 39.38 234 LEU C N 1
ATOM 5372 C CA . LEU C 1 256 ? 48.985 115.834 7.274 1.00 41.61 234 LEU C CA 1
ATOM 5373 C C . LEU C 1 256 ? 49.864 114.905 8.095 1.00 44.96 234 LEU C C 1
ATOM 5374 O O . LEU C 1 256 ? 49.421 114.401 9.119 1.00 46.07 234 LEU C O 1
ATOM 5379 N N . GLN C 1 257 ? 51.098 114.659 7.658 1.00 47.94 235 GLN C N 1
ATOM 5380 C CA . GLN C 1 257 ? 51.946 113.735 8.416 1.00 50.72 235 GLN C CA 1
ATOM 5381 C C . GLN C 1 257 ? 53.020 114.363 9.299 1.00 50.39 235 GLN C C 1
ATOM 5382 O O . GLN C 1 257 ? 53.982 113.699 9.683 1.00 52.05 235 GLN C O 1
ATOM 5388 N N . LEU C 1 258 ? 52.816 115.628 9.657 1.00 49.13 236 LEU C N 1
ATOM 5389 C CA . LEU C 1 258 ? 53.699 116.322 10.599 1.00 49.01 236 LEU C CA 1
ATOM 5390 C C . LEU C 1 258 ? 53.104 116.401 12.000 1.00 53.31 236 LEU C C 1
ATOM 5391 O O . LEU C 1 258 ? 53.751 116.910 12.919 1.00 53.91 236 LEU C O 1
#

Sequence (689 aa):
GTPHIGANRGDVAETILLPGDPLRAKYIAETFLEDVVQYNNNVRGLGFTGTYKGKKVSVQGTGGVPSIGIYSHELITEFGVKNLIRVGTAGSYQEDVKVRDVVIASASTDSAINKLRFNGADYAPTASSDLVFKAYEIAKAKGLNVKAGNVFTSDTFYGDDPNAWKKWAEFGVLCVEETAQLYTTAAKLGVNALTLLTISDSFITHEVTSAEERQTTFNEIEVALETALQLTPHIGANRGDVAETILLPGDPLRAKYIAETFLEDVVQYNNNVRGLGFTGTYKGKKVSVQGTGGVPSIGIYSHELITEFGVKNLIRVGTAGSYQEDVKVRDVVIASASTDSAINKLRFNGADYAPTASSDLVFKAYEIAKAKGLNVKAGNVFTSDTFYGDDPNAWKKWAEFGVLCVEETAQLYTTAAKLGVNALTLLTISDSFITHEVTSAEERQTTFNEIEVALETALQLGTPHIGANRGDVAETILLPGDPLRAKYIAETFLEDVVQYNNVRGLGFTGTYKGKKVSVVQGTGGVPSIGIYSHELITEFGVKNLIRVGTAGSYQEDVKVRDVVIASASTDSAINKLRFNGADYAPTASSDLVFKAYEIAKAKGLNVKAGNVFTSDTFYGDDPNAWKKWAEFGVLCVEETAQLYTTAAKLGVNALTLLTISSDSFITHEVTSAEERQTTFNEIEVALETALQL

Nearest PDB structures (foldseek):
  5efo-assembly1_B  TM=9.006E-01  e=7.305E-19  Vibrio cholerae
  3qpb-assembly1_A  TM=8.428E-01  e=2.254E-19  Streptococcus pyogenes serotype M6
  4mch-assembly1_A  TM=9.057E-01  e=1.517E-17  Aliivibrio fischeri ES114
  4lnh-assembly1_A  TM=8.674E-01  e=1.340E-17  Aliivibrio fischeri ES114
  2iq5-assembly1_B  TM=8.387E-01  e=9.712E-17  Salmonella enterica subsp. enterica serovar Typhimurium str. LT2

Secondary structure (DSSP, 8-state):
--SS----TTSS-SEEEE-SSHHHHHHHHHHH-EEEEEEE-TT--EEEEEETTEEEEEE----HHHHHHHHHHHHHHH---EEEEEEEEEE-STTS-TT-EEE--EEE--SHHHHHTTT--------HHHHHHHHHHHHHTT--EEE--EEE-S-SS-S-TTTHHHHHHTT--EE--HHHHHHHHHHHT-EEEEEEEEEEESS------HHHHHHHHH--HHHHHHHHT-/--S--S-TTSS-SEEEE-S-HHHHHHHHHHH-EEEEEEE-TT--EEEEEETTEEEEEE----HHHHHHHHHHHHHHH---EEEEEEEEEE-STTS-TT-EEE--EEE--SHHHHHTTT--------HHHHHHHHHHHHHTT---EE--EEE-S-SS-S-TTTHHHHHHTT--EE--HHHHHHHHHHHT-EEEEEEEEEEETTT--B--HHHHHH-----HHHHHHHHT-/--SS--S-TTSS-SEEEE-SSHHHHHHHHHHH-EEEEEEE-TT--EEEEEETTEEEEEE----HHHHHHHHHHHHHHH---EEEEEEEEEE-STTS-TT-EEE--EEE--SHHHHHTTT--------HHHHHHHHHHHHHTT--EEE--EEE-S-SS-S-TTTHHHHHHTT--EE--HHHHHHHHHHHT-EEEEEEEEEEESS------HHHHHHHHH--HHHHHHHHT-

Foldseek 3Di:
DDLQFQAAAVQAAQEEEEEQDQVVQVVLCVPAFPPKDWRGQRVHGKIWGDGVRHIYIYGHQNAQVSVLVVLLCCCPGHPHFEYEYEYAWAFLDPLLDALAKEKEFEAEPDCVVCVVPVNDDDTQGADVLLVVQLVVLCVVVVGRYYYYYAYEYRDPDDPDLCPCNVVSVVPHTTYDNRNNNSVSCVVSVHGYIYMYGYHYYPVDGDDDDPVSVVVSSVSSVSVVVSVVVD/DLAFQAAQVQADQAEEEEQDQLLQVQLCVPAFPPKDWRGQGVHGKIWGDGVRHIYIYGHQNAQVSVLVVLLCCCPGHVHFEYEYEYAWAFLDPVADFFAKEKEFEAEPDCPVCVVPVRDDDTQDADVLLVVQLVVLCVVVVGPYYYYYAYEYNDPDDPDLCVSNVVVVVPHTTYDNRNNNSVSCVVSVHGYIYMYGYQAYSVPGDHHDPVCRRHPSVSSVSSSSSVVVD/DPPAFQAAAVQAAQAEEEEQDQVVQVVLCVPAFAPKDWGGQGVHGKIWGDHPNHTYIYGHQNALVSVLVVLLCCCPGHPHFEYEYEYAWAWLDPLLDQLEKEKEFEAEPDCPVCVVVVNDDDTQDADVLLVVQLVVLCVVVVGRYYYYYAYEYNDPDDPDLCVCNVVVVVPHTTYDNRNNNSVSCVVSVGGYIYMYRYNYYSPDGDDDDPVSVVVSSVSSVSSNSSSVVD

CATH classification: 3.40.50.1580

InterPro domains:
  IPR000845 Nucleoside phosphorylase domain [PF01048] (17-229)
  IPR004402 Purine nucleoside phosphorylase DeoD-type [MF_01627] (2-235)
  IPR004402 Purine nucleoside phosphorylase DeoD-type [TIGR00107] (5-235)
  IPR004402 Purine nucleoside phosphorylase DeoD-type [cd09006] (5-232)
  IPR018016 Nucleoside phosphorylase, conserved site [PS01232] (62-77)
  IPR035994 Nucleoside phosphorylase superfamily [G3DSA:3.40.50.1580] (2-236)
  IPR035994 Nucleoside phosphorylase superfamily [SSF53167] (3-234)

Organism: Leptotrichia buccalis (strain ATCC 14201 / DSM 1135 / JCM 12969 / NCTC 10249 / C-1013-b) (NCBI:txid523794)

Solvent-accessible surface area: 29791 Å² total